Protein AF-A0A2E7M8R8-F1 (afdb_monomer)

Foldseek 3Di:
DPPDPDFDKDWDADPPVRDTPDIGTDPPQWDWADWEAALDPQWIKTFTQGFDPQAAKIKIWGDDVPDPVRTDIDIQGDRHGFNEWYWQQDPPWIWIWTFHPPFQFIWIAGPPPRHTDALFPVDPDRGGQGPVAHWQAKDWANWFAFAQEAPQPPPPPPDDPRHGGDGAGWMWTAGQAQWIFTARSRNNATRFRRYFWKDKDAKDKDADDDDFDKDWDQDPVNRGSKDFDRGQRLAAFWKKKWFAAPVVQFTFIQTPVVGTAPDTHHAQDWDAGPSNGMIIHIHGDPGGGDGGIMIMITMHGSHDTHRRDHAWHYKDKDKDFDFDPPDPDTDTDIFIWIWIQHPVARWIWIAGPNVRDTFTFDPDVPPDTDTD

Secondary structure (DSSP, 8-state):
----SS--EEEEE-TTT--EEEEEEPPTT--EEEEEE-SSTTEEEEEEEEEETTEEEEEEEEEETTEEEEEEEEEEEESS-EEEEEEE--SSS-EEEEEESSSSEEEEEETTT-PBP-S-TTSSS-PPEE-SS-EEEEEEEEEEEEE----TT----TT-TT---EEEEEEEEEETTSEEEEEETTT-PBPPSSSSS-EEPPPEEE--SS----EEPPBTTTTBSSEEPSSBTTB-SEEEEEEEETTTTEEEEEETTTEE-SSPB-BTSEEE-TTSSEEEEEEP-SS---TT-EEEEEEE----PEE--SSB---EEEEEEE--TTSSS---EEEEEEEEEBTTSSEEEEEETTTTEEEEEE--TTS-PPP-

pLDDT: mean 87.68, std 16.13, range [33.31, 98.69]

Radius of gyration: 24.46 Å; Cα contacts (8 Å, |Δi|>4): 1000; chains: 1; bounding box: 55×43×77 Å

Structure (mmCIF, N/CA/C/O backbone):
data_AF-A0A2E7M8R8-F1
#
_entry.id   AF-A0A2E7M8R8-F1
#
loop_
_atom_site.group_PDB
_atom_site.id
_atom_site.type_symbol
_atom_site.label_atom_id
_atom_site.label_alt_id
_atom_site.label_comp_id
_atom_site.label_asym_id
_atom_site.label_entity_id
_atom_site.label_seq_id
_atom_site.pdbx_PDB_ins_code
_atom_site.Cartn_x
_atom_site.Cartn_y
_atom_site.Cartn_z
_atom_site.occupancy
_atom_site.B_iso_or_equiv
_atom_site.auth_seq_id
_atom_site.auth_comp_id
_atom_site.auth_asym_id
_atom_site.auth_atom_id
_atom_site.pdbx_PDB_model_num
ATOM 1 N N . VAL A 1 1 ? -12.414 -19.714 8.429 1.00 45.38 1 VAL A N 1
ATOM 2 C CA . VAL A 1 1 ? -13.511 -19.969 9.389 1.00 45.38 1 VAL A CA 1
ATOM 3 C C . VAL A 1 1 ? -14.718 -20.389 8.561 1.00 45.38 1 VAL A C 1
ATOM 5 O O . VAL A 1 1 ? -14.936 -19.780 7.523 1.00 45.38 1 VAL A O 1
ATOM 8 N N . LEU A 1 2 ? -15.378 -21.513 8.873 1.00 39.88 2 LEU A N 1
ATOM 9 C CA . LEU A 1 2 ? -16.619 -21.882 8.169 1.00 39.88 2 LEU A CA 1
ATOM 10 C C . LEU A 1 2 ? -17.666 -20.814 8.516 1.00 39.88 2 LEU A C 1
ATOM 12 O O . LEU A 1 2 ? -17.676 -20.415 9.678 1.00 39.88 2 LEU A O 1
ATOM 16 N N . PRO A 1 3 ? -18.504 -20.338 7.578 1.00 47.56 3 PRO A N 1
ATOM 17 C CA . PRO A 1 3 ? -19.588 -19.441 7.941 1.00 47.56 3 PRO A CA 1
ATOM 18 C C . PRO A 1 3 ? -20.509 -20.211 8.886 1.00 47.56 3 PRO A C 1
ATOM 20 O O . PRO A 1 3 ? -21.206 -21.138 8.468 1.00 47.56 3 PRO A O 1
ATOM 23 N N . ASP A 1 4 ? -20.441 -19.883 10.175 1.00 55.84 4 ASP A N 1
ATOM 24 C CA . ASP A 1 4 ? -21.497 -20.252 11.099 1.00 55.84 4 ASP A CA 1
ATOM 25 C C . ASP A 1 4 ? -22.782 -19.656 10.519 1.00 55.84 4 ASP A C 1
ATOM 27 O O . ASP A 1 4 ? -22.821 -18.493 10.118 1.00 55.84 4 ASP A O 1
ATOM 31 N N . GLU A 1 5 ? -23.811 -20.488 10.375 1.00 66.81 5 GLU A N 1
ATOM 32 C CA . GLU A 1 5 ? -25.112 -20.081 9.850 1.00 66.81 5 GLU A CA 1
ATOM 33 C C . GLU A 1 5 ? -25.780 -19.133 10.864 1.00 66.81 5 GLU A C 1
ATOM 35 O O . GLU A 1 5 ? -26.605 -19.541 11.680 1.00 66.81 5 GLU A O 1
ATOM 40 N N . GLY A 1 6 ? -25.376 -17.865 10.873 1.00 79.06 6 GLY A N 1
ATOM 41 C CA . GLY A 1 6 ? -25.885 -16.845 11.778 1.00 79.06 6 GLY A CA 1
ATOM 42 C C . GLY A 1 6 ? -25.357 -15.451 11.434 1.00 79.06 6 GLY A C 1
ATOM 43 O O . GLY A 1 6 ? -24.307 -15.330 10.804 1.00 79.06 6 GLY A O 1
ATOM 44 N N . PRO A 1 7 ? -26.084 -14.387 11.813 1.00 87.75 7 PRO A N 1
ATOM 45 C CA . PRO A 1 7 ? -25.567 -13.030 11.693 1.00 87.75 7 PRO A CA 1
ATOM 46 C C . PRO A 1 7 ? -24.338 -12.878 12.595 1.00 87.75 7 PRO A C 1
ATOM 48 O O . PRO A 1 7 ? -24.340 -13.385 13.716 1.00 87.75 7 PRO A O 1
ATOM 51 N N . GLY A 1 8 ? -23.301 -12.174 12.135 1.00 91.50 8 GLY A N 1
ATOM 52 C CA . GLY A 1 8 ? -22.233 -11.715 13.023 1.00 91.50 8 GLY A CA 1
ATOM 53 C C . GLY A 1 8 ? -22.794 -10.781 14.103 1.00 91.50 8 GLY A C 1
ATOM 54 O O . GLY A 1 8 ? -23.845 -10.167 13.918 1.00 91.50 8 GLY A O 1
ATOM 55 N N . TRP A 1 9 ? -22.118 -10.654 15.242 1.00 95.12 9 TRP A N 1
ATOM 56 C CA . TRP A 1 9 ? -22.523 -9.716 16.293 1.00 95.12 9 TRP A CA 1
ATOM 57 C C . TRP A 1 9 ? -21.320 -9.133 17.027 1.00 95.12 9 TRP A C 1
ATOM 59 O O . TRP A 1 9 ? -20.230 -9.702 17.029 1.00 95.12 9 TRP A O 1
ATOM 69 N N . ILE A 1 10 ? -21.553 -8.012 17.703 1.00 95.06 10 ILE A N 1
ATOM 70 C CA . ILE A 1 10 ? -20.622 -7.386 18.641 1.00 95.06 10 ILE A CA 1
ATOM 71 C C . ILE A 1 10 ? -21.244 -7.456 20.030 1.00 95.06 10 ILE A C 1
ATOM 73 O O . ILE A 1 10 ? -22.393 -7.061 20.222 1.00 95.06 10 ILE A O 1
ATOM 77 N N . SER A 1 11 ? -20.478 -7.937 21.005 1.00 95.50 11 SER A N 1
ATOM 78 C CA . SER A 1 11 ? -20.872 -7.915 22.414 1.00 95.50 11 SER A CA 1
ATOM 79 C C . SER A 1 11 ? -20.107 -6.825 23.155 1.00 95.50 11 SER A C 1
ATOM 81 O O . SER A 1 11 ? -18.877 -6.787 23.115 1.00 95.50 11 SER A O 1
ATOM 83 N N . VAL A 1 12 ? -20.831 -5.973 23.877 1.00 93.94 12 VAL A N 1
ATOM 84 C CA . VAL A 1 12 ? -20.264 -4.931 24.739 1.00 93.94 12 VAL A CA 1
ATOM 85 C C . VAL A 1 12 ? -20.285 -5.429 26.176 1.00 93.94 12 VAL A C 1
ATOM 87 O O . VAL A 1 12 ? -21.319 -5.875 26.668 1.00 93.94 12 VAL A O 1
ATOM 90 N N . TRP A 1 13 ? -19.144 -5.355 26.857 1.00 94.94 13 TRP A N 1
ATOM 91 C CA . TRP A 1 13 ? -18.977 -5.874 28.213 1.00 94.94 13 TRP A CA 1
ATOM 92 C C . TRP A 1 13 ? -18.534 -4.776 29.171 1.00 94.94 13 TRP A C 1
ATOM 94 O O . TRP A 1 13 ? -17.684 -3.950 28.835 1.00 94.94 13 TRP A O 1
ATOM 104 N N . ASP A 1 14 ? -19.057 -4.820 30.393 1.00 92.12 14 ASP A N 1
ATOM 105 C CA . ASP A 1 14 ? -18.472 -4.091 31.508 1.00 92.12 14 ASP A CA 1
ATOM 106 C C . ASP A 1 14 ? -17.150 -4.764 31.899 1.00 92.12 14 ASP A C 1
ATOM 108 O O . ASP A 1 14 ? -17.120 -5.931 32.293 1.00 92.12 14 ASP A O 1
ATOM 112 N N . ALA A 1 15 ? -16.042 -4.036 31.770 1.00 91.06 15 ALA A N 1
ATOM 113 C CA . ALA A 1 15 ? -14.710 -4.576 32.031 1.00 91.06 15 ALA A CA 1
ATOM 114 C C . ALA A 1 15 ? -14.411 -4.807 33.527 1.00 91.06 15 ALA A C 1
ATOM 116 O O . ALA A 1 15 ? -13.434 -5.481 3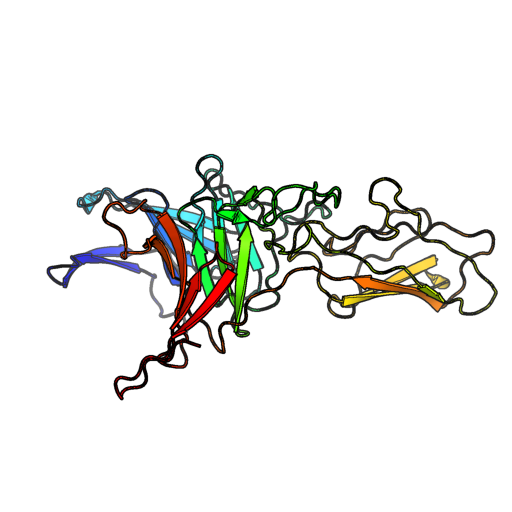3.853 1.00 91.06 15 ALA A O 1
ATOM 117 N N . VAL A 1 16 ? -15.203 -4.227 34.436 1.00 93.69 16 VAL A N 1
ATOM 118 C CA . VAL A 1 16 ? -15.038 -4.355 35.891 1.00 93.69 16 VAL A CA 1
ATOM 119 C C . VAL A 1 16 ? -15.857 -5.531 36.411 1.00 93.69 16 VAL A C 1
ATOM 121 O O . VAL A 1 16 ? -15.319 -6.406 37.091 1.00 93.69 16 VAL A O 1
ATOM 124 N N . ASP A 1 17 ? -17.143 -5.558 36.070 1.00 95.62 17 ASP A N 1
ATOM 125 C CA . ASP A 1 17 ? -18.104 -6.547 36.553 1.00 95.62 17 ASP A CA 1
ATOM 126 C C . ASP A 1 17 ? -18.163 -7.802 35.665 1.00 95.62 17 ASP A C 1
ATOM 128 O O . ASP A 1 17 ? -18.731 -8.816 36.076 1.00 95.62 17 ASP A O 1
ATOM 132 N N . PHE A 1 18 ? -17.550 -7.768 34.473 1.00 95.50 18 PHE A N 1
ATOM 133 C CA . PHE A 1 18 ? -17.568 -8.847 33.475 1.00 95.50 18 PHE A CA 1
ATOM 134 C C . PHE A 1 18 ? -18.992 -9.295 33.111 1.00 95.50 18 PHE A C 1
ATOM 136 O O . PHE A 1 18 ? -19.281 -10.487 32.988 1.00 95.50 18 PHE A O 1
ATOM 143 N N . VAL A 1 19 ? -19.891 -8.326 32.932 1.00 96.62 19 VAL A N 1
ATOM 144 C CA . VAL A 1 19 ? -21.278 -8.549 32.505 1.00 96.62 19 VAL A CA 1
ATOM 145 C C . VAL A 1 19 ? -21.467 -8.004 31.092 1.00 96.62 19 VAL A C 1
ATOM 147 O O . VAL A 1 19 ? -21.001 -6.909 30.784 1.00 96.62 19 VAL A O 1
ATOM 150 N N . GLU A 1 20 ? -22.147 -8.765 30.234 1.00 96.12 20 GLU A N 1
ATOM 151 C CA . GLU A 1 20 ? -22.554 -8.300 28.904 1.00 96.12 20 GLU A CA 1
ATOM 152 C C . GLU A 1 20 ? -23.636 -7.224 29.061 1.00 96.12 20 GLU A C 1
ATOM 154 O O . GLU A 1 20 ? -24.700 -7.477 29.632 1.00 96.12 20 GLU A O 1
ATOM 159 N N . LEU A 1 21 ? -23.330 -6.016 28.596 1.00 93.94 21 LEU A N 1
ATOM 160 C CA . LEU A 1 21 ? -24.202 -4.848 28.675 1.00 93.94 21 LEU A CA 1
ATOM 161 C C . LEU A 1 21 ? -25.174 -4.789 27.498 1.00 93.94 21 LEU A C 1
ATOM 163 O O . LEU A 1 21 ? -26.335 -4.435 27.688 1.00 93.94 21 LEU A O 1
ATOM 167 N N . GLU A 1 22 ? -24.690 -5.126 26.301 1.00 95.50 22 GLU A N 1
ATOM 168 C CA . GLU A 1 22 ? -25.430 -5.013 25.044 1.00 95.50 22 GLU A CA 1
ATOM 169 C C . GLU A 1 22 ? -24.887 -6.006 24.006 1.00 95.50 22 GLU A C 1
ATOM 171 O O . GLU A 1 22 ? -23.699 -6.351 24.030 1.00 95.50 22 GLU A O 1
ATOM 176 N N . ARG A 1 23 ? -25.745 -6.432 23.070 1.00 95.31 23 ARG A N 1
ATOM 177 C CA . ARG A 1 23 ? -25.347 -7.237 21.910 1.00 95.31 23 ARG A CA 1
ATOM 178 C C . ARG A 1 23 ? -25.957 -6.669 20.639 1.00 95.31 23 ARG A C 1
ATOM 180 O O . ARG A 1 23 ? -27.170 -6.681 20.464 1.00 95.31 23 ARG A O 1
ATOM 187 N N . LEU A 1 24 ? -25.094 -6.236 19.730 1.00 95.62 24 LEU A N 1
ATOM 188 C CA . LEU A 1 24 ? -25.476 -5.619 18.467 1.00 95.62 24 LEU A CA 1
ATOM 189 C C . LEU A 1 24 ? -25.312 -6.642 17.346 1.00 95.62 24 LEU A C 1
ATOM 191 O O . LEU A 1 24 ? -24.199 -7.097 17.083 1.00 95.62 24 LEU A O 1
ATOM 195 N N . GLU A 1 25 ? -26.410 -7.011 16.692 1.00 95.69 25 GLU A N 1
ATOM 196 C CA . GLU A 1 25 ? -26.355 -7.819 15.472 1.00 95.69 25 GLU A CA 1
ATOM 197 C C . GLU A 1 25 ? -25.780 -6.978 14.324 1.00 95.69 25 GLU A C 1
ATOM 199 O O . GLU A 1 25 ? -26.183 -5.833 14.107 1.00 95.69 25 GLU A O 1
ATOM 204 N N . LEU A 1 26 ? -24.826 -7.549 13.595 1.00 95.62 26 LEU A N 1
ATOM 205 C CA . LEU A 1 26 ? -24.290 -6.976 12.367 1.00 95.62 26 LEU A CA 1
ATOM 206 C C . LEU A 1 26 ? -25.182 -7.361 11.177 1.00 95.62 26 LEU A C 1
ATOM 208 O O . LEU A 1 26 ? -25.947 -8.329 11.264 1.00 95.62 26 LEU A O 1
ATOM 212 N N . PRO A 1 27 ? -25.099 -6.629 10.051 1.00 94.00 27 PRO A N 1
ATOM 213 C CA . PRO A 1 27 ? -25.817 -6.988 8.834 1.00 94.00 27 PRO A CA 1
ATOM 214 C C . PRO A 1 27 ? -25.595 -8.449 8.419 1.00 94.00 27 PRO A C 1
ATOM 216 O O . PRO A 1 27 ? -24.531 -9.029 8.644 1.00 94.00 27 PRO A O 1
ATOM 219 N N . GLU A 1 28 ? -26.600 -9.044 7.774 1.00 91.56 28 GLU A N 1
ATOM 220 C CA . GLU A 1 28 ? -26.524 -10.425 7.292 1.00 91.56 28 GLU A CA 1
ATOM 221 C C . GLU A 1 28 ? -25.280 -10.639 6.408 1.00 91.56 28 GLU A C 1
ATOM 223 O O . GLU A 1 28 ? -24.886 -9.773 5.617 1.00 91.56 28 GLU A O 1
ATOM 228 N N . GLY A 1 29 ? -24.629 -11.790 6.587 1.00 91.94 29 GLY A N 1
ATOM 229 C CA . GLY A 1 29 ? -23.390 -12.130 5.891 1.00 91.94 29 GLY A CA 1
ATOM 230 C C . GLY A 1 29 ? -22.135 -11.434 6.422 1.00 91.94 29 GLY A C 1
ATOM 231 O O . GLY A 1 29 ? -21.093 -11.572 5.798 1.00 91.94 29 GLY A O 1
ATOM 232 N N . ALA A 1 30 ? -22.206 -10.685 7.531 1.00 95.69 30 ALA A N 1
ATOM 233 C CA . ALA A 1 30 ? -21.009 -10.168 8.194 1.00 95.69 30 ALA A CA 1
ATOM 234 C C . ALA A 1 30 ? -20.132 -11.316 8.716 1.00 95.69 30 ALA A C 1
ATOM 236 O O . ALA A 1 30 ? -20.626 -12.262 9.333 1.00 95.69 30 ALA A O 1
ATOM 237 N N . ALA A 1 31 ? -18.832 -11.186 8.490 1.00 95.88 31 ALA A N 1
ATOM 238 C CA . ALA A 1 31 ? -17.755 -12.005 9.016 1.00 95.88 31 ALA A CA 1
ATOM 239 C C . ALA A 1 31 ? -16.782 -11.072 9.766 1.00 95.88 31 ALA A C 1
ATOM 241 O O . ALA A 1 31 ? -15.711 -10.753 9.243 1.00 95.88 31 ALA A O 1
ATOM 242 N N . PRO A 1 32 ? -17.176 -10.574 10.957 1.00 96.69 32 PRO A N 1
ATOM 243 C CA . PRO A 1 32 ? -16.380 -9.597 11.682 1.00 96.69 32 PRO A CA 1
ATOM 244 C C . PRO A 1 32 ? -15.031 -10.191 12.087 1.00 96.69 32 PRO A C 1
ATOM 246 O O . PRO A 1 32 ? -14.962 -11.298 12.623 1.00 96.69 32 PRO A O 1
ATOM 249 N N . GLU A 1 33 ? -13.981 -9.415 11.862 1.00 96.50 33 GLU A N 1
ATOM 250 C CA . GLU A 1 33 ? -12.601 -9.741 12.193 1.00 96.50 33 GLU A CA 1
ATOM 251 C C . GLU A 1 33 ? -12.136 -8.843 13.349 1.00 96.50 33 GLU A C 1
ATOM 253 O O . GLU A 1 33 ? -12.683 -8.882 14.456 1.00 96.50 33 GLU A O 1
ATOM 258 N N . ARG A 1 34 ? -11.103 -8.030 13.126 1.00 96.25 34 ARG A N 1
ATOM 259 C CA . ARG A 1 34 ? -10.447 -7.264 14.181 1.00 96.25 34 ARG A CA 1
ATOM 260 C C . ARG A 1 34 ? -11.191 -6.004 14.564 1.00 96.25 34 ARG A C 1
ATOM 262 O O . ARG A 1 34 ? -11.857 -5.367 13.751 1.00 96.25 34 ARG A O 1
ATOM 269 N N . LEU A 1 35 ? -11.010 -5.642 15.831 1.00 97.12 35 LEU A N 1
ATOM 270 C CA . LEU A 1 35 ? -11.492 -4.403 16.417 1.00 97.12 35 LEU A CA 1
ATOM 271 C C . LEU A 1 35 ? -10.329 -3.436 16.589 1.00 97.12 35 LEU A C 1
ATOM 273 O O . LEU A 1 35 ? -9.287 -3.804 17.129 1.00 97.12 35 LEU A O 1
ATOM 277 N N . SER A 1 36 ? -10.554 -2.177 16.242 1.00 96.31 36 SER A N 1
ATOM 278 C CA . SER A 1 36 ? -9.603 -1.105 16.496 1.00 96.31 36 SER A CA 1
ATOM 279 C C . SER A 1 36 ? -10.300 0.116 17.061 1.00 96.31 36 SER A C 1
ATOM 281 O O . SER A 1 36 ? -11.467 0.388 16.784 1.00 96.31 36 SER A O 1
ATOM 283 N N . ARG A 1 37 ? -9.596 0.870 17.899 1.00 94.88 37 ARG A N 1
ATOM 284 C CA . ARG A 1 37 ? -10.142 2.105 18.457 1.00 94.88 37 ARG A CA 1
ATOM 285 C C . ARG A 1 37 ? -10.030 3.213 17.413 1.00 94.88 37 ARG A C 1
ATOM 287 O O . ARG A 1 37 ? -8.963 3.411 16.838 1.00 94.88 37 ARG A O 1
ATOM 294 N N . GLY A 1 38 ? -11.099 3.980 17.236 1.00 94.38 38 GLY A N 1
ATOM 295 C CA . GLY A 1 38 ? -11.058 5.203 16.444 1.00 94.38 38 GLY A CA 1
ATOM 296 C C . GLY A 1 38 ? -10.193 6.298 17.075 1.00 94.38 38 GLY A C 1
ATOM 297 O O . GLY A 1 38 ? -9.634 6.170 18.177 1.00 94.38 38 GLY A O 1
ATOM 298 N N . ARG A 1 39 ? -10.069 7.410 16.355 1.00 89.25 39 ARG A N 1
ATOM 299 C CA . ARG A 1 39 ? -9.386 8.616 16.834 1.00 89.25 39 ARG A CA 1
ATOM 300 C C . ARG A 1 39 ? -10.118 9.217 18.028 1.00 89.25 39 ARG A C 1
ATOM 302 O O . ARG A 1 39 ? -9.490 9.501 19.051 1.00 89.25 39 ARG A O 1
ATOM 309 N N . ASP A 1 40 ? -11.424 9.392 17.879 1.00 91.25 40 ASP A N 1
ATOM 310 C CA . ASP A 1 40 ? -12.271 10.006 18.888 1.00 91.25 40 ASP A CA 1
ATOM 311 C C . ASP A 1 40 ? -12.658 8.999 19.975 1.00 91.25 40 ASP A C 1
ATOM 313 O O . ASP A 1 40 ? -12.763 7.786 19.758 1.00 91.25 40 ASP A O 1
ATOM 317 N N . GLU A 1 41 ? -12.853 9.498 21.196 1.00 92.19 41 GLU A N 1
ATOM 318 C CA . GLU A 1 41 ? -13.480 8.683 22.231 1.00 92.19 41 GLU A CA 1
ATOM 319 C C . GLU A 1 41 ? -14.895 8.321 21.795 1.00 92.19 41 GLU A C 1
ATOM 321 O O . GLU A 1 41 ? -15.639 9.187 21.343 1.00 92.19 41 GLU A O 1
ATOM 326 N N . GLY A 1 42 ? -15.261 7.047 21.941 1.00 95.19 42 GLY A N 1
ATOM 327 C CA . GLY A 1 42 ? -16.572 6.588 21.503 1.00 95.19 42 GLY A CA 1
ATOM 328 C C . GLY A 1 42 ? -16.632 6.054 20.075 1.00 95.19 42 GLY A C 1
ATOM 329 O O . GLY A 1 42 ? -17.722 5.776 19.597 1.00 95.19 42 GLY A O 1
ATOM 330 N N . VAL A 1 43 ? -15.499 5.892 19.387 1.00 96.75 43 VAL A N 1
ATOM 331 C CA . VAL A 1 43 ? -15.459 5.250 18.065 1.00 96.75 43 VAL A CA 1
ATOM 332 C C . VAL A 1 43 ? -14.671 3.945 18.137 1.00 96.75 43 VAL A C 1
ATOM 334 O O . VAL A 1 43 ? -13.553 3.907 18.661 1.00 96.75 43 VAL A O 1
ATOM 337 N N . VAL A 1 44 ? -15.244 2.875 17.592 1.00 97.19 44 VAL A N 1
ATOM 338 C CA . VAL A 1 44 ? -14.585 1.583 17.360 1.00 97.19 44 VAL A CA 1
ATOM 339 C C . VAL A 1 44 ? -14.819 1.167 15.913 1.00 97.19 44 VAL A C 1
ATOM 341 O O . VAL A 1 44 ? -15.934 1.242 15.407 1.00 97.19 44 VAL A O 1
ATOM 344 N N . TRP A 1 45 ? -13.762 0.719 15.257 1.00 98.06 45 TRP A N 1
ATOM 345 C CA . TRP A 1 45 ? -13.791 0.148 13.922 1.00 98.06 45 TRP A CA 1
ATOM 346 C C . TRP A 1 45 ? -13.763 -1.374 14.006 1.00 98.06 45 TRP A C 1
ATOM 348 O O . TRP A 1 45 ? -13.086 -1.928 14.872 1.00 98.06 45 TRP A O 1
ATOM 358 N N . ILE A 1 46 ? -14.496 -2.037 13.116 1.00 98.31 46 ILE A N 1
ATOM 359 C CA . ILE A 1 46 ? -14.550 -3.495 12.995 1.00 98.31 46 ILE A CA 1
ATOM 360 C C . ILE A 1 46 ? -14.263 -3.864 11.541 1.00 98.31 46 ILE A C 1
ATOM 362 O O . ILE A 1 46 ? -15.010 -3.457 10.650 1.00 98.31 46 ILE A O 1
ATOM 366 N N . ALA A 1 47 ? -13.194 -4.617 11.295 1.00 98.31 47 ALA A N 1
ATOM 367 C CA . ALA A 1 47 ? -12.926 -5.185 9.977 1.00 98.31 47 ALA A CA 1
ATOM 368 C C . ALA A 1 47 ? -13.936 -6.300 9.661 1.00 98.31 47 ALA A C 1
ATOM 370 O O . ALA A 1 47 ? -14.427 -6.964 10.573 1.00 98.31 47 ALA A O 1
ATOM 371 N N . ASP A 1 48 ? -14.256 -6.502 8.385 1.00 98.00 48 ASP A N 1
ATOM 372 C CA . ASP A 1 48 ? -15.190 -7.534 7.931 1.00 98.00 48 ASP A CA 1
ATOM 373 C C . ASP A 1 48 ? -14.595 -8.272 6.728 1.00 98.00 48 ASP A C 1
ATOM 375 O O . ASP A 1 48 ? -14.378 -7.678 5.669 1.00 98.00 48 ASP A O 1
ATOM 379 N N . SER A 1 49 ? -14.342 -9.574 6.874 1.00 97.44 49 SER A N 1
ATOM 380 C CA . SER A 1 49 ? -13.740 -10.395 5.813 1.00 97.44 49 SER A CA 1
ATOM 381 C C . SER A 1 49 ? -14.768 -10.948 4.823 1.00 97.44 49 SER A C 1
ATOM 383 O O . SER A 1 49 ? -14.433 -11.765 3.965 1.00 97.44 49 SER A O 1
ATOM 385 N N . ALA A 1 50 ? -16.026 -10.510 4.911 1.00 95.81 50 ALA A N 1
ATOM 386 C CA . ALA A 1 50 ? -17.066 -10.936 3.991 1.00 95.81 50 ALA A CA 1
ATOM 387 C C . ALA A 1 50 ? -16.789 -10.429 2.567 1.00 95.81 50 ALA A C 1
ATOM 389 O O . ALA A 1 50 ? -16.587 -9.236 2.340 1.00 95.81 50 ALA A O 1
ATOM 390 N N . ASP A 1 51 ? -16.837 -11.348 1.602 1.00 94.88 51 ASP A N 1
ATOM 391 C CA . ASP A 1 51 ? -16.708 -11.047 0.176 1.00 94.88 51 ASP A CA 1
ATOM 392 C C . ASP A 1 51 ? -18.053 -10.597 -0.403 1.00 94.88 51 ASP A C 1
ATOM 394 O O . ASP A 1 51 ? -18.992 -11.392 -0.542 1.00 94.88 51 ASP A O 1
ATOM 398 N N . LEU A 1 52 ? -18.173 -9.299 -0.688 1.00 95.00 52 LEU A N 1
ATOM 399 C CA . LEU A 1 52 ? -19.381 -8.699 -1.240 1.00 95.00 52 LEU A CA 1
ATOM 400 C C . LEU A 1 52 ? -19.240 -8.532 -2.759 1.00 95.00 52 LEU A C 1
ATOM 402 O O . LEU A 1 52 ? -18.147 -8.307 -3.270 1.00 95.00 52 LEU A O 1
ATOM 406 N N . PRO A 1 53 ? -20.351 -8.520 -3.523 1.00 94.94 53 PRO A N 1
ATOM 407 C CA . PRO A 1 53 ? -20.293 -8.367 -4.981 1.00 94.94 53 PRO A CA 1
ATOM 408 C C . PRO A 1 53 ? -19.565 -7.114 -5.499 1.00 94.94 53 PRO A C 1
ATOM 410 O O . PRO A 1 53 ? -19.215 -7.074 -6.674 1.00 94.94 53 PRO A O 1
ATOM 413 N N . ASN A 1 54 ? -19.385 -6.092 -4.654 1.00 92.56 54 ASN A N 1
ATOM 414 C CA . ASN A 1 54 ? -18.779 -4.805 -5.004 1.00 92.56 54 ASN A CA 1
ATOM 415 C C . ASN A 1 54 ? -17.585 -4.444 -4.094 1.00 92.56 54 ASN A C 1
ATOM 417 O O . ASN A 1 54 ? -17.351 -3.259 -3.871 1.00 92.56 54 ASN A O 1
ATOM 421 N N . GLY A 1 55 ? -16.876 -5.435 -3.542 1.00 95.56 55 GLY A N 1
ATOM 422 C CA . GLY A 1 55 ? -15.715 -5.221 -2.673 1.00 95.56 55 GLY A CA 1
ATOM 423 C C . GLY A 1 55 ? -15.929 -5.764 -1.264 1.00 95.56 55 GLY A C 1
ATOM 424 O O . GLY A 1 55 ? -16.496 -6.838 -1.086 1.00 95.56 55 GLY A O 1
ATOM 425 N N . GLY A 1 56 ? -15.478 -5.023 -0.257 1.00 97.31 56 GLY A N 1
ATOM 426 C CA . GLY A 1 56 ? -15.670 -5.362 1.150 1.00 97.31 56 GLY A CA 1
ATOM 427 C C . GLY A 1 56 ? -16.416 -4.282 1.917 1.00 97.31 56 GLY A C 1
ATOM 428 O O . GLY A 1 56 ? -16.957 -3.321 1.361 1.00 97.31 56 GLY A O 1
ATOM 429 N N . ARG A 1 57 ? -16.419 -4.431 3.237 1.00 97.69 57 ARG A N 1
ATOM 430 C CA . ARG A 1 57 ? -16.903 -3.406 4.159 1.00 97.69 57 ARG A CA 1
ATOM 431 C C . ARG A 1 57 ? -16.093 -3.414 5.446 1.00 97.69 57 ARG A C 1
ATOM 433 O O . ARG A 1 57 ? -15.371 -4.357 5.745 1.00 97.69 57 ARG A O 1
ATOM 440 N N . VAL A 1 58 ? -16.245 -2.352 6.212 1.00 98.50 58 VAL A N 1
ATOM 441 C CA . VAL A 1 58 ? -15.884 -2.281 7.625 1.00 98.50 58 VAL A CA 1
ATOM 442 C C . VAL A 1 58 ? -17.054 -1.652 8.371 1.00 98.50 58 VAL A C 1
ATOM 444 O O . VAL A 1 58 ? -17.870 -0.934 7.785 1.00 98.50 58 VAL A O 1
ATOM 447 N N . PHE A 1 59 ? -17.159 -1.907 9.669 1.00 98.25 59 PHE A N 1
ATOM 448 C CA . PHE A 1 59 ? -18.177 -1.283 10.504 1.00 98.25 59 PHE A CA 1
ATOM 449 C C . PHE A 1 59 ? -17.562 -0.221 11.404 1.00 98.25 59 PHE A C 1
ATOM 451 O O . PHE A 1 59 ? -16.461 -0.381 11.930 1.00 98.25 59 PHE A O 1
ATOM 458 N N . ARG A 1 60 ? -18.309 0.860 11.607 1.00 97.88 60 ARG A N 1
ATOM 459 C CA . ARG A 1 60 ? -18.005 1.932 12.549 1.00 97.88 60 ARG A CA 1
ATOM 460 C C . ARG A 1 60 ? -19.058 1.919 13.643 1.00 97.88 60 ARG A C 1
ATOM 462 O O . ARG A 1 60 ? -20.237 2.146 13.373 1.00 97.88 60 ARG A O 1
ATOM 469 N N . LEU A 1 61 ? -18.625 1.629 14.861 1.00 97.50 61 LEU A N 1
ATOM 470 C CA . LEU A 1 61 ? -19.427 1.685 16.072 1.00 97.50 61 LEU A CA 1
ATOM 471 C C . LEU A 1 61 ? -19.190 3.026 16.769 1.00 97.50 61 LEU A C 1
ATOM 473 O O . LEU A 1 61 ? -18.095 3.282 17.271 1.00 97.50 61 LEU A O 1
ATOM 477 N N . ASP A 1 62 ? -20.228 3.849 16.818 1.00 97.19 62 ASP A N 1
ATOM 478 C CA . ASP A 1 62 ? -20.277 5.098 17.570 1.00 97.19 62 ASP A CA 1
ATOM 479 C C . ASP A 1 62 ? -20.969 4.892 18.918 1.00 97.19 62 ASP A C 1
ATOM 481 O O . ASP A 1 62 ? -21.977 4.190 19.004 1.00 97.19 62 ASP A O 1
ATOM 485 N N . PHE A 1 63 ? -20.459 5.531 19.968 1.00 96.25 63 PHE A N 1
ATOM 486 C CA . PHE A 1 63 ? -21.077 5.585 21.288 1.00 96.25 63 PHE A CA 1
ATOM 487 C C . PHE A 1 63 ? -20.566 6.772 22.104 1.00 96.25 63 PHE A C 1
ATOM 489 O O . PHE A 1 63 ? -19.501 7.326 21.855 1.00 96.25 63 PHE A O 1
ATOM 496 N N . VAL A 1 64 ? -21.304 7.149 23.138 1.00 96.31 64 VAL A N 1
ATOM 497 C CA . VAL A 1 64 ? -20.844 8.057 24.187 1.00 96.31 64 VAL A CA 1
ATOM 498 C C . VAL A 1 64 ? -20.278 7.205 25.328 1.00 96.31 64 VAL A C 1
ATOM 500 O O . VAL A 1 64 ? -20.991 6.349 25.856 1.00 96.31 64 VAL A O 1
ATOM 503 N N . PRO A 1 65 ? -19.010 7.397 25.744 1.00 91.56 65 PRO A N 1
ATOM 504 C CA . PRO A 1 65 ? -18.428 6.624 26.838 1.00 91.56 65 PRO A CA 1
ATOM 505 C C . PRO A 1 65 ? -19.286 6.663 28.111 1.00 91.56 65 PRO A C 1
ATOM 507 O O . PRO A 1 65 ? -19.563 7.730 28.658 1.00 91.56 65 PRO A O 1
ATOM 510 N N . GLY A 1 66 ? -19.686 5.482 28.589 1.00 89.12 66 GLY A N 1
ATOM 511 C CA . GLY A 1 66 ? -20.545 5.323 29.767 1.00 89.12 66 GLY A CA 1
ATOM 512 C C . GLY A 1 66 ? -22.053 5.360 29.492 1.00 89.12 66 GLY A C 1
ATOM 513 O O . GLY A 1 66 ? -22.821 5.239 30.443 1.00 89.12 66 GLY A O 1
ATOM 514 N N . ASP A 1 67 ? -22.481 5.496 28.234 1.00 94.38 67 ASP A N 1
ATOM 515 C CA . ASP A 1 67 ? -23.892 5.478 27.838 1.00 94.38 67 ASP A CA 1
ATOM 516 C C . ASP A 1 67 ? -24.144 4.451 26.723 1.00 94.38 67 ASP A C 1
ATOM 518 O O . ASP A 1 67 ? -23.986 4.722 25.530 1.00 94.38 67 ASP A O 1
ATOM 522 N N . GLN A 1 68 ? -24.552 3.245 27.122 1.00 90.81 68 GLN A N 1
ATOM 523 C CA . GLN A 1 68 ? -24.829 2.143 26.198 1.00 90.81 68 GLN A CA 1
ATOM 524 C C . GLN A 1 68 ? -26.032 2.396 25.275 1.00 90.81 68 GLN A C 1
ATOM 526 O O . GLN A 1 68 ? -26.109 1.788 24.213 1.00 90.81 68 GLN A O 1
ATOM 531 N N . GLU A 1 69 ? -26.951 3.305 25.623 1.00 94.44 69 GLU A N 1
ATOM 532 C CA . GLU A 1 69 ? -28.130 3.589 24.788 1.00 94.44 69 GLU A CA 1
ATOM 533 C C . GLU A 1 69 ? -27.762 4.344 23.498 1.00 94.44 69 GLU A C 1
ATOM 535 O O . GLU A 1 69 ? -28.576 4.455 22.582 1.00 94.44 69 GLU A O 1
ATOM 540 N N . THR A 1 70 ? -26.529 4.853 23.411 1.00 95.62 70 THR A N 1
ATOM 541 C CA . THR A 1 70 ? -26.018 5.611 22.259 1.00 95.62 70 THR A CA 1
ATOM 542 C C . THR A 1 70 ? -25.276 4.761 21.228 1.00 95.62 70 THR A C 1
ATOM 544 O O . THR A 1 70 ? -24.832 5.310 20.221 1.00 95.62 70 THR A O 1
ATOM 547 N N . LEU A 1 71 ? -25.140 3.450 21.462 1.00 96.19 71 LEU A N 1
ATOM 548 C CA . LEU A 1 71 ? -24.458 2.534 20.550 1.00 96.19 71 LEU A CA 1
ATOM 549 C C . LEU A 1 71 ? -25.137 2.528 19.171 1.00 96.19 71 LEU A C 1
ATOM 551 O O . LEU A 1 71 ? -26.308 2.171 19.040 1.00 96.19 71 LEU A O 1
ATOM 555 N N . ALA A 1 72 ? -24.384 2.888 18.135 1.00 96.12 72 ALA A N 1
ATOM 556 C CA . ALA A 1 72 ? -24.848 2.903 16.755 1.00 96.12 72 ALA A CA 1
ATOM 557 C C . ALA A 1 72 ? -23.795 2.294 15.829 1.00 96.12 72 ALA A C 1
ATOM 559 O O . ALA A 1 72 ? -22.643 2.717 15.826 1.00 96.12 72 ALA A O 1
ATOM 560 N N . VAL A 1 73 ? -24.198 1.309 15.025 1.00 96.75 73 VAL A N 1
ATOM 561 C CA . VAL A 1 73 ? -23.338 0.700 14.003 1.00 96.75 73 VAL A CA 1
ATOM 562 C C . VAL A 1 73 ? -23.663 1.316 12.649 1.00 96.75 73 VAL A C 1
ATOM 564 O O . VAL A 1 73 ? -24.826 1.380 12.247 1.00 96.75 73 VAL A O 1
ATOM 567 N N . SER A 1 74 ? -22.629 1.740 11.936 1.00 97.19 74 SER A N 1
ATOM 568 C CA . SER A 1 74 ? -22.696 2.158 10.540 1.00 97.19 74 SER A CA 1
ATOM 569 C C . SER A 1 74 ? -21.750 1.319 9.687 1.00 97.19 74 SER A C 1
ATOM 571 O O . SER A 1 74 ? -20.755 0.788 10.176 1.00 97.19 74 SER A O 1
ATOM 573 N N . GLU A 1 75 ? -22.097 1.159 8.414 1.00 97.44 75 GLU A N 1
ATOM 574 C CA . GLU A 1 75 ? -21.314 0.408 7.435 1.00 97.44 75 GLU A CA 1
ATOM 575 C C . GLU A 1 75 ? -20.545 1.382 6.541 1.00 97.44 75 GLU A C 1
ATOM 577 O O . GLU A 1 75 ? -21.103 2.376 6.069 1.00 97.44 75 GLU A O 1
ATOM 582 N N . VAL A 1 76 ? -19.273 1.077 6.304 1.00 98.12 76 VAL A N 1
ATOM 583 C CA . VAL A 1 76 ? -18.402 1.792 5.374 1.00 98.12 76 VAL A CA 1
ATOM 584 C C . VAL A 1 76 ? -17.933 0.796 4.325 1.00 98.12 76 VAL A C 1
ATOM 586 O O . VAL A 1 76 ? -17.322 -0.218 4.655 1.00 98.12 76 VAL A O 1
ATOM 589 N N . LEU A 1 77 ? -18.240 1.074 3.059 1.00 97.88 77 LEU A N 1
ATOM 590 C CA . LEU A 1 77 ? -17.784 0.244 1.947 1.00 97.88 77 LEU A CA 1
ATOM 591 C C . LEU A 1 77 ? -16.287 0.455 1.728 1.00 97.88 77 LEU A C 1
ATOM 593 O O . LEU A 1 77 ? -15.808 1.587 1.769 1.00 97.88 77 LEU A O 1
ATOM 597 N N . VAL A 1 78 ? -15.571 -0.634 1.469 1.00 98.25 78 VAL A N 1
ATOM 598 C CA . VAL A 1 78 ? -14.136 -0.616 1.165 1.00 98.25 78 VAL A CA 1
ATOM 599 C C . VAL A 1 78 ? -13.866 -1.417 -0.116 1.00 98.25 78 VAL A C 1
ATOM 601 O O . VAL A 1 78 ? -14.699 -2.244 -0.498 1.00 98.25 78 VAL A O 1
ATOM 604 N N . PRO A 1 79 ? -12.736 -1.195 -0.811 1.00 97.88 79 PRO A N 1
ATOM 605 C CA . PRO A 1 79 ? -12.499 -1.810 -2.122 1.00 97.88 79 PRO A CA 1
ATOM 606 C C . PRO A 1 79 ? -12.476 -3.344 -2.133 1.00 97.88 79 PRO A C 1
ATOM 608 O O . PRO A 1 79 ? -12.839 -3.948 -3.139 1.00 97.88 79 PRO A O 1
ATOM 611 N N . GLU A 1 80 ? -12.100 -3.984 -1.026 1.00 97.81 80 GLU A N 1
ATOM 612 C CA . GLU A 1 80 ? -12.053 -5.444 -0.898 1.00 97.81 80 GLU A CA 1
ATOM 613 C C . GLU A 1 80 ? -12.284 -5.893 0.560 1.00 97.81 80 GLU A C 1
ATOM 615 O O . GLU A 1 80 ? -12.237 -5.052 1.462 1.00 97.81 80 GLU A O 1
ATOM 620 N N . PRO A 1 81 ? -12.542 -7.188 0.823 1.00 98.25 81 PRO A N 1
ATOM 621 C CA . PRO A 1 81 ? -12.752 -7.708 2.178 1.00 98.25 81 PRO A CA 1
ATOM 622 C C . PRO A 1 81 ? -11.594 -7.378 3.119 1.00 98.25 81 PRO A C 1
ATOM 624 O O . PRO A 1 81 ? -10.438 -7.449 2.711 1.00 98.25 81 PRO A O 1
ATOM 627 N N . ALA A 1 82 ? -11.888 -7.061 4.380 1.00 98.31 82 ALA A N 1
ATOM 628 C CA . ALA A 1 82 ? -10.912 -6.530 5.326 1.00 98.31 82 ALA A CA 1
ATOM 629 C C . ALA A 1 82 ? -10.598 -7.510 6.467 1.00 98.31 82 ALA A C 1
ATOM 631 O O . ALA A 1 82 ? -11.508 -8.060 7.084 1.00 98.31 82 ALA A O 1
ATOM 632 N N . ILE A 1 83 ? -9.314 -7.696 6.790 1.00 98.12 83 ILE A N 1
ATOM 633 C CA . ILE A 1 83 ? -8.876 -8.468 7.975 1.00 98.12 83 ILE A CA 1
ATOM 634 C C . ILE A 1 83 ? -8.558 -7.571 9.169 1.00 98.12 83 ILE A C 1
ATOM 636 O O . ILE A 1 83 ? -8.688 -7.984 10.321 1.00 98.12 83 ILE A O 1
ATOM 640 N N . ASP A 1 84 ? -8.155 -6.334 8.897 1.00 98.44 84 ASP A N 1
ATOM 641 C CA . ASP A 1 84 ? -7.807 -5.356 9.916 1.00 98.44 84 ASP A CA 1
ATOM 642 C C . ASP A 1 84 ? -8.146 -3.942 9.440 1.00 98.44 84 ASP A C 1
ATOM 644 O O . ASP A 1 84 ? -8.212 -3.664 8.239 1.00 98.44 84 ASP A O 1
ATOM 648 N N . VAL A 1 85 ? -8.372 -3.047 10.392 1.00 98.50 85 VAL A N 1
ATOM 649 C CA . VAL A 1 85 ? -8.728 -1.653 10.142 1.00 98.50 85 VAL A CA 1
ATOM 650 C C . VAL A 1 85 ? -8.176 -0.782 11.259 1.00 98.50 85 VAL A C 1
ATOM 652 O O . VAL A 1 85 ? -8.293 -1.113 12.434 1.00 98.50 85 VAL A O 1
ATOM 655 N N . VAL A 1 86 ? -7.588 0.362 10.924 1.00 97.94 86 VAL A N 1
ATOM 656 C CA . VAL A 1 86 ? -7.142 1.335 11.925 1.00 97.94 86 VAL A CA 1
ATOM 657 C C . VAL A 1 86 ? -7.314 2.755 11.418 1.00 97.94 86 VAL A C 1
ATOM 659 O O . VAL A 1 86 ? -7.066 3.063 10.256 1.00 97.94 86 VAL A O 1
ATOM 662 N N . GLU A 1 87 ? -7.728 3.650 12.305 1.00 96.88 87 GLU A N 1
ATOM 663 C CA . GLU A 1 87 ? -7.800 5.070 11.990 1.00 96.88 87 GLU A CA 1
ATOM 664 C C . GLU A 1 87 ? -6.441 5.733 12.234 1.00 96.88 87 GLU A C 1
ATOM 666 O O . GLU A 1 87 ? -5.913 5.722 13.352 1.00 96.88 87 GLU A O 1
ATOM 671 N N . VAL A 1 88 ? -5.872 6.329 11.188 1.00 94.75 88 VAL A N 1
ATOM 672 C CA . VAL A 1 88 ? -4.631 7.095 11.275 1.00 94.75 88 VAL A CA 1
ATOM 673 C C . VAL A 1 88 ? -4.939 8.456 11.884 1.00 94.75 88 VAL A C 1
ATOM 675 O O . VAL A 1 88 ? -5.753 9.236 11.379 1.00 94.75 88 VAL A O 1
ATOM 678 N N . ARG A 1 89 ? -4.245 8.767 12.978 1.00 84.69 89 ARG A N 1
ATOM 679 C CA . AR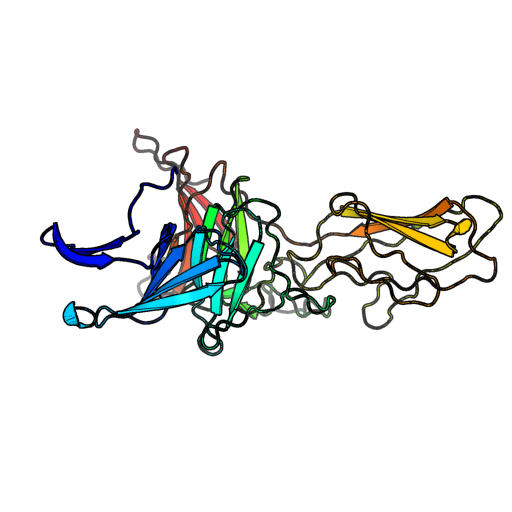G A 1 89 ? -4.475 9.964 13.790 1.00 84.69 89 ARG A CA 1
ATOM 680 C C . ARG A 1 89 ? -3.771 11.194 13.217 1.00 84.69 89 ARG A C 1
ATOM 682 O O . ARG A 1 89 ? -2.976 11.825 13.903 1.00 84.69 89 ARG A O 1
ATOM 689 N N . SER A 1 90 ? -4.105 11.564 11.985 1.00 82.44 90 SER A N 1
ATOM 690 C CA . SER A 1 90 ? -3.696 12.856 11.431 1.00 82.44 90 SER A CA 1
ATOM 691 C C . SER A 1 90 ? -4.599 13.975 11.940 1.00 82.44 90 SER A C 1
ATOM 693 O O . SER A 1 90 ? -5.825 13.825 11.972 1.00 82.44 90 SER A O 1
ATOM 695 N N . THR A 1 91 ? -4.037 15.124 12.324 1.00 75.44 91 THR A N 1
ATOM 696 C CA . THR A 1 91 ? -4.851 16.245 12.821 1.00 75.44 91 THR A CA 1
ATOM 697 C C . THR A 1 91 ? -5.720 16.854 11.731 1.00 75.44 91 THR A C 1
ATOM 699 O O . THR A 1 91 ? -6.882 17.165 12.007 1.00 75.44 91 THR A O 1
ATOM 702 N N . ASP A 1 92 ? -5.176 16.963 10.519 1.00 87.19 92 ASP A N 1
ATOM 703 C CA . ASP A 1 92 ? -5.727 17.800 9.451 1.00 87.19 92 ASP A CA 1
ATOM 704 C C . ASP A 1 92 ? -6.388 16.971 8.345 1.00 87.19 92 ASP A C 1
ATOM 706 O O . ASP A 1 92 ? -7.277 17.459 7.649 1.00 87.19 92 ASP A O 1
ATOM 710 N N . GLN A 1 93 ? -5.955 15.722 8.183 1.00 90.81 93 GLN A N 1
ATOM 711 C CA . GLN A 1 93 ? -6.371 14.837 7.102 1.00 90.81 93 GLN A CA 1
ATOM 712 C C . GLN A 1 93 ? -6.568 13.421 7.651 1.00 90.81 93 GLN A C 1
ATOM 714 O O . GLN A 1 93 ? -5.699 12.573 7.458 1.00 90.81 93 GLN A O 1
ATOM 719 N N . PRO A 1 94 ? -7.662 13.154 8.395 1.00 92.81 94 PRO A N 1
ATOM 720 C CA . PRO A 1 94 ? -7.891 11.827 8.955 1.00 92.81 94 PRO A CA 1
ATOM 721 C C . PRO A 1 94 ? -7.893 10.788 7.832 1.00 92.81 94 PRO A C 1
ATOM 723 O O . PRO A 1 94 ? -8.357 11.060 6.717 1.00 92.81 94 PRO A O 1
ATOM 726 N N . ARG A 1 95 ? -7.358 9.604 8.123 1.00 96.81 95 ARG A N 1
ATOM 727 C CA . ARG A 1 95 ? -7.352 8.473 7.193 1.00 96.81 95 ARG A CA 1
ATOM 728 C C . ARG A 1 95 ? -7.833 7.223 7.894 1.00 96.81 95 ARG A C 1
ATOM 730 O O . ARG A 1 95 ? -7.609 7.049 9.090 1.00 96.81 95 ARG A O 1
ATOM 737 N N . LEU A 1 96 ? -8.460 6.349 7.126 1.00 97.88 96 LEU A N 1
ATOM 738 C CA . LEU A 1 96 ? -8.784 4.998 7.546 1.00 97.88 96 LEU A CA 1
ATOM 739 C C . LEU A 1 96 ? -7.895 4.041 6.757 1.00 97.88 96 LEU A C 1
ATOM 741 O O . LEU A 1 96 ? -7.964 4.010 5.533 1.00 97.88 96 LEU A O 1
ATOM 745 N N . ALA A 1 97 ? -7.041 3.302 7.451 1.00 98.25 97 ALA A N 1
ATOM 746 C CA . ALA A 1 97 ? -6.228 2.257 6.857 1.00 98.25 97 ALA A CA 1
ATOM 747 C C . ALA A 1 97 ? -6.960 0.920 6.971 1.00 98.25 97 ALA A C 1
ATOM 749 O O . ALA A 1 97 ? -7.445 0.571 8.048 1.00 98.25 97 ALA A O 1
ATOM 750 N N . VAL A 1 98 ? -7.033 0.180 5.869 1.00 98.50 98 VAL A N 1
ATOM 751 C CA . VAL A 1 98 ? -7.758 -1.087 5.758 1.00 98.50 98 VAL A CA 1
ATOM 752 C C . VAL A 1 98 ? -6.829 -2.123 5.135 1.00 98.50 98 VAL A C 1
ATOM 754 O O . VAL A 1 98 ? -6.290 -1.909 4.050 1.00 98.50 98 VAL A O 1
ATOM 757 N N . ALA A 1 99 ? -6.630 -3.240 5.830 1.00 98.50 99 ALA A N 1
ATOM 758 C CA . ALA A 1 99 ? -5.840 -4.362 5.339 1.00 98.50 99 ALA A CA 1
ATOM 759 C C . ALA A 1 99 ? -6.739 -5.352 4.602 1.00 98.50 99 ALA A C 1
ATOM 761 O O . ALA A 1 99 ? -7.699 -5.856 5.193 1.00 98.50 99 ALA A O 1
ATOM 762 N N . GLY A 1 100 ? -6.401 -5.668 3.351 1.00 98.25 100 GLY A N 1
ATOM 763 C CA . GLY A 1 100 ? -7.085 -6.697 2.576 1.00 98.25 100 GLY A CA 1
ATOM 764 C C . GLY A 1 100 ? -6.997 -8.069 3.250 1.00 98.25 100 GLY A C 1
ATOM 765 O O . GLY A 1 100 ? -5.945 -8.478 3.740 1.00 98.25 100 GLY A O 1
ATOM 766 N N . ALA A 1 101 ? -8.110 -8.798 3.299 1.00 97.50 101 ALA A N 1
ATOM 767 C CA . ALA A 1 101 ? -8.185 -10.087 3.982 1.00 97.50 101 ALA A CA 1
ATOM 768 C C . ALA A 1 101 ? -7.544 -11.232 3.200 1.00 97.50 101 ALA A C 1
ATOM 770 O O . ALA A 1 101 ? -7.073 -12.210 3.784 1.00 97.50 101 ALA A O 1
ATOM 771 N N . TYR A 1 102 ? -7.545 -11.118 1.874 1.00 96.81 102 TYR A N 1
ATOM 772 C CA . TYR A 1 102 ? -7.121 -12.177 0.958 1.00 96.81 102 TYR A CA 1
ATOM 773 C C . TYR A 1 102 ? -6.035 -11.717 -0.021 1.00 96.81 102 TYR A C 1
ATOM 775 O O . TYR A 1 102 ? -5.702 -12.442 -0.958 1.00 96.81 102 TYR A O 1
ATOM 783 N N . SER A 1 103 ? -5.477 -10.531 0.208 1.00 97.19 103 SER A N 1
ATOM 784 C CA . SER A 1 103 ? -4.456 -9.884 -0.609 1.00 97.19 103 SER A CA 1
ATOM 785 C C . SER A 1 103 ? -3.366 -9.290 0.291 1.00 97.19 103 SER A C 1
ATOM 787 O O . SER A 1 103 ? -3.459 -9.291 1.520 1.00 97.19 103 SER A O 1
ATOM 789 N N . ASP A 1 104 ? -2.289 -8.812 -0.317 1.00 96.94 104 ASP A N 1
ATOM 790 C CA . ASP A 1 104 ? -1.233 -8.042 0.342 1.00 96.94 104 ASP A CA 1
ATOM 791 C C . ASP A 1 104 ? -1.491 -6.528 0.277 1.00 96.94 104 ASP A C 1
ATOM 793 O O . ASP A 1 104 ? -0.572 -5.729 0.444 1.00 96.94 104 ASP A O 1
ATOM 797 N N . SER A 1 105 ? -2.726 -6.123 -0.006 1.00 97.25 105 SER A N 1
ATOM 798 C CA . SER A 1 105 ? -3.077 -4.735 -0.281 1.00 97.25 105 SER A CA 1
ATOM 799 C C . SER A 1 105 ? -3.415 -3.972 0.995 1.00 97.25 105 SER A C 1
ATOM 801 O O . SER A 1 105 ? -4.223 -4.401 1.824 1.00 97.25 105 SER A O 1
ATOM 803 N N . LEU A 1 106 ? -2.797 -2.802 1.135 1.00 97.81 106 LEU A N 1
ATOM 804 C CA . LEU A 1 106 ? -3.129 -1.808 2.142 1.00 97.81 106 LEU A CA 1
ATOM 805 C C . LEU A 1 106 ? -3.870 -0.651 1.474 1.00 97.81 106 LEU A C 1
ATOM 807 O O . LEU A 1 106 ? -3.291 0.101 0.687 1.00 97.81 106 LEU A O 1
ATOM 811 N N . TRP A 1 107 ? -5.133 -0.472 1.835 1.00 98.06 107 TRP A N 1
ATOM 812 C CA . TRP A 1 107 ? -5.937 0.651 1.376 1.00 98.06 107 TRP A CA 1
ATOM 813 C C . TRP A 1 107 ? -5.887 1.781 2.391 1.00 98.06 107 TRP A C 1
ATOM 815 O O . TRP A 1 107 ? -6.114 1.565 3.582 1.00 98.06 107 TRP A O 1
ATOM 825 N N . LEU A 1 108 ? -5.647 3.000 1.917 1.00 97.62 108 LEU A N 1
ATOM 826 C CA . LEU A 1 108 ? -5.947 4.206 2.676 1.00 97.62 108 LEU A CA 1
ATOM 827 C C . LEU A 1 108 ? -7.211 4.836 2.119 1.00 97.62 108 LEU A C 1
ATOM 829 O O . LEU A 1 108 ? -7.359 4.968 0.911 1.00 97.62 108 LEU A O 1
ATOM 833 N N . LEU A 1 109 ? -8.117 5.233 2.998 1.00 98.06 109 LEU A N 1
ATOM 834 C CA . LEU A 1 109 ? -9.336 5.942 2.652 1.00 98.06 109 LEU A CA 1
ATOM 835 C C . LEU A 1 109 ? -9.328 7.303 3.340 1.00 98.06 109 LEU A C 1
ATOM 837 O O . LEU A 1 109 ? -8.771 7.461 4.433 1.00 98.06 109 LEU A O 1
ATOM 841 N N . ASP A 1 110 ? -9.966 8.293 2.723 1.00 97.12 110 ASP A N 1
ATOM 842 C CA . ASP A 1 110 ? -10.209 9.564 3.389 1.00 97.12 110 ASP A CA 1
ATOM 843 C C . ASP A 1 110 ? -11.103 9.326 4.615 1.00 97.12 110 ASP A C 1
ATOM 845 O O . ASP A 1 110 ? -12.131 8.659 4.533 1.00 97.12 110 ASP A O 1
ATOM 849 N N . GLY A 1 111 ? -10.715 9.845 5.779 1.00 95.00 111 GLY A N 1
ATOM 850 C CA . GLY A 1 111 ? -11.417 9.567 7.033 1.00 95.00 111 GLY A CA 1
ATOM 851 C C . GLY A 1 111 ? -12.811 10.194 7.130 1.00 95.00 111 GLY A C 1
ATOM 852 O O . GLY A 1 111 ? -13.536 9.889 8.076 1.00 95.00 111 GLY A O 1
ATOM 853 N N . LEU A 1 112 ? -13.186 11.074 6.192 1.00 94.06 112 LEU A N 1
ATOM 854 C CA . LEU A 1 112 ? -14.489 11.737 6.157 1.00 94.06 112 LEU A CA 1
ATOM 855 C C . LEU A 1 112 ? -15.367 11.225 5.015 1.00 94.06 112 LEU A C 1
ATOM 857 O O . LEU A 1 112 ? -16.558 10.999 5.228 1.00 94.06 112 LEU A O 1
ATOM 861 N N . THR A 1 113 ? -14.815 11.092 3.805 1.00 96.75 113 THR A N 1
ATOM 862 C CA . THR A 1 113 ? -15.582 10.646 2.627 1.00 96.75 113 THR A CA 1
ATOM 863 C C . THR A 1 113 ? -15.517 9.141 2.405 1.00 96.75 113 THR A C 1
ATOM 865 O O . THR A 1 113 ? -16.375 8.605 1.706 1.00 96.75 113 THR A O 1
ATOM 868 N N . TYR A 1 114 ? -14.525 8.469 2.995 1.00 97.31 114 TYR A N 1
ATOM 869 C CA . TYR A 1 114 ? -14.194 7.065 2.754 1.00 97.31 114 TYR A CA 1
ATOM 870 C C . TYR A 1 114 ? -13.883 6.751 1.286 1.00 97.31 114 TYR A C 1
ATOM 872 O O . TYR A 1 114 ? -13.955 5.603 0.857 1.00 97.31 114 TYR A O 1
ATOM 880 N N . GLU A 1 115 ? -13.517 7.765 0.502 1.00 97.81 115 GLU A N 1
ATOM 881 C CA . GLU A 1 115 ? -12.994 7.544 -0.840 1.00 97.81 115 GLU A CA 1
ATOM 882 C C . GLU A 1 115 ? -11.574 6.967 -0.729 1.00 97.81 115 GLU A C 1
ATOM 884 O O . GLU A 1 115 ? -10.766 7.506 0.039 1.00 97.81 115 GLU A O 1
ATOM 889 N N . PRO A 1 116 ? -11.252 5.877 -1.450 1.00 97.44 116 PRO A N 1
ATOM 890 C CA . PRO A 1 116 ? -9.905 5.328 -1.452 1.00 97.44 116 PRO A CA 1
ATOM 891 C C . PRO A 1 116 ? -8.908 6.337 -2.030 1.00 97.44 116 PRO A C 1
ATOM 893 O O . PRO A 1 116 ? -9.177 6.996 -3.036 1.00 97.44 116 PRO A O 1
ATOM 896 N N . LEU A 1 117 ? -7.759 6.457 -1.376 1.00 96.31 117 LEU A N 1
ATOM 897 C CA . LEU A 1 117 ? -6.625 7.222 -1.858 1.00 96.31 117 LEU A CA 1
ATOM 898 C C . LEU A 1 117 ? -5.835 6.369 -2.835 1.00 96.31 117 LEU A C 1
ATOM 900 O O . LEU A 1 117 ? -5.536 5.208 -2.567 1.00 96.31 117 LEU A O 1
ATOM 904 N N . ASP A 1 118 ? -5.457 6.997 -3.936 1.00 95.44 118 ASP A N 1
ATOM 905 C CA . ASP A 1 118 ? -4.583 6.388 -4.916 1.00 95.44 118 ASP A CA 1
ATOM 906 C C . ASP A 1 118 ? -3.119 6.577 -4.507 1.00 95.44 118 ASP A C 1
ATOM 908 O O . ASP A 1 118 ? -2.598 7.698 -4.485 1.00 95.44 118 ASP A O 1
ATOM 912 N N . SER A 1 119 ? -2.468 5.470 -4.149 1.00 90.19 119 SER A N 1
ATOM 913 C CA . SER A 1 119 ? -1.042 5.457 -3.809 1.00 90.19 119 SER A CA 1
ATOM 914 C C . SER A 1 119 ? -0.143 5.605 -5.045 1.00 90.19 119 SER A C 1
ATOM 916 O O . SER A 1 119 ? 1.045 5.921 -4.912 1.00 90.19 119 SER A O 1
ATOM 918 N N . ASN A 1 120 ? -0.707 5.417 -6.243 1.00 91.19 120 ASN A N 1
ATOM 919 C CA . ASN A 1 120 ? 0.003 5.348 -7.510 1.00 91.19 120 ASN A CA 1
ATOM 920 C C . ASN A 1 120 ? -0.717 6.143 -8.618 1.00 91.19 120 ASN A C 1
ATOM 922 O O . ASN A 1 120 ? -1.261 5.571 -9.559 1.00 91.19 120 ASN A O 1
ATOM 926 N N . PRO A 1 121 ? -0.613 7.483 -8.612 1.00 88.31 121 PRO A N 1
ATOM 927 C CA . PRO A 1 121 ? -1.304 8.346 -9.575 1.00 88.31 121 PRO A CA 1
ATOM 928 C C . PRO A 1 121 ? -0.777 8.248 -11.019 1.00 88.31 121 PRO A C 1
ATOM 930 O O . PRO A 1 121 ? -1.078 9.106 -11.853 1.00 88.31 121 PRO A O 1
ATOM 933 N N . TRP A 1 122 ? 0.100 7.286 -11.319 1.00 89.88 122 TRP A N 1
ATOM 934 C CA . TRP A 1 122 ? 0.595 7.027 -12.672 1.00 89.88 122 TRP A CA 1
ATOM 935 C C . TRP A 1 122 ? -0.326 6.105 -13.469 1.00 89.88 122 TRP A C 1
ATOM 937 O O . TRP A 1 122 ? -0.206 6.058 -14.697 1.00 89.88 122 TRP A O 1
ATOM 947 N N . THR A 1 123 ? -1.231 5.395 -12.800 1.00 91.31 123 THR A N 1
ATOM 948 C CA . THR A 1 123 ? -2.292 4.601 -13.418 1.00 91.31 123 THR A CA 1
ATOM 949 C C . THR A 1 123 ? -3.617 5.373 -13.339 1.00 91.31 123 THR A C 1
ATOM 951 O O . THR A 1 123 ? -3.737 6.396 -12.667 1.00 91.31 123 THR A O 1
ATOM 954 N N . GLU A 1 124 ? -4.618 4.948 -14.114 1.00 90.81 124 GLU A N 1
ATOM 955 C CA . GLU A 1 124 ? -5.974 5.512 -14.001 1.00 90.81 124 GLU A CA 1
ATOM 956 C C . GLU A 1 124 ? -6.795 4.823 -12.896 1.00 90.81 124 GLU A C 1
ATOM 958 O O . GLU A 1 124 ? -7.854 5.324 -12.510 1.00 90.81 124 GLU A O 1
ATOM 963 N N . SER A 1 125 ? -6.349 3.648 -12.439 1.00 93.12 125 SER A N 1
ATOM 964 C CA . SER A 1 125 ? -6.974 2.896 -11.357 1.00 93.12 125 SER A CA 1
ATOM 965 C C . SER A 1 125 ? -6.551 3.453 -10.007 1.00 93.12 125 SER A C 1
ATOM 967 O O . SER A 1 125 ? -5.446 3.943 -9.846 1.00 93.12 125 SER A O 1
ATOM 969 N N . VAL A 1 126 ? -7.444 3.358 -9.024 1.00 95.31 126 VAL A N 1
ATOM 970 C CA . VAL A 1 126 ? -7.077 3.655 -7.641 1.00 95.31 126 VAL A CA 1
ATOM 971 C C . VAL A 1 126 ? -6.392 2.422 -7.073 1.00 95.31 126 VAL A C 1
ATOM 973 O O . VAL A 1 126 ? -7.052 1.397 -6.883 1.00 95.31 126 VAL A O 1
ATOM 976 N N . ASP A 1 127 ? -5.088 2.526 -6.830 1.00 94.50 127 ASP A N 1
ATOM 977 C CA . ASP A 1 127 ? -4.270 1.380 -6.448 1.00 94.50 127 ASP A CA 1
ATOM 978 C C . ASP A 1 127 ? -3.952 1.382 -4.937 1.00 94.50 127 ASP A C 1
ATOM 980 O O . ASP A 1 127 ? -3.580 2.426 -4.373 1.00 94.50 127 ASP A O 1
ATOM 984 N N . PRO A 1 128 ? -4.035 0.218 -4.263 1.00 96.12 128 PRO A N 1
ATOM 985 C CA . PRO A 1 128 ? -3.573 0.080 -2.888 1.00 96.12 128 PRO A CA 1
ATOM 986 C C . PRO A 1 128 ? -2.046 0.082 -2.825 1.00 96.12 128 PRO A C 1
ATOM 988 O O . PRO A 1 128 ? -1.368 -0.210 -3.810 1.00 96.12 128 PRO A O 1
ATOM 991 N N . THR A 1 129 ? -1.492 0.300 -1.633 1.00 94.94 129 THR A N 1
ATOM 992 C CA . THR A 1 129 ? -0.066 0.048 -1.409 1.00 94.94 129 THR A CA 1
ATOM 993 C C . THR A 1 129 ? 0.151 -1.461 -1.252 1.00 94.94 129 THR A C 1
ATOM 995 O O . THR A 1 129 ? -0.389 -2.045 -0.306 1.00 94.94 129 THR A O 1
ATOM 998 N N . PRO A 1 130 ? 0.941 -2.124 -2.114 1.00 94.75 130 PRO A N 1
ATOM 999 C CA . PRO A 1 130 ? 1.190 -3.551 -1.976 1.00 94.75 130 PRO A CA 1
ATOM 1000 C C . PRO A 1 130 ? 2.276 -3.803 -0.924 1.00 94.75 130 PRO A C 1
ATOM 1002 O O . PRO A 1 130 ? 3.347 -3.193 -0.941 1.00 94.75 130 PRO A O 1
ATOM 1005 N N . MET A 1 131 ? 2.015 -4.723 0.001 1.00 94.75 131 MET A N 1
ATOM 1006 C CA . MET A 1 131 ? 2.958 -5.089 1.063 1.00 94.75 131 MET A CA 1
ATOM 1007 C C . MET A 1 131 ? 3.925 -6.203 0.635 1.00 94.75 131 MET A C 1
ATOM 1009 O O . MET A 1 131 ? 4.960 -6.395 1.271 1.00 94.75 131 MET A O 1
ATOM 1013 N N . GLY A 1 132 ? 3.618 -6.938 -0.441 1.00 92.69 132 GLY A N 1
ATOM 1014 C CA . GLY A 1 132 ? 4.401 -8.076 -0.932 1.00 92.69 132 GLY A CA 1
ATOM 1015 C C . GLY A 1 132 ? 4.135 -9.395 -0.197 1.00 92.69 132 GLY A C 1
ATOM 1016 O O . GLY A 1 132 ? 4.632 -10.442 -0.616 1.00 92.69 132 GLY A O 1
ATOM 1017 N N . ALA A 1 133 ? 3.350 -9.356 0.879 1.00 95.25 133 ALA A N 1
ATOM 1018 C CA . ALA A 1 133 ? 2.871 -10.501 1.639 1.00 95.25 133 ALA A CA 1
ATOM 1019 C C . ALA A 1 133 ? 1.546 -10.148 2.330 1.00 95.25 133 ALA A C 1
ATOM 1021 O O . ALA A 1 133 ? 1.267 -8.977 2.585 1.00 95.25 133 ALA A O 1
ATOM 1022 N N . LEU A 1 134 ? 0.743 -11.167 2.661 1.00 97.25 134 LEU A N 1
ATOM 1023 C CA . LEU A 1 134 ? -0.514 -10.962 3.384 1.00 97.25 134 LEU A CA 1
ATOM 1024 C C . LEU A 1 134 ? -0.269 -10.160 4.667 1.00 97.25 134 LEU A C 1
ATOM 1026 O O . LEU A 1 134 ? 0.710 -10.399 5.389 1.00 97.25 134 LEU A O 1
ATOM 1030 N N . ILE A 1 135 ? -1.181 -9.240 4.959 1.00 97.81 135 ILE A N 1
ATOM 1031 C CA . ILE A 1 135 ? -1.100 -8.395 6.145 1.00 97.81 135 ILE A CA 1
ATOM 1032 C C . ILE A 1 135 ? -1.555 -9.199 7.360 1.00 97.81 135 ILE A C 1
ATOM 1034 O O . ILE A 1 135 ? -2.638 -9.777 7.382 1.00 97.81 135 ILE A O 1
ATOM 1038 N N . SER A 1 136 ? -0.700 -9.228 8.377 1.00 97.12 136 SER A N 1
ATOM 1039 C CA . SER A 1 136 ? -0.970 -9.848 9.667 1.00 97.12 136 SER A CA 1
ATOM 1040 C C . SER A 1 136 ? -1.495 -8.851 10.688 1.00 97.12 136 SER A C 1
ATOM 1042 O O . SER A 1 136 ? -2.135 -9.286 11.631 1.00 97.12 136 SER A O 1
ATOM 1044 N N . GLY A 1 137 ? -1.274 -7.540 10.548 1.00 97.44 137 GLY A N 1
ATOM 1045 C CA . GLY A 1 137 ? -1.934 -6.557 11.406 1.00 97.44 137 GLY A CA 1
ATOM 1046 C C . GLY A 1 137 ? -1.527 -5.111 11.217 1.00 97.44 137 GLY A C 1
ATOM 1047 O O . GLY A 1 137 ? -0.494 -4.818 10.619 1.00 97.44 137 GLY A O 1
ATOM 1048 N N . LEU A 1 138 ? -2.358 -4.216 11.748 1.00 98.00 138 LEU A N 1
ATOM 1049 C CA . LEU A 1 138 ? -2.221 -2.771 11.624 1.00 98.00 138 LEU A CA 1
ATOM 1050 C C . LEU A 1 138 ? -2.178 -2.078 12.986 1.00 98.00 138 LEU A C 1
ATOM 1052 O O . LEU A 1 138 ? -2.878 -2.457 13.921 1.00 98.00 138 LEU A O 1
ATOM 1056 N N . ALA A 1 139 ? -1.416 -0.991 13.075 1.00 96.94 139 ALA A N 1
ATOM 1057 C CA . ALA A 1 139 ? -1.544 -0.035 14.167 1.00 96.94 139 ALA A CA 1
ATOM 1058 C C . ALA A 1 139 ? -1.095 1.361 13.754 1.00 96.94 139 ALA A C 1
ATOM 1060 O O . ALA A 1 139 ? -0.085 1.526 13.074 1.00 96.94 139 ALA A O 1
ATOM 1061 N N . ALA A 1 140 ? -1.821 2.377 14.210 1.00 95.00 140 ALA A N 1
ATOM 1062 C CA . ALA A 1 140 ? -1.484 3.768 13.962 1.00 95.00 140 ALA A CA 1
ATOM 1063 C C . ALA A 1 140 ? -0.813 4.404 15.184 1.00 95.00 140 ALA A C 1
ATOM 1065 O O . ALA A 1 140 ? -1.218 4.187 16.330 1.00 95.00 140 ALA A O 1
ATOM 1066 N N . GLY A 1 141 ? 0.191 5.229 14.911 1.00 89.94 141 GLY A N 1
ATOM 1067 C CA . GLY A 1 141 ? 0.798 6.136 15.868 1.00 89.94 141 GLY A CA 1
ATOM 1068 C C . GLY A 1 141 ? -0.184 7.180 16.376 1.00 89.94 141 GLY A C 1
ATOM 1069 O O . GLY A 1 141 ? -1.218 7.474 15.770 1.00 89.94 141 GLY A O 1
ATOM 1070 N N . SER A 1 142 ? 0.136 7.752 17.532 1.00 82.25 142 SER A N 1
ATOM 1071 C CA . SER A 1 142 ? -0.683 8.807 18.138 1.00 82.25 142 SER A CA 1
ATOM 1072 C C . SER A 1 142 ? -0.297 10.201 17.650 1.00 82.25 142 SER A C 1
ATOM 1074 O O . SER A 1 142 ? -1.007 11.167 17.938 1.00 82.25 142 SER A O 1
ATOM 1076 N N . ARG A 1 143 ? 0.831 10.305 16.943 1.00 77.56 143 ARG A N 1
ATOM 1077 C CA . ARG A 1 143 ? 1.424 11.556 16.491 1.00 77.56 143 ARG A CA 1
ATOM 1078 C C . ARG A 1 143 ? 2.168 11.375 15.178 1.00 77.56 143 ARG A C 1
ATOM 1080 O O . ARG A 1 143 ? 2.659 10.290 14.869 1.00 77.56 143 ARG A O 1
ATOM 1087 N N . ALA A 1 144 ? 2.345 12.485 14.474 1.00 74.69 144 ALA A N 1
ATOM 1088 C CA . ALA A 1 144 ? 3.302 12.531 13.392 1.00 74.69 144 ALA A CA 1
ATOM 1089 C C . ALA A 1 144 ? 4.721 12.374 13.954 1.00 74.69 144 ALA A C 1
ATOM 1091 O O . ALA A 1 144 ? 5.131 13.086 14.879 1.00 74.69 144 ALA A O 1
ATOM 1092 N N . MET A 1 145 ? 5.474 11.438 13.394 1.00 67.88 145 MET A N 1
ATOM 1093 C CA . MET A 1 145 ? 6.854 11.181 13.769 1.00 67.88 145 MET A CA 1
ATOM 1094 C C . MET A 1 145 ? 7.797 11.732 12.726 1.00 67.88 145 MET A C 1
ATOM 1096 O O . MET A 1 145 ? 7.565 11.629 11.528 1.00 67.88 145 MET A O 1
ATOM 1100 N N . GLY A 1 146 ? 8.897 12.311 13.190 1.00 57.59 146 GLY A N 1
ATOM 1101 C CA . GLY A 1 146 ? 9.923 12.803 12.295 1.00 57.59 146 GLY A CA 1
ATOM 1102 C C . GLY A 1 146 ? 10.618 11.658 11.557 1.00 57.59 146 GLY A C 1
ATOM 1103 O O . GLY A 1 146 ? 11.455 10.974 12.144 1.00 57.59 146 GLY A O 1
ATOM 1104 N N . THR A 1 147 ? 10.311 11.482 10.277 1.00 56.09 147 THR A N 1
ATOM 1105 C CA . THR A 1 147 ? 11.035 10.598 9.359 1.00 56.09 147 THR A CA 1
ATOM 1106 C C . THR A 1 147 ? 12.412 11.174 9.040 1.00 56.09 147 THR A C 1
ATOM 1108 O O . THR A 1 147 ? 12.590 12.389 8.976 1.00 56.09 147 THR A O 1
ATOM 1111 N N . ALA A 1 148 ? 13.410 10.318 8.833 1.00 49.22 148 ALA A N 1
ATOM 1112 C CA . ALA A 1 148 ? 14.721 10.732 8.341 1.00 49.22 148 ALA A CA 1
ATOM 1113 C C . ALA A 1 148 ? 14.668 10.972 6.820 1.00 49.22 148 ALA A C 1
ATOM 1115 O O . ALA A 1 148 ? 15.276 10.234 6.051 1.00 49.22 148 ALA A O 1
ATOM 1116 N N . LEU A 1 149 ? 13.912 11.972 6.369 1.00 48.50 149 LEU A N 1
ATOM 1117 C CA . LEU A 1 149 ? 13.954 12.416 4.979 1.00 48.50 149 LEU A CA 1
ATOM 1118 C C . LEU A 1 149 ? 14.884 13.623 4.862 1.00 48.50 149 LEU A C 1
ATOM 1120 O O . LEU A 1 149 ? 14.540 14.738 5.232 1.00 48.50 149 LEU A O 1
ATOM 1124 N N . LEU A 1 150 ? 16.080 13.373 4.330 1.00 45.16 150 LEU A N 1
ATOM 1125 C CA . LEU A 1 150 ? 16.916 14.416 3.743 1.00 45.16 150 LEU A CA 1
ATOM 1126 C C . LEU A 1 150 ? 16.143 15.018 2.561 1.00 45.16 150 LEU A C 1
ATOM 1128 O O . LEU A 1 150 ? 15.625 14.259 1.736 1.00 45.16 150 LEU A O 1
ATOM 1132 N N . ASP A 1 151 ? 16.060 16.350 2.495 1.00 43.69 151 ASP A N 1
ATOM 1133 C CA . ASP A 1 151 ? 15.489 17.071 1.356 1.00 43.69 151 ASP A CA 1
ATOM 1134 C C . ASP A 1 151 ? 16.025 16.479 0.039 1.00 43.69 151 ASP A C 1
ATOM 1136 O O . ASP A 1 151 ? 17.206 16.138 -0.091 1.00 43.69 151 ASP A O 1
ATOM 1140 N N . GLY A 1 152 ? 15.128 16.297 -0.935 1.00 44.41 152 GLY A N 1
ATOM 1141 C CA . GLY A 1 152 ? 15.360 15.551 -2.178 1.00 44.41 152 GLY A CA 1
ATOM 1142 C C . GLY A 1 152 ? 16.451 16.097 -3.109 1.00 44.41 152 GLY A C 1
ATOM 1143 O O . GLY A 1 152 ? 16.595 15.592 -4.218 1.00 44.41 152 GLY A O 1
ATOM 1144 N N . ASP A 1 153 ? 17.231 17.092 -2.689 1.00 49.78 153 ASP A N 1
ATOM 1145 C CA . ASP A 1 153 ? 18.366 17.624 -3.443 1.00 49.78 153 ASP A CA 1
ATOM 1146 C C . ASP A 1 153 ? 19.691 16.893 -3.155 1.00 49.78 153 ASP A C 1
ATOM 1148 O O . ASP A 1 153 ? 20.711 17.184 -3.783 1.00 49.78 153 ASP A O 1
ATOM 1152 N N . GLY A 1 154 ? 19.700 15.928 -2.224 1.00 44.34 154 GLY A N 1
ATOM 1153 C CA . GLY A 1 154 ? 20.913 15.191 -1.859 1.00 44.34 154 GLY A CA 1
ATOM 1154 C C . GLY A 1 154 ? 21.988 16.074 -1.218 1.00 44.34 154 GLY A C 1
ATOM 1155 O O . GLY A 1 154 ? 23.099 15.600 -0.959 1.00 44.34 154 GLY A O 1
ATOM 1156 N N . SER A 1 155 ? 21.673 17.337 -0.920 1.00 46.03 155 SER A N 1
ATOM 1157 C CA . SER A 1 155 ? 22.482 18.158 -0.050 1.00 46.03 155 SER A CA 1
ATOM 1158 C C . SER A 1 155 ? 22.144 17.728 1.373 1.00 46.03 155 SER A C 1
ATOM 1160 O O . SER A 1 155 ? 21.191 18.160 2.014 1.00 46.03 155 SER A O 1
ATOM 1162 N N . ALA A 1 156 ? 22.959 16.822 1.908 1.00 43.16 156 ALA A N 1
ATOM 1163 C CA . ALA A 1 156 ? 23.189 16.825 3.340 1.00 43.16 156 ALA A CA 1
ATOM 1164 C C . ALA A 1 156 ? 23.802 18.197 3.657 1.00 43.16 156 ALA A C 1
ATOM 1166 O O . ALA A 1 156 ? 25.024 18.349 3.651 1.00 43.16 156 ALA A O 1
ATOM 1167 N N . ALA A 1 157 ? 22.953 19.222 3.784 1.00 40.38 157 ALA A N 1
ATOM 1168 C CA . ALA A 1 157 ? 23.367 20.572 4.082 1.00 40.38 157 ALA A CA 1
ATOM 1169 C C . ALA A 1 157 ? 24.190 20.496 5.366 1.00 40.38 157 ALA A C 1
ATOM 1171 O O . ALA A 1 157 ? 23.717 20.066 6.419 1.00 40.38 157 ALA A O 1
ATOM 1172 N N . GLU A 1 158 ? 25.469 20.816 5.216 1.00 42.69 158 GLU A N 1
ATOM 1173 C CA . GLU A 1 158 ? 26.490 20.784 6.246 1.00 42.69 158 GLU A CA 1
ATOM 1174 C C . GLU A 1 158 ? 25.966 21.442 7.536 1.00 42.69 158 GLU A C 1
ATOM 1176 O O . GLU A 1 158 ? 25.888 22.667 7.616 1.00 42.69 158 GLU A O 1
ATOM 1181 N N . GLY A 1 159 ? 25.616 20.673 8.575 1.00 40.00 159 GLY A N 1
ATOM 1182 C CA . GLY A 1 159 ? 25.410 21.298 9.885 1.00 40.00 159 GLY A CA 1
ATOM 1183 C C . GLY A 1 159 ? 24.698 20.513 10.972 1.00 40.00 159 GLY A C 1
ATOM 1184 O O . GLY A 1 159 ? 25.071 20.673 12.135 1.00 40.00 159 GLY A O 1
ATOM 1185 N N . ASP A 1 160 ? 23.729 19.659 10.650 1.00 46.28 160 ASP A N 1
ATOM 1186 C CA . ASP A 1 160 ? 23.110 18.789 11.649 1.00 46.28 160 ASP A CA 1
ATOM 1187 C C . ASP A 1 160 ? 23.242 17.325 11.210 1.00 46.28 160 ASP A C 1
ATOM 1189 O O . ASP A 1 160 ? 23.003 16.963 10.063 1.00 46.28 160 ASP A O 1
ATOM 1193 N N . ALA A 1 161 ? 23.735 16.478 12.109 1.00 49.94 161 ALA A N 1
ATOM 1194 C CA . ALA A 1 161 ? 24.028 15.078 11.816 1.00 49.94 161 ALA A CA 1
ATOM 1195 C C . ALA A 1 161 ? 22.763 14.198 11.696 1.00 49.94 161 ALA A C 1
ATOM 1197 O O . ALA A 1 161 ? 22.885 12.973 11.676 1.00 49.94 161 ALA A O 1
ATOM 1198 N N . PHE A 1 162 ? 21.566 14.791 11.672 1.00 52.28 162 PHE A N 1
ATOM 1199 C CA . PHE A 1 162 ? 20.285 14.097 11.791 1.00 52.28 162 PHE A CA 1
ATOM 1200 C C . PHE A 1 162 ? 19.260 14.441 10.695 1.00 52.28 162 PHE A C 1
ATOM 1202 O O . PHE A 1 162 ? 18.265 13.723 10.605 1.00 52.28 162 PHE A O 1
ATOM 1209 N N . GLY A 1 163 ? 19.518 15.443 9.848 1.00 56.16 163 GLY A N 1
ATOM 1210 C CA . GLY A 1 163 ? 18.634 15.890 8.771 1.00 56.16 163 GLY A CA 1
ATOM 1211 C C . GLY A 1 163 ? 17.336 16.538 9.278 1.00 56.16 163 GLY A C 1
ATOM 1212 O O . GLY A 1 163 ? 16.887 16.298 10.403 1.00 56.16 163 GLY A O 1
ATOM 1213 N N . THR A 1 164 ? 16.693 17.349 8.433 1.00 58.34 164 THR A N 1
ATOM 1214 C CA . THR A 1 164 ? 15.330 17.836 8.699 1.00 58.34 164 THR A CA 1
ATOM 1215 C C . THR A 1 164 ? 14.398 16.638 8.800 1.00 58.34 164 THR A C 1
ATOM 1217 O O . THR A 1 164 ? 14.224 15.904 7.836 1.00 58.34 164 THR A O 1
ATOM 1220 N N . ARG A 1 165 ? 13.782 16.416 9.963 1.00 63.94 165 ARG A N 1
ATOM 1221 C CA . ARG A 1 165 ? 12.824 15.323 10.098 1.00 63.94 165 ARG A CA 1
ATOM 1222 C C . ARG A 1 165 ? 11.448 15.749 9.591 1.00 63.94 165 ARG A C 1
ATOM 1224 O O . ARG A 1 165 ? 10.832 16.621 10.202 1.00 63.94 165 ARG A O 1
ATOM 1231 N N . ILE A 1 166 ? 10.954 15.133 8.518 1.00 64.44 166 ILE A N 1
ATOM 1232 C CA . ILE A 1 166 ? 9.598 15.396 8.017 1.00 64.44 166 ILE A CA 1
ATOM 1233 C C . ILE A 1 166 ? 8.602 14.614 8.881 1.00 64.44 166 ILE A C 1
ATOM 1235 O O . ILE A 1 166 ? 8.745 13.393 8.980 1.00 64.44 166 ILE A O 1
ATOM 1239 N N . PRO A 1 167 ? 7.626 15.273 9.527 1.00 71.25 167 PRO A N 1
ATOM 1240 C CA . PRO A 1 167 ? 6.592 14.581 10.284 1.00 71.25 167 PRO A CA 1
ATOM 1241 C C . PRO A 1 167 ? 5.749 13.711 9.340 1.00 71.25 167 PRO A C 1
ATOM 1243 O O . PRO A 1 167 ? 5.182 14.231 8.385 1.00 71.25 167 PRO A O 1
ATOM 1246 N N . ALA A 1 168 ? 5.665 12.411 9.615 1.00 78.50 168 ALA A N 1
ATOM 1247 C CA . ALA A 1 168 ? 4.752 11.481 8.959 1.00 78.50 168 ALA A CA 1
ATOM 1248 C C . ALA A 1 168 ? 3.815 10.873 9.998 1.00 78.50 168 ALA A C 1
ATOM 1250 O O . ALA A 1 168 ? 4.260 10.406 11.056 1.00 78.50 168 ALA A O 1
ATOM 1251 N N . ASP A 1 169 ? 2.522 10.871 9.697 1.00 89.75 169 ASP A N 1
ATOM 1252 C CA . ASP A 1 169 ? 1.546 10.164 10.515 1.00 89.75 169 ASP A CA 1
ATOM 1253 C C . ASP A 1 169 ? 1.851 8.675 10.403 1.00 89.75 169 ASP A C 1
ATOM 1255 O O . ASP A 1 169 ? 1.903 8.120 9.314 1.00 89.75 169 ASP A O 1
ATOM 1259 N N . SER A 1 170 ? 2.183 8.029 11.514 1.00 91.56 170 SER A N 1
ATOM 1260 C CA . SER A 1 170 ? 2.797 6.706 11.433 1.00 91.56 170 SER A CA 1
ATOM 1261 C C . SER A 1 170 ? 1.747 5.611 11.385 1.00 91.56 170 SER A C 1
ATOM 1263 O O . SER A 1 170 ? 0.861 5.550 12.233 1.00 91.56 170 SER A O 1
ATOM 1265 N N . LEU A 1 171 ? 1.869 4.731 10.400 1.00 95.25 171 LEU A N 1
ATOM 1266 C CA . LEU A 1 171 ? 1.104 3.502 10.284 1.00 95.25 171 LEU A CA 1
ATOM 1267 C C . LEU A 1 171 ? 2.085 2.330 10.239 1.00 95.25 171 LEU A C 1
ATOM 1269 O O . LEU A 1 171 ? 3.042 2.323 9.468 1.00 95.25 171 LEU A O 1
ATOM 1273 N N . PHE A 1 172 ? 1.853 1.342 11.087 1.00 96.25 172 PHE A N 1
ATOM 1274 C CA . PHE A 1 172 ? 2.664 0.143 11.197 1.00 96.25 172 PHE A CA 1
ATOM 1275 C C . PHE A 1 172 ? 1.881 -1.046 10.690 1.00 96.25 172 PHE A C 1
ATOM 1277 O O . PHE A 1 172 ? 0.743 -1.258 11.106 1.00 96.25 172 PHE A O 1
ATOM 1284 N N . VAL A 1 173 ? 2.515 -1.819 9.816 1.00 97.69 173 VAL A N 1
ATOM 1285 C CA . VAL A 1 173 ? 1.906 -2.985 9.182 1.00 97.69 173 VAL A CA 1
ATOM 1286 C C . VAL A 1 173 ? 2.803 -4.182 9.420 1.00 97.69 173 VAL A C 1
ATOM 1288 O O . VAL A 1 173 ? 3.966 -4.162 9.020 1.00 97.69 173 VAL A O 1
ATOM 1291 N N . THR A 1 174 ? 2.299 -5.213 10.086 1.00 97.94 174 THR A N 1
ATOM 1292 C CA . THR A 1 174 ? 2.983 -6.505 10.159 1.00 97.94 174 THR A CA 1
ATOM 1293 C C . THR A 1 174 ? 2.481 -7.415 9.053 1.00 97.94 174 THR A C 1
ATOM 1295 O O . THR A 1 174 ? 1.301 -7.390 8.709 1.00 97.94 174 THR A O 1
ATOM 1298 N N . THR A 1 175 ? 3.361 -8.234 8.492 1.00 97.62 175 THR A N 1
ATOM 1299 C CA . THR A 1 175 ? 3.044 -9.169 7.404 1.00 97.62 175 THR A CA 1
ATOM 1300 C C . THR A 1 175 ? 3.356 -10.606 7.805 1.00 97.62 175 THR A C 1
ATOM 1302 O O . THR A 1 175 ? 4.213 -10.874 8.651 1.00 97.62 175 THR A O 1
ATOM 1305 N N . PHE A 1 176 ? 2.661 -11.569 7.199 1.00 95.81 176 PHE A N 1
ATOM 1306 C CA . PHE A 1 176 ? 2.804 -12.992 7.535 1.00 95.81 176 PHE A CA 1
ATOM 1307 C C . PHE A 1 176 ? 4.208 -13.565 7.274 1.00 95.81 176 PHE A C 1
ATOM 1309 O O . PHE A 1 176 ? 4.576 -14.575 7.876 1.00 95.81 176 PHE A O 1
ATOM 1316 N N . ASP A 1 177 ? 5.001 -12.929 6.413 1.00 95.94 177 ASP A N 1
ATOM 1317 C CA . ASP A 1 177 ? 6.388 -13.301 6.117 1.00 95.94 177 ASP A CA 1
ATOM 1318 C C . ASP A 1 177 ? 7.406 -12.764 7.143 1.00 95.94 177 ASP A C 1
ATOM 1320 O O . ASP A 1 177 ? 8.603 -13.031 7.027 1.00 95.94 177 ASP A O 1
ATOM 1324 N N . GLY A 1 178 ? 6.940 -12.087 8.196 1.00 96.19 178 GLY A N 1
ATOM 1325 C CA . GLY A 1 178 ? 7.760 -11.764 9.360 1.00 96.19 178 GLY A CA 1
ATOM 1326 C C . GLY A 1 178 ? 8.374 -10.378 9.372 1.00 96.19 178 GLY A C 1
ATOM 1327 O O . GLY A 1 178 ? 9.376 -10.151 10.064 1.00 96.19 178 GLY A O 1
ATOM 1328 N N . TYR A 1 179 ? 7.772 -9.452 8.634 1.00 96.00 179 TYR A N 1
ATOM 1329 C CA . TYR A 1 179 ? 8.232 -8.082 8.527 1.00 96.00 179 TYR A CA 1
ATOM 1330 C C . TYR A 1 179 ? 7.263 -7.091 9.170 1.00 96.00 179 TYR A C 1
ATOM 1332 O O . TYR A 1 179 ? 6.069 -7.337 9.323 1.00 96.00 179 TYR A O 1
ATOM 1340 N N . LEU A 1 180 ? 7.829 -5.962 9.587 1.00 95.50 180 LEU A N 1
ATOM 1341 C CA . LEU A 1 180 ? 7.132 -4.761 10.003 1.00 95.50 180 LEU A CA 1
ATOM 1342 C C . LEU A 1 180 ? 7.474 -3.648 9.016 1.00 95.50 180 LEU A C 1
ATOM 1344 O O . LEU A 1 180 ? 8.640 -3.273 8.852 1.00 95.50 180 LEU A O 1
ATOM 1348 N N . HIS A 1 181 ? 6.447 -3.092 8.400 1.00 94.38 181 HIS A N 1
ATOM 1349 C CA . HIS A 1 181 ? 6.532 -1.953 7.508 1.00 94.38 181 HIS A CA 1
ATOM 1350 C C . HIS A 1 181 ? 6.111 -0.694 8.265 1.00 94.38 181 HIS A C 1
ATOM 1352 O O . HIS A 1 181 ? 5.159 -0.711 9.047 1.00 94.38 181 HIS A O 1
ATOM 1358 N N . TRP A 1 182 ? 6.835 0.397 8.025 1.00 92.88 182 TRP A N 1
ATOM 1359 C CA . TRP A 1 182 ? 6.445 1.735 8.455 1.00 92.88 182 TRP A CA 1
ATOM 1360 C C . TRP A 1 182 ? 5.939 2.493 7.233 1.00 92.88 182 TRP A C 1
ATOM 1362 O O . TRP A 1 182 ? 6.682 2.699 6.272 1.00 92.88 182 TRP A O 1
ATOM 1372 N N . ILE A 1 183 ? 4.668 2.859 7.277 1.00 92.75 183 ILE A N 1
ATOM 1373 C CA . ILE A 1 183 ? 3.928 3.546 6.232 1.00 92.75 183 ILE A CA 1
ATOM 1374 C C . ILE A 1 183 ? 3.616 4.960 6.719 1.00 92.75 183 ILE A C 1
ATOM 1376 O O . ILE A 1 183 ? 3.257 5.164 7.882 1.00 92.75 183 ILE A O 1
ATOM 1380 N N . ASP A 1 184 ? 3.752 5.938 5.832 1.00 92.12 184 ASP A N 1
ATOM 1381 C CA . ASP A 1 184 ? 3.179 7.260 6.035 1.00 92.12 184 ASP A CA 1
ATOM 1382 C C . ASP A 1 184 ? 1.666 7.158 5.845 1.00 92.12 184 ASP A C 1
ATOM 1384 O O . ASP A 1 184 ? 1.157 7.002 4.737 1.00 92.12 184 ASP A O 1
ATOM 1388 N N . GLY A 1 185 ? 0.938 7.226 6.948 1.00 92.94 185 GLY A N 1
ATOM 1389 C CA . GLY A 1 185 ? -0.503 7.090 7.002 1.00 92.94 185 GLY A CA 1
ATOM 1390 C C . GLY A 1 185 ? -1.268 8.208 6.299 1.00 92.94 185 GLY A C 1
ATOM 1391 O O . GLY A 1 185 ? -2.480 8.076 6.189 1.00 92.94 185 GLY A O 1
ATOM 1392 N N . LEU A 1 186 ? -0.615 9.272 5.807 1.00 92.06 186 LEU A N 1
ATOM 1393 C CA . LEU A 1 186 ? -1.245 10.266 4.929 1.00 92.06 186 LEU A CA 1
ATOM 1394 C C . LEU A 1 186 ? -1.228 9.872 3.454 1.00 92.06 186 LEU A C 1
ATOM 1396 O O . LEU A 1 186 ? -2.201 10.138 2.745 1.00 92.06 186 LEU A O 1
ATOM 1400 N N . THR A 1 187 ? -0.108 9.310 3.001 1.00 91.38 187 THR A N 1
ATOM 1401 C CA . THR A 1 187 ? 0.184 9.070 1.580 1.00 91.38 187 THR A CA 1
ATOM 1402 C C . THR A 1 187 ? 0.085 7.601 1.188 1.00 91.38 187 THR A C 1
ATOM 1404 O O . THR A 1 187 ? -0.067 7.296 0.013 1.00 91.38 187 THR A O 1
ATOM 1407 N N . GLY A 1 188 ? 0.181 6.686 2.154 1.00 92.38 188 GLY A N 1
ATOM 1408 C CA . GLY A 1 188 ? 0.241 5.244 1.918 1.00 92.38 188 GLY A CA 1
ATOM 1409 C C . GLY A 1 188 ? 1.632 4.765 1.526 1.00 92.38 188 GLY A C 1
ATOM 1410 O O . GLY A 1 188 ? 1.831 3.569 1.332 1.00 92.38 188 GLY A O 1
ATOM 1411 N N . CYS A 1 189 ? 2.612 5.665 1.441 1.00 91.19 189 CYS A N 1
ATOM 1412 C CA . CYS A 1 189 ? 3.959 5.327 1.017 1.00 91.19 189 CYS A CA 1
ATOM 1413 C C . CYS A 1 189 ? 4.772 4.712 2.146 1.00 91.19 189 CYS A C 1
ATOM 1415 O O . CYS A 1 189 ? 4.737 5.176 3.286 1.00 91.19 189 CYS A O 1
ATOM 1417 N N . HIS A 1 190 ? 5.591 3.714 1.819 1.00 90.44 190 HIS A N 1
ATOM 1418 C CA . HIS A 1 190 ? 6.577 3.219 2.771 1.00 90.44 190 HIS A CA 1
ATOM 1419 C C . HIS A 1 190 ? 7.593 4.313 3.106 1.00 90.44 190 HIS A C 1
ATOM 1421 O O . HIS A 1 190 ? 8.147 4.976 2.223 1.00 90.44 190 HIS A O 1
ATOM 1427 N N . VAL A 1 191 ? 7.885 4.458 4.394 1.00 85.50 191 VAL A N 1
ATOM 1428 C CA . VAL A 1 191 ? 8.886 5.397 4.890 1.00 85.50 191 VAL A CA 1
ATOM 1429 C C . VAL A 1 191 ? 10.284 4.858 4.575 1.00 85.50 191 VAL A C 1
ATOM 1431 O O . VAL A 1 191 ? 10.699 3.802 5.055 1.00 85.50 191 VAL A O 1
ATOM 1434 N N . SER A 1 192 ? 11.036 5.601 3.764 1.00 74.12 192 SER A N 1
ATOM 1435 C CA . SER A 1 192 ? 12.421 5.284 3.394 1.00 74.12 192 SER A CA 1
ATOM 1436 C C . SER A 1 192 ? 13.433 5.903 4.366 1.00 74.12 192 SER A C 1
ATOM 1438 O O . SER A 1 192 ? 13.214 7.001 4.875 1.00 74.12 192 SER A O 1
ATOM 1440 N N . ARG A 1 193 ? 14.587 5.249 4.569 1.00 62.91 193 ARG A N 1
ATOM 1441 C CA . ARG A 1 193 ? 15.636 5.718 5.500 1.00 62.91 193 ARG A CA 1
ATOM 1442 C C . ARG A 1 193 ? 16.662 6.683 4.888 1.00 62.91 193 ARG A C 1
ATOM 1444 O O . ARG A 1 193 ? 17.292 7.432 5.626 1.00 62.91 193 ARG A O 1
ATOM 1451 N N . THR A 1 194 ? 16.925 6.594 3.585 1.00 60.50 194 THR A N 1
ATOM 1452 C CA . THR A 1 194 ? 18.133 7.193 2.976 1.00 60.50 194 THR A CA 1
ATOM 1453 C C . THR A 1 194 ? 17.854 8.201 1.870 1.00 60.50 194 THR A C 1
ATOM 1455 O O . THR A 1 194 ? 18.637 9.130 1.699 1.00 60.50 194 THR A O 1
ATOM 1458 N N . ALA A 1 195 ? 16.777 8.023 1.111 1.00 62.00 195 ALA A N 1
ATOM 1459 C CA . ALA A 1 195 ? 16.285 8.984 0.133 1.00 62.00 195 ALA A CA 1
ATOM 1460 C C . ALA A 1 195 ? 14.852 8.604 -0.248 1.00 62.00 195 ALA A C 1
ATOM 1462 O O . ALA A 1 195 ? 14.585 7.403 -0.333 1.00 62.00 195 ALA A O 1
ATOM 1463 N N . PRO A 1 196 ? 13.971 9.585 -0.500 1.00 62.50 196 PRO A N 1
ATOM 1464 C CA . PRO A 1 196 ? 12.599 9.300 -0.885 1.00 62.50 196 PRO A CA 1
ATOM 1465 C C . PRO A 1 196 ? 12.558 8.492 -2.186 1.00 62.50 196 PRO A C 1
ATOM 1467 O O . PRO A 1 196 ? 13.145 8.890 -3.196 1.00 62.50 196 PRO A O 1
ATOM 1470 N N . GLY A 1 197 ? 11.836 7.375 -2.133 1.00 73.00 197 GLY A N 1
ATOM 1471 C CA . GLY A 1 197 ? 11.400 6.607 -3.293 1.00 73.00 197 GLY A CA 1
ATOM 1472 C C . GLY A 1 197 ? 12.414 5.661 -3.922 1.00 73.00 197 GLY A C 1
ATOM 1473 O O . GLY A 1 197 ? 13.578 5.547 -3.518 1.00 73.00 197 GLY A O 1
ATOM 1474 N N . GLY A 1 198 ? 11.930 4.965 -4.949 1.00 85.50 198 GLY A N 1
ATOM 1475 C CA . GLY A 1 198 ? 12.728 4.013 -5.698 1.00 85.50 198 GLY A CA 1
ATOM 1476 C C . GLY A 1 198 ? 13.789 4.686 -6.574 1.00 85.50 198 GLY A C 1
ATOM 1477 O O . GLY A 1 198 ? 13.699 5.856 -6.955 1.00 85.50 198 GLY A O 1
ATOM 1478 N N . ARG A 1 199 ? 14.834 3.932 -6.900 1.00 91.19 199 ARG A N 1
ATOM 1479 C CA . ARG A 1 199 ? 15.936 4.337 -7.780 1.00 91.19 199 ARG A CA 1
ATOM 1480 C C . ARG A 1 199 ? 16.162 3.275 -8.837 1.00 91.19 199 ARG A C 1
ATOM 1482 O O . ARG A 1 199 ? 16.010 2.092 -8.563 1.00 91.19 199 ARG A O 1
ATOM 1489 N N . SER A 1 200 ? 16.578 3.694 -10.022 1.00 94.94 200 SER A N 1
ATOM 1490 C CA . SER A 1 200 ? 17.030 2.788 -11.074 1.00 94.94 200 SER A CA 1
ATOM 1491 C C . SER A 1 200 ? 18.550 2.837 -11.211 1.00 94.94 200 SER A C 1
ATOM 1493 O O . SER A 1 200 ? 19.152 3.903 -11.070 1.00 94.94 200 SER A O 1
ATOM 1495 N N . GLY A 1 201 ? 19.161 1.706 -11.547 1.00 94.38 201 GLY A N 1
ATOM 1496 C CA . GLY A 1 201 ? 20.505 1.658 -12.111 1.00 94.38 201 GLY A CA 1
ATOM 1497 C C . GLY A 1 201 ? 20.543 2.198 -13.543 1.00 94.38 201 GLY A C 1
ATOM 1498 O O . GLY A 1 201 ? 19.504 2.450 -14.161 1.00 94.38 201 GLY A O 1
ATOM 1499 N N . ASP A 1 202 ? 21.753 2.365 -14.076 1.00 96.19 202 ASP A N 1
ATOM 1500 C CA . ASP A 1 202 ? 21.934 2.785 -15.464 1.00 96.19 202 ASP A CA 1
ATOM 1501 C C . ASP A 1 202 ? 21.448 1.689 -16.431 1.00 96.19 202 ASP A C 1
ATOM 1503 O O . ASP A 1 202 ? 21.792 0.514 -16.257 1.00 96.19 202 ASP A O 1
ATOM 1507 N N . PRO A 1 203 ? 20.675 2.048 -17.468 1.00 97.56 203 PRO A N 1
ATOM 1508 C CA . PRO A 1 203 ? 20.218 1.102 -18.472 1.00 97.56 203 PRO A CA 1
ATOM 1509 C C . PRO A 1 203 ? 21.374 0.609 -19.340 1.00 97.56 203 PRO A C 1
ATOM 1511 O O . PRO A 1 203 ? 22.183 1.385 -19.850 1.00 97.56 203 PRO A O 1
ATOM 1514 N N . VAL A 1 204 ? 21.408 -0.699 -19.565 1.00 98.19 204 VAL A N 1
ATOM 1515 C CA . VAL A 1 204 ? 22.331 -1.357 -20.490 1.00 98.19 204 VAL A CA 1
ATOM 1516 C C . VAL A 1 204 ? 21.564 -1.746 -21.745 1.00 98.19 204 VAL A C 1
ATOM 1518 O O . VAL A 1 204 ? 20.557 -2.447 -21.659 1.00 98.19 204 VAL A O 1
ATOM 1521 N N . PHE A 1 205 ? 22.053 -1.310 -22.905 1.00 98.25 205 PHE A N 1
ATOM 1522 C CA . PHE A 1 205 ? 21.534 -1.731 -24.202 1.00 98.25 205 PHE A CA 1
ATOM 1523 C C . PHE A 1 205 ? 22.351 -2.901 -24.761 1.00 98.25 205 PHE A C 1
ATOM 1525 O O . PHE A 1 205 ? 23.583 -2.852 -24.775 1.00 98.25 205 PHE A O 1
ATOM 1532 N N . THR A 1 206 ? 21.664 -3.939 -25.230 1.00 98.31 206 THR A N 1
ATOM 1533 C CA . THR A 1 206 ? 22.243 -5.098 -25.915 1.00 98.31 206 THR A CA 1
ATOM 1534 C C . THR A 1 206 ? 21.599 -5.236 -27.290 1.00 98.31 206 THR A C 1
ATOM 1536 O O . THR A 1 206 ? 20.419 -5.559 -27.393 1.00 98.31 206 THR A O 1
ATOM 1539 N N . ASP A 1 207 ? 22.399 -5.003 -28.325 1.00 97.56 207 ASP A N 1
ATOM 1540 C CA . ASP A 1 207 ? 22.045 -5.165 -29.739 1.00 97.56 207 ASP A CA 1
ATOM 1541 C C . ASP A 1 207 ? 22.134 -6.648 -30.139 1.00 97.56 207 ASP A C 1
ATOM 1543 O O . ASP A 1 207 ? 23.129 -7.316 -29.824 1.00 97.56 207 ASP A O 1
ATOM 1547 N N . ASN A 1 208 ? 21.106 -7.154 -30.825 1.00 89.75 208 ASN A N 1
ATOM 1548 C CA . ASN A 1 208 ? 21.020 -8.538 -31.282 1.00 89.75 208 ASN A CA 1
ATOM 1549 C C . ASN A 1 208 ? 21.071 -8.724 -32.807 1.00 89.75 208 ASN A C 1
ATOM 1551 O O . ASN A 1 208 ? 20.626 -9.748 -33.295 1.00 89.75 208 ASN A O 1
ATOM 1555 N N . THR A 1 209 ? 21.751 -7.861 -33.562 1.00 85.44 209 THR A N 1
ATOM 1556 C CA . THR A 1 209 ? 22.023 -7.982 -35.011 1.00 85.44 209 THR A CA 1
ATOM 1557 C C . THR A 1 209 ? 20.781 -8.095 -35.919 1.00 85.44 209 THR A C 1
ATOM 1559 O O . THR A 1 209 ? 20.003 -9.039 -35.792 1.00 85.44 209 THR A O 1
ATOM 1562 N N . PRO A 1 210 ? 20.657 -7.286 -36.994 1.00 95.12 210 PRO A N 1
ATOM 1563 C CA . PRO A 1 210 ? 21.580 -6.257 -37.508 1.00 95.12 210 PRO A CA 1
ATOM 1564 C C . PRO A 1 210 ? 21.870 -5.092 -36.551 1.00 95.12 210 PRO A C 1
ATOM 1566 O O . PRO A 1 210 ? 21.218 -4.968 -35.538 1.00 95.12 210 PRO A O 1
ATOM 1569 N N . ALA A 1 211 ? 22.861 -4.253 -36.874 1.00 96.69 211 ALA A N 1
ATOM 1570 C CA . ALA A 1 211 ? 23.235 -3.141 -35.998 1.00 96.69 211 ALA A CA 1
ATOM 1571 C C . ALA A 1 211 ? 22.077 -2.149 -35.800 1.00 96.69 211 ALA A C 1
ATOM 1573 O O . ALA A 1 211 ? 21.512 -1.666 -36.790 1.00 96.69 211 ALA A O 1
ATOM 1574 N N . SER A 1 212 ? 21.807 -1.812 -34.542 1.00 97.75 212 SER A N 1
ATOM 1575 C CA . SER A 1 212 ? 20.766 -0.880 -34.116 1.00 97.75 212 SER A CA 1
ATOM 1576 C C . SER A 1 212 ? 21.282 0.074 -33.034 1.00 97.75 212 SER A C 1
ATOM 1578 O O . SER A 1 212 ? 22.351 -0.120 -32.445 1.00 97.75 212 SER A O 1
ATOM 1580 N N . ASN A 1 213 ? 20.567 1.177 -32.789 1.00 97.94 213 ASN A N 1
ATOM 1581 C CA . ASN A 1 213 ? 20.963 2.125 -31.743 1.00 97.94 213 ASN A CA 1
ATOM 1582 C C . ASN A 1 213 ? 19.813 2.940 -31.119 1.00 97.94 213 ASN A C 1
ATOM 1584 O O . ASN A 1 213 ? 19.946 4.168 -31.013 1.00 97.94 213 ASN A O 1
ATOM 1588 N N . PRO A 1 214 ? 18.707 2.310 -30.677 1.00 98.25 214 PRO A N 1
ATOM 1589 C CA . PRO A 1 214 ? 17.730 3.004 -29.844 1.00 98.25 214 PRO A CA 1
ATOM 1590 C C . PRO A 1 214 ? 18.379 3.521 -28.554 1.00 98.25 214 PRO A C 1
ATOM 1592 O O . PRO A 1 214 ? 19.417 3.030 -28.100 1.00 98.25 214 PRO A O 1
ATOM 1595 N N . GLN A 1 215 ? 17.767 4.533 -27.945 1.00 98.19 215 GLN A N 1
ATOM 1596 C CA . GLN A 1 215 ? 18.275 5.146 -26.714 1.00 98.19 215 GLN A CA 1
ATOM 1597 C C . GLN A 1 215 ? 17.135 5.424 -25.743 1.00 98.19 215 GLN A C 1
ATOM 1599 O O . GLN A 1 215 ? 16.047 5.802 -26.163 1.00 98.19 215 GLN A O 1
ATOM 1604 N N . LEU A 1 216 ? 17.380 5.304 -24.439 1.00 98.12 216 LEU A N 1
ATOM 1605 C CA . LEU A 1 216 ? 16.446 5.847 -23.453 1.00 98.12 216 LEU A CA 1
ATOM 1606 C C . LEU A 1 216 ? 16.618 7.368 -23.377 1.00 98.12 216 LEU A C 1
ATOM 1608 O O . LEU A 1 216 ? 17.743 7.866 -23.320 1.00 98.12 216 LEU A O 1
ATOM 1612 N N . ALA A 1 217 ? 15.510 8.108 -23.372 1.00 98.00 217 ALA A N 1
ATOM 1613 C CA . ALA A 1 217 ? 15.535 9.547 -23.151 1.00 98.00 217 ALA A CA 1
ATOM 1614 C C . ALA A 1 217 ? 16.016 9.848 -21.727 1.00 98.00 217 ALA A C 1
ATOM 1616 O O . ALA A 1 217 ? 15.507 9.277 -20.762 1.00 98.00 217 ALA A O 1
ATOM 1617 N N . TYR A 1 218 ? 16.978 10.758 -21.605 1.00 96.81 218 TYR A N 1
ATOM 1618 C CA . TYR A 1 218 ? 17.445 11.239 -20.312 1.00 96.81 218 TYR A CA 1
ATOM 1619 C C . TYR A 1 218 ? 16.496 12.315 -19.779 1.00 96.81 218 TYR A C 1
ATOM 1621 O O . TYR A 1 218 ? 16.254 13.315 -20.457 1.00 96.81 218 TYR A O 1
ATOM 1629 N N . ASP A 1 219 ? 15.965 12.112 -18.578 1.00 92.56 219 ASP A N 1
ATOM 1630 C CA . ASP A 1 219 ? 15.221 13.123 -17.836 1.00 92.56 219 ASP A CA 1
ATOM 1631 C C . ASP A 1 219 ? 16.219 14.028 -17.101 1.00 92.56 219 ASP A C 1
ATOM 1633 O O . ASP A 1 219 ? 16.867 13.611 -16.138 1.00 92.56 219 ASP A O 1
ATOM 1637 N N . GLU A 1 220 ? 16.368 15.263 -17.587 1.00 92.81 220 GLU A N 1
ATOM 1638 C CA . GLU A 1 220 ? 17.273 16.258 -17.003 1.00 92.81 220 GLU A CA 1
ATOM 1639 C C . GLU A 1 220 ? 16.809 16.733 -15.618 1.00 92.81 220 GLU A C 1
ATOM 1641 O O . GLU A 1 220 ? 17.654 17.045 -14.781 1.00 92.81 220 GLU A O 1
ATOM 1646 N N . GLU A 1 221 ? 15.497 16.764 -15.353 1.00 88.12 221 GLU A N 1
ATOM 1647 C CA . GLU A 1 221 ? 14.938 17.209 -14.069 1.00 88.12 221 GLU A CA 1
ATOM 1648 C C . GLU A 1 221 ? 15.146 16.137 -12.997 1.00 88.12 221 GLU A C 1
ATOM 1650 O O . GLU A 1 221 ? 15.664 16.411 -11.913 1.00 88.12 221 GLU A O 1
ATOM 1655 N N . GLY A 1 222 ? 14.813 14.888 -13.327 1.00 84.25 222 GLY A N 1
ATOM 1656 C CA . GLY A 1 222 ? 15.038 13.740 -12.458 1.00 84.25 222 GLY A CA 1
ATOM 1657 C C . GLY A 1 222 ? 16.488 13.245 -12.422 1.00 84.25 222 GLY A C 1
ATOM 1658 O O . GLY A 1 222 ? 16.788 12.386 -11.588 1.00 84.25 222 GLY A O 1
ATOM 1659 N N . ASN A 1 223 ? 17.355 13.742 -13.312 1.00 90.38 223 ASN A N 1
ATOM 1660 C CA . ASN A 1 223 ? 18.735 13.299 -13.539 1.00 90.38 223 ASN A CA 1
ATOM 1661 C C . ASN A 1 223 ? 18.851 11.764 -13.667 1.00 90.38 223 ASN A C 1
ATOM 1663 O O . ASN A 1 223 ? 19.629 11.123 -12.954 1.00 90.38 223 ASN A O 1
ATOM 1667 N N . ARG A 1 224 ? 18.015 11.162 -14.526 1.00 93.50 224 ARG A N 1
ATOM 1668 C CA . ARG A 1 224 ? 17.875 9.700 -14.675 1.00 93.50 224 ARG A CA 1
ATOM 1669 C C . ARG A 1 224 ? 17.322 9.309 -16.051 1.00 93.50 224 ARG A C 1
ATOM 1671 O O . ARG A 1 224 ? 16.634 10.095 -16.687 1.00 93.50 224 ARG A O 1
ATOM 1678 N N . TYR A 1 225 ? 17.573 8.081 -16.507 1.00 96.56 225 TYR A N 1
ATOM 1679 C CA . TYR A 1 225 ? 16.953 7.541 -17.736 1.00 96.56 225 TYR A CA 1
ATOM 1680 C C . TYR A 1 225 ? 15.591 6.881 -17.486 1.00 96.56 225 TYR A C 1
ATOM 1682 O O . TYR A 1 225 ? 14.717 6.871 -18.354 1.00 96.56 225 TYR A O 1
ATOM 1690 N N . VAL A 1 226 ? 15.421 6.305 -16.296 1.00 96.81 226 VAL A N 1
ATOM 1691 C CA . VAL A 1 226 ? 14.213 5.597 -15.877 1.00 96.81 226 VAL A CA 1
ATOM 1692 C C . VAL A 1 226 ? 13.628 6.337 -14.685 1.00 96.81 226 VAL A C 1
ATOM 1694 O O . VAL A 1 226 ? 14.305 6.562 -13.681 1.00 96.81 226 VAL A O 1
ATOM 1697 N N . THR A 1 227 ? 12.364 6.728 -14.791 1.00 94.94 227 THR A N 1
ATOM 1698 C CA . THR A 1 227 ? 11.632 7.320 -13.673 1.00 94.94 227 THR A CA 1
ATOM 1699 C C . THR A 1 227 ? 11.019 6.184 -12.869 1.00 94.94 227 THR A C 1
ATOM 1701 O O . THR A 1 227 ? 10.234 5.414 -13.405 1.00 94.94 227 THR A O 1
ATOM 1704 N N . VAL A 1 228 ? 11.397 6.054 -11.600 1.00 94.00 228 VAL A N 1
ATOM 1705 C CA . VAL A 1 228 ? 10.830 5.067 -10.668 1.00 94.00 228 VAL A CA 1
ATOM 1706 C C . VAL A 1 228 ? 9.853 5.778 -9.745 1.00 94.00 228 VAL A C 1
ATOM 1708 O O . VAL A 1 228 ? 10.096 6.938 -9.390 1.00 94.00 228 VAL A O 1
ATOM 1711 N N . HIS A 1 229 ? 8.756 5.111 -9.392 1.00 91.75 229 HIS A N 1
ATOM 1712 C CA . HIS A 1 229 ? 7.733 5.687 -8.530 1.00 91.75 229 HIS A CA 1
ATOM 1713 C C . HIS A 1 229 ? 8.323 6.147 -7.187 1.00 91.75 229 HIS A C 1
ATOM 1715 O O . HIS A 1 229 ? 9.143 5.466 -6.563 1.00 91.75 229 HIS A O 1
ATOM 1721 N N . GLY A 1 230 ? 7.935 7.351 -6.758 1.00 87.69 230 GLY A N 1
ATOM 1722 C CA . GLY A 1 230 ? 8.474 7.983 -5.549 1.00 87.69 230 GLY A CA 1
ATOM 1723 C C . GLY A 1 230 ? 7.888 7.422 -4.252 1.00 87.69 230 GLY A C 1
ATOM 1724 O O . GLY A 1 230 ? 8.523 7.499 -3.203 1.00 87.69 230 GLY A O 1
ATOM 1725 N N . CYS A 1 231 ? 6.691 6.844 -4.323 1.00 87.75 231 CYS A N 1
ATOM 1726 C CA . CYS A 1 231 ? 6.049 6.175 -3.198 1.00 87.75 231 CYS A CA 1
ATOM 1727 C C . CYS A 1 231 ? 6.682 4.795 -3.004 1.00 87.75 231 CYS A C 1
ATOM 1729 O O . CYS A 1 231 ? 6.579 3.939 -3.887 1.00 87.75 231 CYS A O 1
ATOM 1731 N N . GLY A 1 232 ? 7.355 4.583 -1.869 1.00 85.25 232 GLY A N 1
ATOM 1732 C CA . GLY A 1 232 ? 7.849 3.256 -1.506 1.00 85.25 232 GLY A CA 1
ATOM 1733 C C . GLY A 1 232 ? 6.682 2.273 -1.400 1.00 85.25 232 GLY A C 1
ATOM 1734 O O . GLY A 1 232 ? 5.607 2.670 -0.959 1.00 85.25 232 GLY A O 1
ATOM 1735 N N . GLY A 1 233 ? 6.892 1.023 -1.813 1.00 83.25 233 GLY A N 1
ATOM 1736 C CA . GLY A 1 233 ? 5.850 -0.007 -1.913 1.00 83.25 233 GLY A CA 1
ATOM 1737 C C . GLY A 1 233 ? 5.336 -0.204 -3.337 1.00 83.25 233 GLY A C 1
ATOM 1738 O O . GLY A 1 233 ? 5.150 -1.337 -3.745 1.00 83.25 233 GLY A O 1
ATOM 1739 N N . VAL A 1 234 ? 5.198 0.862 -4.136 1.00 90.31 234 VAL A N 1
ATOM 1740 C CA . VAL A 1 234 ? 4.701 0.752 -5.526 1.00 90.31 234 VAL A CA 1
ATOM 1741 C C . VAL A 1 234 ? 5.727 0.083 -6.446 1.00 90.31 234 VAL A C 1
ATOM 1743 O O . VAL A 1 234 ? 5.403 -0.819 -7.214 1.00 90.31 234 VAL A O 1
ATOM 1746 N N . ALA A 1 235 ? 6.987 0.515 -6.367 1.00 92.56 235 ALA A N 1
ATOM 1747 C CA . ALA A 1 235 ? 8.088 -0.144 -7.058 1.00 92.56 235 ALA A CA 1
ATOM 1748 C C . ALA A 1 235 ? 8.724 -1.201 -6.150 1.00 92.56 235 ALA A C 1
ATOM 1750 O O . ALA A 1 235 ? 8.901 -0.956 -4.956 1.00 92.56 235 ALA A O 1
ATOM 1751 N N . PHE A 1 236 ? 9.133 -2.331 -6.731 1.00 92.06 236 PHE A N 1
ATOM 1752 C CA . PHE A 1 236 ? 9.894 -3.373 -6.045 1.00 92.06 236 PHE A CA 1
ATOM 1753 C C . PHE A 1 236 ? 11.365 -3.349 -6.449 1.00 92.06 236 PHE A C 1
ATOM 1755 O O . PHE A 1 236 ? 11.719 -2.992 -7.574 1.00 92.06 236 PHE A O 1
ATOM 1762 N N . SER A 1 237 ? 12.228 -3.811 -5.544 1.00 93.25 237 SER A N 1
ATOM 1763 C CA . SER A 1 237 ? 13.601 -4.160 -5.901 1.00 93.25 237 SER A CA 1
ATOM 1764 C C . SER A 1 237 ? 13.613 -5.360 -6.857 1.00 93.25 237 SER A C 1
ATOM 1766 O O . SER A 1 237 ? 13.348 -6.492 -6.438 1.00 93.25 237 SER A O 1
ATOM 1768 N N . GLU A 1 238 ? 13.883 -5.114 -8.140 1.00 96.38 238 GLU A N 1
ATOM 1769 C CA . GLU A 1 238 ? 13.828 -6.115 -9.209 1.00 96.38 238 GLU A CA 1
ATOM 1770 C C . GLU A 1 238 ? 14.617 -5.680 -10.458 1.00 96.38 238 GLU A C 1
ATOM 1772 O O . GLU A 1 238 ? 14.872 -4.493 -10.669 1.00 96.38 238 GLU A O 1
ATOM 1777 N N . SER A 1 239 ? 15.003 -6.630 -11.314 1.00 98.00 239 SER A N 1
ATOM 1778 C CA . SER A 1 239 ? 15.522 -6.315 -12.649 1.00 98.00 239 SER A CA 1
ATOM 1779 C C . SER A 1 239 ? 14.392 -6.201 -13.669 1.00 98.00 239 SER A C 1
ATOM 1781 O O . SER A 1 239 ? 13.422 -6.954 -13.615 1.00 98.00 239 SER A O 1
ATOM 1783 N N . TRP A 1 240 ? 14.551 -5.282 -14.616 1.00 98.56 240 TRP A N 1
ATOM 1784 C CA . TRP A 1 240 ? 13.630 -5.056 -15.723 1.00 98.56 240 TRP A CA 1
ATOM 1785 C C . TRP A 1 240 ? 14.327 -5.315 -17.051 1.00 98.56 240 TRP A C 1
ATOM 1787 O O . TRP A 1 240 ? 15.487 -4.932 -17.235 1.00 98.56 240 TRP A O 1
ATOM 1797 N N . VAL A 1 241 ? 13.609 -5.943 -17.980 1.00 98.69 241 VAL A N 1
ATOM 1798 C CA . VAL A 1 241 ? 14.071 -6.235 -19.337 1.00 98.69 241 VAL A CA 1
ATOM 1799 C C . VAL A 1 241 ? 13.010 -5.793 -20.338 1.00 98.69 241 VAL A C 1
ATOM 1801 O O . VAL A 1 241 ? 11.836 -6.119 -20.204 1.00 98.69 241 VAL A O 1
ATOM 1804 N N . PHE A 1 242 ? 13.440 -5.052 -21.352 1.00 98.56 242 PHE A N 1
ATOM 1805 C CA . PHE A 1 242 ? 12.624 -4.631 -22.485 1.00 98.56 242 PHE A CA 1
ATOM 1806 C C . PHE A 1 242 ? 13.181 -5.327 -23.719 1.00 98.56 242 PHE A C 1
ATOM 1808 O O . PHE A 1 242 ? 14.310 -5.019 -24.093 1.00 98.56 242 PHE A O 1
ATOM 1815 N N . THR A 1 243 ? 12.434 -6.239 -24.338 1.00 98.62 243 THR A N 1
ATOM 1816 C CA . THR A 1 243 ? 12.873 -6.992 -25.527 1.00 98.62 243 THR A CA 1
ATOM 1817 C C . THR A 1 243 ? 12.073 -6.557 -26.744 1.00 98.62 243 THR A C 1
ATOM 1819 O O . THR A 1 243 ? 10.855 -6.706 -26.761 1.00 98.62 243 THR A O 1
ATOM 1822 N N . TYR A 1 244 ? 12.737 -6.016 -27.761 1.00 98.50 244 TYR A N 1
ATOM 1823 C CA . TYR A 1 244 ? 12.074 -5.589 -28.988 1.00 98.50 244 TYR A CA 1
ATOM 1824 C C . TYR A 1 244 ? 11.593 -6.787 -29.809 1.00 98.50 244 TYR A C 1
ATOM 1826 O O . TYR A 1 244 ? 12.352 -7.728 -30.028 1.00 98.50 244 TYR A O 1
ATOM 1834 N N . GLU A 1 245 ? 10.354 -6.724 -30.294 1.00 98.38 245 GLU A N 1
ATOM 1835 C CA . GLU A 1 245 ? 9.794 -7.675 -31.256 1.00 98.38 245 GLU A CA 1
ATOM 1836 C C . GLU A 1 245 ? 9.454 -6.951 -32.560 1.00 98.38 245 GLU A C 1
ATOM 1838 O O . GLU A 1 245 ? 8.585 -6.070 -32.590 1.00 98.38 245 GLU A O 1
ATOM 1843 N N . GLU A 1 246 ? 10.118 -7.336 -33.651 1.00 97.25 246 GLU A N 1
ATOM 1844 C CA . GLU A 1 246 ? 9.987 -6.659 -34.946 1.00 97.25 246 GLU A CA 1
ATOM 1845 C C . GLU A 1 246 ? 8.579 -6.821 -35.537 1.00 97.25 246 GLU A C 1
ATOM 1847 O O . GLU A 1 246 ? 8.011 -5.854 -36.046 1.00 97.25 246 GLU A O 1
ATOM 1852 N N . ASP A 1 247 ? 7.959 -7.996 -35.409 1.00 97.75 247 ASP A N 1
ATOM 1853 C CA . ASP A 1 247 ? 6.613 -8.255 -35.945 1.00 97.75 247 ASP A CA 1
ATOM 1854 C C . ASP A 1 247 ? 5.541 -7.342 -35.323 1.00 97.75 247 ASP A C 1
ATOM 1856 O O . ASP A 1 247 ? 4.570 -6.960 -35.983 1.00 97.75 247 ASP A O 1
ATOM 1860 N N . LEU A 1 248 ? 5.727 -6.973 -34.052 1.00 97.94 248 LEU A N 1
ATOM 1861 C CA . LEU A 1 248 ? 4.812 -6.118 -33.294 1.00 97.94 248 LEU A CA 1
ATOM 1862 C C . LEU A 1 248 ? 5.273 -4.660 -33.220 1.00 97.94 248 LEU A C 1
ATOM 1864 O O . LEU A 1 248 ? 4.529 -3.828 -32.699 1.00 97.94 248 LEU A O 1
ATOM 1868 N N . GLN A 1 249 ? 6.483 -4.354 -33.698 1.00 98.00 249 GLN A N 1
ATOM 1869 C CA . GLN A 1 249 ? 7.104 -3.028 -33.632 1.00 98.00 249 GLN A CA 1
ATOM 1870 C C . GLN A 1 249 ? 7.059 -2.428 -32.211 1.00 98.00 249 GLN A C 1
ATOM 1872 O O . GLN A 1 249 ? 6.763 -1.247 -32.021 1.00 98.00 249 GLN A O 1
ATOM 1877 N N . SER A 1 250 ? 7.289 -3.258 -31.190 1.00 98.50 250 SER A N 1
ATOM 1878 C CA . SER A 1 250 ? 7.174 -2.872 -29.778 1.00 98.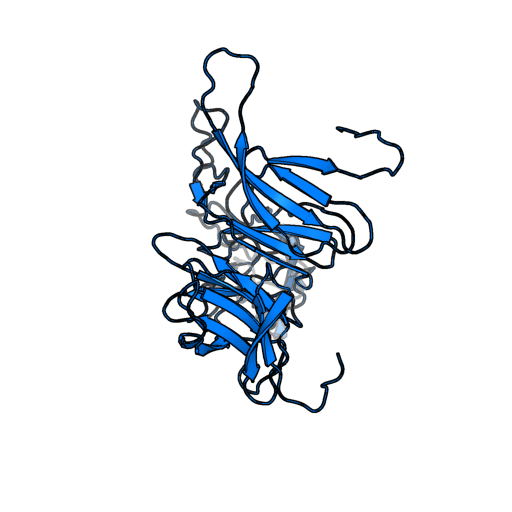50 250 SER A CA 1
ATOM 1879 C C . SER A 1 250 ? 8.028 -3.754 -28.871 1.00 98.50 250 SER A C 1
ATOM 1881 O O . SER A 1 250 ? 8.372 -4.881 -29.224 1.00 98.50 250 SER A O 1
ATOM 1883 N N . TYR A 1 251 ? 8.337 -3.253 -27.678 1.00 98.62 251 TYR A N 1
ATOM 1884 C CA . TYR A 1 251 ? 9.092 -3.981 -26.667 1.00 98.62 251 TYR A CA 1
ATOM 1885 C C . TYR A 1 251 ? 8.150 -4.743 -25.733 1.00 98.62 251 TYR A C 1
ATOM 1887 O O . TYR A 1 251 ? 7.233 -4.155 -25.153 1.00 98.62 251 TYR A O 1
ATOM 1895 N N . GLU A 1 252 ? 8.408 -6.036 -25.560 1.00 98.62 252 GLU A N 1
ATOM 1896 C CA . GLU A 1 252 ? 7.902 -6.810 -24.430 1.00 98.62 252 GLU A CA 1
ATOM 1897 C C . GLU A 1 252 ? 8.625 -6.337 -23.176 1.00 98.62 252 GLU A C 1
ATOM 1899 O O . GLU A 1 252 ? 9.850 -6.207 -23.187 1.00 98.62 252 GLU A O 1
ATOM 1904 N N . VAL A 1 253 ? 7.878 -6.055 -22.114 1.00 98.62 253 VAL A N 1
ATOM 1905 C CA . VAL A 1 253 ? 8.438 -5.560 -20.858 1.00 98.62 253 VAL A CA 1
ATOM 1906 C C . VAL A 1 253 ? 8.226 -6.612 -19.784 1.00 98.62 253 VAL A C 1
ATOM 1908 O O . VAL A 1 253 ? 7.100 -7.044 -19.556 1.00 98.62 253 VAL A O 1
ATOM 1911 N N . GLU A 1 254 ? 9.302 -7.014 -19.120 1.00 98.44 254 GLU A N 1
ATOM 1912 C CA . GLU A 1 254 ? 9.281 -8.019 -18.061 1.00 98.44 254 GLU A CA 1
ATOM 1913 C C . GLU A 1 254 ? 10.069 -7.522 -16.846 1.00 98.44 254 GLU A C 1
ATOM 1915 O O . GLU A 1 254 ? 11.234 -7.131 -16.961 1.00 98.44 254 GLU A O 1
ATOM 1920 N N . GLY A 1 255 ? 9.430 -7.548 -15.679 1.00 98.12 255 GLY A N 1
ATOM 1921 C CA . GLY A 1 255 ? 10.089 -7.398 -14.385 1.00 98.12 255 GLY A CA 1
ATOM 1922 C C . GLY A 1 255 ? 10.352 -8.768 -13.760 1.00 98.12 255 GLY A C 1
ATOM 1923 O O . GLY A 1 255 ? 9.505 -9.655 -13.817 1.00 98.12 255 GLY A O 1
ATOM 1924 N N . SER A 1 256 ? 11.512 -8.977 -13.139 1.00 97.50 256 SER A N 1
ATOM 1925 C CA . SER A 1 256 ? 11.848 -10.269 -12.509 1.00 97.50 256 SER A CA 1
ATOM 1926 C C . SER A 1 256 ? 10.929 -10.668 -11.342 1.00 97.50 256 SER A C 1
ATOM 1928 O O . SER A 1 256 ? 10.878 -11.847 -10.989 1.00 97.50 256 SER A O 1
ATOM 1930 N N . ARG A 1 257 ? 10.210 -9.710 -10.740 1.00 94.31 257 ARG A N 1
ATOM 1931 C CA . ARG A 1 257 ? 9.163 -9.940 -9.732 1.00 94.31 257 ARG A CA 1
ATOM 1932 C C . ARG A 1 257 ? 7.778 -9.615 -10.281 1.00 94.31 257 ARG A C 1
ATOM 1934 O O . ARG A 1 257 ? 6.853 -10.381 -10.035 1.00 94.31 257 ARG A O 1
ATOM 1941 N N . SER A 1 258 ? 7.654 -8.520 -11.028 1.00 95.25 258 SER A N 1
ATOM 1942 C CA . SER A 1 258 ? 6.384 -8.049 -11.594 1.00 95.25 258 SER A CA 1
ATOM 1943 C C . SER A 1 258 ? 5.885 -8.901 -12.772 1.00 95.25 258 SER A C 1
ATOM 1945 O O . SER A 1 258 ? 4.709 -8.846 -13.122 1.00 95.25 258 SER A O 1
ATOM 1947 N N . GLY A 1 259 ? 6.756 -9.712 -13.376 1.00 97.12 259 GLY A N 1
ATOM 1948 C CA . GLY A 1 259 ? 6.447 -10.547 -14.533 1.00 97.12 259 GLY A CA 1
ATOM 1949 C C . GLY A 1 259 ? 6.288 -9.755 -15.833 1.00 97.12 259 GLY A C 1
ATOM 1950 O O . GLY A 1 259 ? 6.618 -8.567 -15.918 1.00 97.12 259 GLY A O 1
ATOM 1951 N N . VAL A 1 260 ? 5.790 -10.440 -16.866 1.00 98.19 260 VAL A N 1
ATOM 1952 C CA . VAL A 1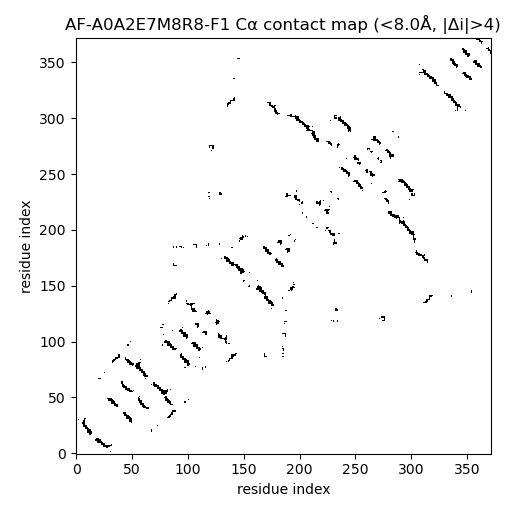 260 ? 5.505 -9.847 -18.182 1.00 98.19 260 VAL A CA 1
ATOM 1953 C C . VAL A 1 260 ? 4.316 -8.898 -18.075 1.00 98.19 260 VAL A C 1
ATOM 1955 O O . VAL A 1 260 ? 3.261 -9.270 -17.564 1.00 98.19 260 VAL A O 1
ATOM 1958 N N . GLN A 1 261 ? 4.496 -7.685 -18.583 1.00 98.06 261 GLN A N 1
ATOM 1959 C CA . GLN A 1 261 ? 3.487 -6.634 -18.579 1.00 98.06 261 GLN A CA 1
ATOM 1960 C C . GLN A 1 261 ? 2.520 -6.808 -19.760 1.00 98.06 261 GLN A C 1
ATOM 1962 O O . GLN A 1 261 ? 2.906 -7.212 -20.859 1.00 98.06 261 GLN A O 1
ATOM 1967 N N . ALA A 1 262 ? 1.248 -6.493 -19.539 1.00 97.38 262 ALA A N 1
ATOM 1968 C CA . ALA A 1 262 ? 0.203 -6.485 -20.550 1.00 97.38 262 ALA A CA 1
ATOM 1969 C C . ALA A 1 262 ? 0.422 -5.362 -21.572 1.00 97.38 262 ALA A C 1
ATOM 1971 O O . ALA A 1 262 ? 0.189 -5.554 -22.771 1.00 97.38 262 ALA A O 1
ATOM 1972 N N . THR A 1 263 ? 0.883 -4.196 -21.113 1.00 96.94 263 THR A N 1
ATOM 1973 C CA . THR A 1 263 ? 1.192 -3.062 -21.985 1.00 96.94 263 THR A CA 1
ATOM 1974 C C . THR A 1 263 ? 2.606 -3.186 -22.548 1.00 96.94 263 THR A C 1
ATOM 1976 O O . THR A 1 263 ? 3.575 -3.367 -21.817 1.00 96.94 263 THR A O 1
ATOM 1979 N N . ARG A 1 264 ? 2.751 -3.048 -23.870 1.00 98.38 264 ARG A N 1
ATOM 1980 C CA . ARG A 1 264 ? 4.057 -3.070 -24.550 1.00 98.38 264 ARG A CA 1
ATOM 1981 C C . ARG A 1 264 ? 4.604 -1.658 -24.717 1.00 98.38 264 ARG A C 1
ATOM 1983 O O . ARG A 1 264 ? 3.848 -0.735 -25.029 1.00 98.38 264 ARG A O 1
ATOM 1990 N N . ALA A 1 265 ? 5.914 -1.481 -24.569 1.00 98.50 265 ALA A N 1
ATOM 1991 C CA . ALA A 1 265 ? 6.539 -0.180 -24.796 1.00 98.50 265 ALA A CA 1
ATOM 1992 C C . ALA A 1 265 ? 6.751 0.074 -26.296 1.00 98.50 265 ALA A C 1
ATOM 1994 O O . ALA A 1 265 ? 7.034 -0.843 -27.066 1.00 98.50 265 ALA A O 1
ATOM 1995 N N . GLN A 1 266 ? 6.629 1.329 -26.724 1.00 98.50 266 GLN A N 1
ATOM 1996 C CA . GLN A 1 266 ? 6.824 1.740 -28.117 1.00 98.50 266 GLN A CA 1
ATOM 1997 C C . GLN A 1 266 ? 7.798 2.911 -28.192 1.00 98.50 266 GLN A C 1
ATOM 1999 O O . GLN A 1 266 ? 7.879 3.736 -27.281 1.00 98.50 266 GLN A O 1
ATOM 2004 N N . GLU A 1 267 ? 8.533 3.002 -29.296 1.00 98.62 267 GLU A N 1
ATOM 2005 C CA . GLU A 1 267 ? 9.467 4.103 -29.515 1.00 98.62 267 GLU A CA 1
ATOM 2006 C C . GLU A 1 267 ? 8.729 5.425 -29.732 1.00 98.62 267 GLU A C 1
ATOM 2008 O O . GLU A 1 267 ? 7.704 5.493 -30.407 1.00 98.62 267 GLU A O 1
ATOM 2013 N N . GLY A 1 268 ? 9.257 6.500 -29.150 1.00 98.06 268 GLY A N 1
ATOM 2014 C CA . GLY A 1 268 ? 8.662 7.833 -29.184 1.00 98.06 268 GLY A CA 1
ATOM 2015 C C . GLY A 1 268 ? 7.453 8.014 -28.261 1.00 98.06 268 GLY A C 1
ATOM 2016 O O . GLY A 1 268 ? 6.943 9.130 -28.167 1.00 98.06 268 GLY A O 1
ATOM 2017 N N . VAL A 1 269 ? 7.013 6.966 -27.558 1.00 98.19 269 VAL A N 1
ATOM 2018 C CA . VAL A 1 269 ? 5.891 7.010 -26.613 1.00 98.19 269 VAL A CA 1
ATOM 2019 C C . VAL A 1 269 ? 6.411 6.768 -25.199 1.00 98.19 269 VAL A C 1
ATOM 2021 O O . VAL A 1 269 ? 7.232 5.882 -24.964 1.00 98.19 269 VAL A O 1
ATOM 2024 N N . ARG A 1 270 ? 5.949 7.574 -24.236 1.00 97.19 270 ARG A N 1
ATOM 2025 C CA . ARG A 1 270 ? 6.243 7.326 -22.822 1.00 97.19 270 ARG A CA 1
ATOM 2026 C C . ARG A 1 270 ? 5.503 6.061 -22.398 1.00 97.19 270 ARG A C 1
ATOM 2028 O O . ARG A 1 270 ? 4.280 6.007 -22.447 1.00 97.19 270 ARG A O 1
ATOM 2035 N N . TYR A 1 271 ? 6.270 5.076 -21.974 1.00 97.88 271 TYR A N 1
ATOM 2036 C CA . TYR A 1 271 ? 5.795 3.864 -21.343 1.00 97.88 271 TYR A CA 1
ATOM 2037 C C . TYR A 1 271 ? 5.660 4.070 -19.831 1.00 97.88 271 TYR A C 1
ATOM 2039 O O . TYR A 1 271 ? 6.498 4.736 -19.212 1.00 97.88 271 TYR A O 1
ATOM 2047 N N . VAL A 1 272 ? 4.622 3.475 -19.251 1.00 97.50 272 VAL A N 1
ATOM 2048 C CA . VAL A 1 272 ? 4.401 3.313 -17.811 1.00 97.50 272 VAL A CA 1
ATOM 2049 C C . VAL A 1 272 ? 4.063 1.837 -17.608 1.00 97.50 272 VAL A C 1
ATOM 2051 O O . VAL A 1 272 ? 3.284 1.293 -18.389 1.00 97.50 272 VAL A O 1
ATOM 2054 N N . SER A 1 273 ? 4.694 1.175 -16.635 1.00 97.38 273 SER A N 1
ATOM 2055 C CA . SER A 1 273 ? 4.377 -0.225 -16.313 1.00 97.38 273 SER A CA 1
ATOM 2056 C C . SER A 1 273 ? 2.936 -0.374 -15.833 1.00 97.38 273 SER A C 1
ATOM 2058 O O . SER A 1 273 ? 2.365 0.592 -15.334 1.00 97.38 273 SER A O 1
ATOM 2060 N N . ASP A 1 274 ? 2.366 -1.578 -15.910 1.00 95.56 274 ASP A N 1
ATOM 2061 C CA . ASP A 1 274 ? 0.953 -1.792 -15.563 1.00 95.56 274 ASP A CA 1
ATOM 2062 C C . ASP A 1 274 ? 0.649 -1.408 -14.105 1.00 95.56 274 ASP A C 1
ATOM 2064 O O . ASP A 1 274 ? -0.432 -0.921 -13.803 1.00 95.56 274 ASP A O 1
ATOM 2068 N N . THR A 1 275 ? 1.631 -1.573 -13.217 1.00 92.44 275 THR A N 1
ATOM 2069 C CA . THR A 1 275 ? 1.563 -1.191 -11.798 1.00 92.44 275 THR A CA 1
ATOM 2070 C C . THR A 1 275 ? 2.095 0.212 -11.513 1.00 92.44 275 THR A C 1
ATOM 2072 O O . THR A 1 275 ? 2.325 0.553 -10.361 1.00 92.44 275 THR A O 1
ATOM 2075 N N . GLY A 1 276 ? 2.427 1.018 -12.525 1.00 94.81 276 GLY A N 1
ATOM 2076 C CA . GLY A 1 276 ? 3.046 2.335 -12.325 1.00 94.81 276 GLY A CA 1
ATOM 2077 C C . GLY A 1 276 ? 4.405 2.328 -11.601 1.00 94.81 276 GLY A C 1
ATOM 2078 O O . GLY A 1 276 ? 4.903 3.382 -11.232 1.00 94.81 276 GLY A O 1
ATOM 2079 N N . ALA A 1 277 ? 5.063 1.181 -11.413 1.00 95.12 277 ALA A N 1
ATOM 2080 C CA . ALA A 1 277 ? 6.382 1.109 -10.779 1.00 95.12 277 ALA A CA 1
ATOM 2081 C C . ALA A 1 277 ? 7.473 1.919 -11.513 1.00 95.12 277 ALA A C 1
ATOM 2083 O O . ALA A 1 277 ? 8.317 2.559 -10.872 1.00 95.12 277 ALA A O 1
ATOM 2084 N N . ILE A 1 278 ? 7.474 1.897 -12.852 1.00 97.12 278 ILE A N 1
ATOM 2085 C CA . ILE A 1 278 ? 8.468 2.583 -13.687 1.00 97.12 278 ILE A CA 1
ATOM 2086 C C . ILE A 1 278 ? 7.840 3.334 -14.862 1.00 97.12 278 ILE A C 1
ATOM 2088 O O . ILE A 1 278 ? 6.804 2.948 -15.401 1.00 97.12 278 ILE A O 1
ATOM 2092 N N . SER A 1 279 ? 8.536 4.371 -15.328 1.00 97.06 279 SER A N 1
ATOM 2093 C CA . SER A 1 279 ? 8.236 5.077 -16.568 1.00 97.06 279 SER A CA 1
ATOM 2094 C C . SER A 1 279 ? 9.498 5.317 -17.404 1.00 97.06 279 SER A C 1
ATOM 2096 O O . SER A 1 279 ? 10.518 5.808 -16.908 1.00 97.06 279 SER A O 1
ATOM 2098 N N . VAL A 1 280 ? 9.422 4.982 -18.697 1.00 97.81 280 VAL A N 1
ATOM 2099 C CA . VAL A 1 280 ? 10.547 5.008 -19.653 1.00 97.81 280 VAL A CA 1
ATOM 2100 C C . VAL A 1 280 ? 10.101 5.584 -21.004 1.00 97.81 280 VAL A C 1
ATOM 2102 O O . VAL A 1 280 ? 8.939 5.510 -21.376 1.00 97.81 280 VAL A O 1
ATOM 2105 N N . LEU A 1 281 ? 11.000 6.245 -21.737 1.00 98.25 281 LEU A N 1
ATOM 2106 C CA . LEU A 1 281 ? 10.755 6.803 -23.068 1.00 98.25 281 LEU A CA 1
ATOM 2107 C C . LEU A 1 281 ? 11.910 6.322 -23.918 1.00 98.25 281 LEU A C 1
ATOM 2109 O O . LEU A 1 281 ? 13.046 6.742 -23.708 1.00 98.25 281 LEU A O 1
ATOM 2113 N N . ILE A 1 282 ? 11.606 5.423 -24.840 1.00 98.62 282 ILE A N 1
ATOM 2114 C CA . ILE A 1 282 ? 12.582 4.880 -25.771 1.00 98.62 282 ILE A CA 1
ATOM 2115 C C . ILE A 1 282 ? 12.532 5.763 -27.010 1.00 98.62 282 ILE A C 1
ATOM 2117 O O . ILE A 1 282 ? 11.468 5.958 -27.590 1.00 98.62 282 ILE A O 1
ATOM 2121 N N . LEU A 1 283 ? 13.655 6.349 -27.394 1.00 98.44 283 LEU A N 1
ATOM 2122 C CA . LEU A 1 283 ? 13.786 7.144 -28.604 1.00 98.44 283 LEU A CA 1
ATOM 2123 C C . LEU A 1 283 ? 14.345 6.268 -29.729 1.00 98.44 283 LEU A C 1
ATOM 2125 O O . LEU A 1 283 ? 15.304 5.524 -29.491 1.00 98.44 283 LEU A O 1
ATOM 2129 N N . PRO A 1 284 ? 13.797 6.386 -30.951 1.00 98.06 284 PRO A N 1
ATOM 2130 C CA . PRO A 1 284 ? 14.369 5.712 -32.103 1.00 98.06 284 PRO A CA 1
ATOM 2131 C C . PRO A 1 284 ? 15.781 6.242 -32.370 1.00 98.06 284 PRO A C 1
ATOM 2133 O O . PRO A 1 284 ? 16.057 7.442 -32.253 1.00 98.06 284 PRO A O 1
ATOM 2136 N N . GLY A 1 285 ? 16.671 5.333 -32.751 1.00 97.25 285 GLY A N 1
ATOM 2137 C CA . GLY A 1 285 ? 18.038 5.650 -33.137 1.00 97.25 285 GLY A CA 1
ATOM 2138 C C . GLY A 1 285 ? 18.176 6.182 -34.567 1.00 97.25 285 GLY A C 1
ATOM 2139 O O . GLY A 1 285 ? 17.206 6.433 -35.283 1.00 97.25 285 GLY A O 1
ATOM 2140 N N . THR A 1 286 ? 19.423 6.334 -35.022 1.00 97.62 286 THR A N 1
ATOM 2141 C CA . THR A 1 286 ? 19.729 6.570 -36.449 1.00 97.62 286 THR A CA 1
ATOM 2142 C C . THR A 1 286 ? 19.738 5.282 -37.273 1.00 97.62 286 THR A C 1
ATOM 2144 O O . THR A 1 286 ? 19.672 5.336 -38.502 1.00 97.62 286 THR A O 1
ATOM 2147 N N . GLN A 1 287 ? 19.834 4.137 -36.603 1.00 97.75 287 GLN A N 1
ATOM 2148 C CA . GLN A 1 287 ? 19.685 2.790 -37.126 1.00 97.75 287 GLN A CA 1
ATOM 2149 C C . GLN A 1 287 ? 18.398 2.206 -36.524 1.00 97.75 287 GLN A C 1
ATOM 2151 O O . GLN A 1 287 ? 18.191 2.361 -35.318 1.00 97.75 287 GLN A O 1
ATOM 2156 N N . PRO A 1 288 ? 17.523 1.588 -37.338 1.00 97.06 288 PRO A N 1
ATOM 2157 C CA . PRO A 1 288 ? 16.294 0.985 -36.833 1.00 97.06 288 PRO A CA 1
ATOM 2158 C C . PRO A 1 288 ? 16.589 -0.082 -35.780 1.00 97.06 288 PRO A C 1
ATOM 2160 O O . PRO A 1 288 ? 17.565 -0.818 -35.917 1.00 97.06 288 PRO A O 1
ATOM 2163 N N . THR A 1 289 ? 15.732 -0.170 -34.770 1.00 97.94 289 THR A N 1
ATOM 2164 C CA . THR A 1 289 ? 15.746 -1.254 -33.784 1.00 97.94 289 THR A CA 1
ATOM 2165 C C . THR A 1 289 ? 15.437 -2.582 -34.460 1.00 97.94 289 THR A C 1
ATOM 2167 O O . THR A 1 289 ? 14.615 -2.647 -35.378 1.00 97.94 289 THR A O 1
ATOM 2170 N N . THR A 1 290 ? 16.130 -3.629 -34.035 1.00 97.81 290 THR A N 1
ATOM 2171 C CA . THR A 1 290 ? 16.065 -4.965 -34.624 1.00 97.81 290 THR A CA 1
ATOM 2172 C C . THR A 1 290 ? 15.501 -5.981 -33.647 1.00 97.81 290 THR A C 1
ATOM 2174 O O . THR A 1 290 ? 15.554 -5.796 -32.430 1.00 97.81 290 THR A O 1
ATOM 2177 N N . ASP A 1 291 ? 14.920 -7.052 -34.189 1.00 98.25 291 ASP A N 1
ATOM 2178 C CA . ASP A 1 291 ? 14.300 -8.108 -33.393 1.00 98.25 291 ASP A CA 1
ATOM 2179 C C . ASP A 1 291 ? 15.252 -8.657 -32.323 1.00 98.25 291 ASP A C 1
ATOM 2181 O O . ASP A 1 291 ? 16.413 -8.979 -32.583 1.00 98.25 291 ASP A O 1
ATOM 2185 N N . GLY A 1 292 ? 14.748 -8.757 -31.098 1.00 97.88 292 GLY A N 1
ATOM 2186 C CA . GLY A 1 292 ? 15.487 -9.254 -29.953 1.00 97.88 292 GLY A CA 1
ATOM 2187 C C . GLY A 1 292 ? 16.371 -8.231 -29.247 1.00 97.88 292 GLY A C 1
ATOM 2188 O O . GLY A 1 292 ? 16.918 -8.602 -28.208 1.00 97.88 292 GLY A O 1
ATOM 2189 N N . ASP A 1 293 ? 16.519 -6.993 -29.731 1.00 98.56 293 ASP A N 1
ATOM 2190 C CA . ASP A 1 293 ? 17.253 -5.925 -29.031 1.00 98.56 293 ASP A CA 1
ATOM 2191 C C . ASP A 1 293 ? 16.737 -5.718 -27.607 1.00 98.56 293 ASP A C 1
ATOM 2193 O O . ASP A 1 293 ? 15.536 -5.839 -27.353 1.00 98.56 293 ASP A O 1
ATOM 2197 N N . ARG A 1 294 ? 17.638 -5.409 -26.663 1.00 98.31 294 ARG A N 1
ATOM 2198 C CA . ARG A 1 294 ? 17.276 -5.354 -25.239 1.00 98.31 294 ARG A CA 1
ATOM 2199 C C . ARG A 1 294 ? 17.769 -4.125 -24.511 1.00 98.31 294 ARG A C 1
ATOM 2201 O O . ARG A 1 294 ? 18.952 -3.804 -24.578 1.00 98.31 294 ARG A O 1
ATOM 2208 N N . PHE A 1 295 ? 16.896 -3.537 -23.699 1.00 98.62 295 PHE A N 1
ATOM 2209 C CA . PHE A 1 295 ? 17.312 -2.729 -22.553 1.00 98.62 295 PHE A CA 1
ATOM 2210 C C . PHE A 1 295 ? 17.164 -3.540 -21.271 1.00 98.62 295 PHE A C 1
ATOM 2212 O O . PHE A 1 295 ? 16.164 -4.230 -21.087 1.00 98.62 295 PHE A O 1
ATOM 2219 N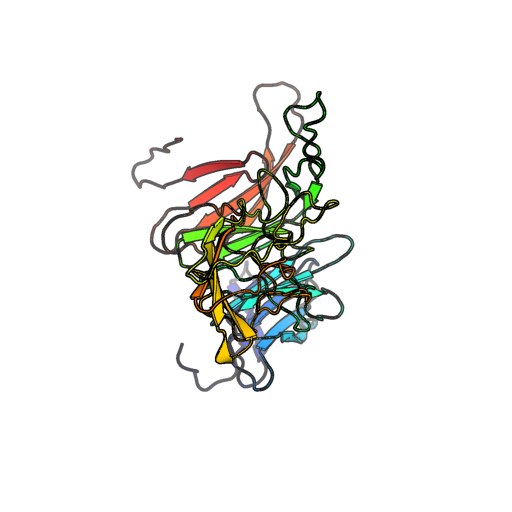 N . SER A 1 296 ? 18.136 -3.428 -20.371 1.00 98.44 296 SER A N 1
ATOM 2220 C CA . SER A 1 296 ? 18.041 -3.995 -19.026 1.00 98.44 296 SER A CA 1
ATOM 2221 C C . SER A 1 296 ? 18.564 -3.033 -17.971 1.00 98.44 296 SER A C 1
ATOM 2223 O O . SER A 1 296 ? 19.593 -2.392 -18.190 1.00 98.44 296 SER A O 1
ATOM 2225 N N . PHE A 1 297 ? 17.897 -2.965 -16.825 1.00 98.31 297 PHE A N 1
ATOM 2226 C CA . PHE A 1 297 ? 18.331 -2.195 -15.657 1.00 98.31 297 PHE A CA 1
ATOM 2227 C C . PHE A 1 297 ? 17.782 -2.812 -14.370 1.00 98.31 297 PHE A C 1
ATOM 2229 O O . PHE A 1 297 ? 16.871 -3.637 -14.397 1.00 98.31 297 PHE A O 1
ATOM 2236 N N . GLU A 1 298 ? 18.338 -2.399 -13.237 1.00 97.88 298 GLU A N 1
ATOM 2237 C CA . GLU A 1 298 ? 17.840 -2.761 -11.911 1.00 97.88 298 GLU A CA 1
ATOM 2238 C C . GLU A 1 298 ? 17.041 -1.600 -11.323 1.00 97.88 298 GLU A C 1
ATOM 2240 O O . GLU A 1 298 ? 17.405 -0.437 -11.497 1.00 97.88 298 GLU A O 1
ATOM 2245 N N . VAL A 1 299 ? 15.964 -1.912 -10.617 1.00 95.88 299 VAL A N 1
ATOM 2246 C CA . VAL A 1 299 ? 15.230 -0.986 -9.759 1.00 95.88 299 VAL A CA 1
ATOM 2247 C C . VAL A 1 299 ? 15.459 -1.409 -8.316 1.00 95.88 299 VAL A C 1
ATOM 2249 O O . VAL A 1 299 ? 15.486 -2.596 -8.006 1.00 95.88 299 VAL A O 1
ATOM 2252 N N . LEU A 1 300 ? 15.647 -0.429 -7.440 1.00 92.62 300 LEU A N 1
ATOM 2253 C CA . LEU A 1 300 ? 15.726 -0.575 -5.993 1.00 92.62 300 LEU A CA 1
ATOM 2254 C C . LEU A 1 300 ? 14.612 0.269 -5.386 1.00 92.62 300 LEU A C 1
ATOM 2256 O O . LEU A 1 300 ? 14.564 1.474 -5.621 1.00 92.62 300 LEU A O 1
ATOM 2260 N N . ASP A 1 301 ? 13.740 -0.337 -4.592 1.00 88.75 301 ASP A N 1
ATOM 2261 C CA . ASP A 1 301 ? 12.612 0.349 -3.941 1.00 88.75 301 ASP A CA 1
ATOM 2262 C C . ASP A 1 301 ? 13.043 1.284 -2.792 1.00 88.75 301 ASP A C 1
ATOM 2264 O O . ASP A 1 301 ? 12.305 2.195 -2.421 1.00 88.75 301 ASP A O 1
ATOM 2268 N N . ASN A 1 302 ? 14.256 1.088 -2.256 1.00 85.81 302 ASN A N 1
ATOM 2269 C CA . ASN A 1 302 ? 14.790 1.738 -1.051 1.00 85.81 302 ASN A CA 1
ATOM 2270 C C . ASN A 1 302 ? 13.887 1.599 0.187 1.00 85.81 302 ASN A C 1
ATOM 2272 O O . ASN A 1 302 ? 13.993 2.388 1.136 1.00 85.81 302 ASN A O 1
ATOM 2276 N N . VAL A 1 303 ? 13.039 0.573 0.205 1.00 85.19 303 VAL A N 1
ATOM 2277 C CA . VAL A 1 303 ? 12.213 0.210 1.350 1.00 85.19 303 VAL A CA 1
ATOM 2278 C C . VAL A 1 303 ? 12.932 -0.895 2.109 1.00 85.19 303 VAL A C 1
ATOM 2280 O O . VAL A 1 303 ? 13.285 -1.935 1.565 1.00 85.19 303 VAL A O 1
ATOM 2283 N N . SER A 1 304 ? 13.171 -0.673 3.399 1.00 84.94 304 SER A N 1
ATOM 2284 C CA . SER A 1 304 ? 13.809 -1.665 4.265 1.00 84.94 304 SER A CA 1
ATOM 2285 C C . SER A 1 304 ? 12.859 -1.994 5.408 1.00 84.94 304 SER A C 1
ATOM 2287 O O . SER A 1 304 ? 12.987 -1.384 6.475 1.00 84.94 304 SER A O 1
ATOM 2289 N N . PRO A 1 305 ? 11.905 -2.921 5.213 1.00 90.75 305 PRO A N 1
ATOM 2290 C CA . PRO A 1 305 ? 11.048 -3.339 6.305 1.00 90.75 305 PRO A CA 1
ATOM 2291 C C . PRO A 1 305 ? 11.884 -4.018 7.392 1.00 90.75 305 PRO A C 1
ATOM 2293 O O . PRO A 1 305 ? 12.963 -4.569 7.140 1.00 90.75 305 PRO A O 1
ATOM 2296 N N . LEU A 1 306 ? 11.404 -3.956 8.628 1.00 91.50 306 LEU A N 1
ATOM 2297 C CA . LEU A 1 306 ? 12.113 -4.514 9.765 1.00 91.50 306 LEU A CA 1
ATOM 2298 C C . LEU A 1 306 ? 11.692 -5.965 9.989 1.00 91.50 306 LEU A C 1
ATOM 2300 O O . LEU A 1 306 ? 10.521 -6.240 10.213 1.00 91.50 306 LEU A O 1
ATOM 2304 N N . ALA A 1 307 ? 12.649 -6.890 9.995 1.00 93.31 307 ALA A N 1
ATOM 2305 C CA . ALA A 1 307 ? 12.371 -8.271 10.373 1.00 93.31 307 ALA A CA 1
ATOM 2306 C C . ALA A 1 307 ? 12.006 -8.355 11.867 1.00 93.31 307 ALA A C 1
ATOM 2308 O O . ALA A 1 307 ? 12.814 -8.004 12.731 1.00 93.31 307 ALA A O 1
ATOM 2309 N N . VAL A 1 308 ? 10.805 -8.850 12.161 1.00 93.44 308 VAL A N 1
ATOM 2310 C CA . VAL A 1 308 ? 10.241 -8.997 13.518 1.00 93.44 308 VAL A CA 1
ATOM 2311 C C . VAL A 1 308 ? 10.014 -10.463 13.915 1.00 93.44 308 VAL A C 1
ATOM 2313 O O . VAL A 1 308 ? 9.608 -10.753 15.040 1.00 93.44 308 VAL A O 1
ATOM 2316 N N . GLY A 1 309 ? 10.367 -11.400 13.031 1.00 91.44 309 GLY A N 1
ATOM 2317 C CA . GLY A 1 309 ? 10.319 -12.844 13.271 1.00 91.44 309 GLY A CA 1
ATOM 2318 C C . GLY A 1 309 ? 9.114 -13.514 12.615 1.00 91.44 309 GLY A C 1
ATOM 2319 O O . GLY A 1 309 ? 8.263 -12.852 12.042 1.00 91.44 309 GLY A O 1
ATOM 2320 N N . GLU A 1 310 ? 9.054 -14.843 12.675 1.00 89.94 310 GLU A N 1
ATOM 2321 C CA . GLU A 1 310 ? 7.983 -15.618 12.033 1.00 89.94 310 GLU A CA 1
ATOM 2322 C C . GLU A 1 310 ? 6.628 -15.343 12.697 1.00 89.94 310 GLU A C 1
ATOM 2324 O O . GLU A 1 310 ? 6.547 -15.346 13.924 1.00 89.94 310 GLU A O 1
ATOM 2329 N N . LEU A 1 311 ? 5.574 -15.155 11.894 1.00 91.06 311 LEU A N 1
ATOM 2330 C CA . LEU A 1 311 ? 4.199 -14.928 12.358 1.00 91.06 311 LEU A CA 1
ATOM 2331 C C . LEU A 1 311 ? 4.085 -13.768 13.376 1.00 91.06 311 LEU A C 1
ATOM 2333 O O . LEU A 1 311 ? 3.754 -13.983 14.549 1.00 91.06 311 LEU A O 1
ATOM 2337 N N . PRO A 1 312 ? 4.380 -12.527 12.963 1.00 94.62 312 PRO A N 1
ATOM 2338 C CA . PRO A 1 312 ? 4.146 -11.366 13.802 1.00 94.62 312 PRO A CA 1
ATOM 2339 C C . PRO A 1 312 ? 2.642 -11.184 13.983 1.00 94.62 312 PRO A C 1
ATOM 2341 O O . PRO A 1 312 ? 1.873 -11.321 13.035 1.00 94.62 312 PRO A O 1
ATOM 2344 N N . GLY A 1 313 ? 2.218 -10.899 15.206 1.00 95.06 313 GLY A N 1
ATOM 2345 C CA . GLY A 1 313 ? 0.849 -10.513 15.506 1.00 95.06 313 GLY A CA 1
ATOM 2346 C C . GLY A 1 313 ? 0.612 -9.030 15.252 1.00 95.06 313 GLY A C 1
ATOM 2347 O O . GLY A 1 313 ? 1.398 -8.339 14.595 1.00 95.06 313 GLY A O 1
ATOM 2348 N N . ASP A 1 314 ? -0.486 -8.553 15.814 1.00 95.75 314 ASP A N 1
ATOM 2349 C CA . ASP A 1 314 ? -0.970 -7.187 15.685 1.00 95.75 314 ASP A CA 1
ATOM 2350 C C . ASP A 1 314 ? 0.015 -6.251 16.386 1.00 95.75 314 ASP A C 1
ATOM 2352 O O . ASP A 1 314 ? 0.299 -6.440 17.579 1.00 95.75 314 ASP A O 1
ATOM 2356 N N . PRO A 1 315 ? 0.572 -5.256 15.679 1.00 96.94 315 PRO A N 1
ATOM 2357 C CA . PRO A 1 315 ? 1.419 -4.284 16.332 1.00 96.94 315 PRO A CA 1
ATOM 2358 C C . PRO A 1 315 ? 0.598 -3.494 17.361 1.00 96.94 315 PRO A C 1
ATOM 2360 O O . PRO A 1 315 ? -0.583 -3.218 17.176 1.00 96.94 315 PRO A O 1
ATOM 2363 N N . LEU A 1 316 ? 1.232 -3.098 18.460 1.00 95.38 316 LEU A N 1
ATOM 2364 C CA . LEU A 1 316 ? 0.668 -2.168 19.432 1.00 95.38 316 LEU A CA 1
ATOM 2365 C C . LEU A 1 316 ? 1.550 -0.934 19.492 1.00 95.38 316 LEU A C 1
ATOM 2367 O O . LEU A 1 316 ? 2.741 -1.037 19.783 1.00 95.38 316 LEU A O 1
ATOM 2371 N N . VAL A 1 317 ? 0.951 0.232 19.283 1.00 93.81 317 VAL A N 1
ATOM 2372 C CA . VAL A 1 317 ? 1.665 1.506 19.299 1.00 93.81 317 VAL A CA 1
ATOM 2373 C C . VAL A 1 317 ? 1.242 2.308 20.517 1.00 93.81 317 VAL A C 1
ATOM 2375 O O . VAL A 1 317 ? 0.052 2.449 20.805 1.00 93.81 317 VAL A O 1
ATOM 2378 N N . PHE A 1 318 ? 2.211 2.840 21.254 1.00 91.94 318 PHE A N 1
ATOM 2379 C CA . PHE A 1 318 ? 1.936 3.732 22.374 1.00 91.94 318 PHE A CA 1
ATOM 2380 C C . PHE A 1 318 ? 3.045 4.763 22.561 1.00 91.94 318 PHE A C 1
ATOM 2382 O O . PHE A 1 318 ? 4.195 4.567 22.170 1.00 91.94 318 PHE A O 1
ATOM 2389 N N . THR A 1 319 ? 2.695 5.874 23.204 1.00 89.69 319 THR A N 1
ATOM 2390 C CA . THR A 1 319 ? 3.654 6.918 23.567 1.00 89.69 319 THR A CA 1
ATOM 2391 C C . THR A 1 319 ? 4.174 6.670 24.977 1.00 89.69 319 THR A C 1
ATOM 2393 O O . THR A 1 319 ? 3.405 6.622 25.938 1.00 89.69 319 THR A O 1
ATOM 2396 N N . GLU A 1 320 ? 5.489 6.527 25.111 1.00 88.31 320 GLU A N 1
ATOM 2397 C CA . GLU A 1 320 ? 6.171 6.402 26.394 1.00 88.31 320 GLU A CA 1
ATOM 2398 C C . GLU A 1 320 ? 6.811 7.737 26.791 1.00 88.31 320 GLU A C 1
ATOM 2400 O O . GLU A 1 320 ? 7.517 8.370 26.003 1.00 88.31 320 GLU A O 1
ATOM 2405 N N . LEU A 1 321 ? 6.623 8.132 28.053 1.00 84.94 321 LEU A N 1
ATOM 2406 C CA . LEU A 1 321 ? 7.403 9.196 28.681 1.00 84.94 321 LEU A CA 1
ATOM 2407 C C . LEU A 1 321 ? 8.723 8.612 29.206 1.00 84.94 321 LEU A C 1
ATOM 2409 O O . LEU A 1 321 ? 8.714 7.801 30.134 1.00 84.94 321 LEU A O 1
ATOM 2413 N N . TYR A 1 322 ? 9.858 9.047 28.659 1.00 81.50 322 TYR A N 1
ATOM 2414 C CA . TYR A 1 322 ? 11.188 8.554 29.025 1.00 81.50 322 TYR A CA 1
ATOM 2415 C C . TYR A 1 322 ? 12.161 9.698 29.357 1.00 81.50 322 TYR A C 1
ATOM 2417 O O . TYR A 1 322 ? 12.051 10.805 28.829 1.00 81.50 322 TYR A O 1
ATOM 2425 N N . ASP A 1 323 ? 13.117 9.439 30.255 1.00 77.75 323 ASP A N 1
ATOM 2426 C CA . ASP A 1 323 ? 14.295 10.294 30.464 1.00 77.75 323 ASP A CA 1
ATOM 2427 C C . ASP A 1 323 ? 15.415 9.543 31.215 1.00 77.75 323 ASP A C 1
ATOM 2429 O O . ASP A 1 323 ? 15.175 8.509 31.849 1.00 77.75 323 ASP A O 1
ATOM 2433 N N . ASP A 1 324 ? 16.633 10.089 31.186 1.00 67.62 324 ASP A N 1
ATOM 2434 C CA . ASP A 1 324 ? 17.745 9.681 32.045 1.00 67.62 324 ASP A CA 1
ATOM 2435 C C . ASP A 1 324 ? 17.478 10.147 33.487 1.00 67.62 324 ASP A C 1
ATOM 2437 O O . ASP A 1 324 ? 17.629 11.316 33.849 1.00 67.62 324 ASP A O 1
ATOM 2441 N N . ARG A 1 325 ? 17.070 9.204 34.344 1.00 65.75 325 ARG A N 1
ATOM 2442 C CA . ARG A 1 325 ? 16.716 9.460 35.752 1.00 65.75 325 ARG A CA 1
ATOM 2443 C C . ARG A 1 325 ? 17.922 9.777 36.654 1.00 65.75 325 ARG A C 1
ATOM 2445 O O . ARG A 1 325 ? 17.780 9.747 37.876 1.00 65.75 325 ARG A O 1
ATOM 2452 N N . SER A 1 326 ? 19.105 10.049 36.101 1.00 72.81 326 SER A N 1
ATOM 2453 C CA . SER A 1 326 ? 20.321 10.324 36.878 1.00 72.81 326 SER A CA 1
ATOM 2454 C C . SER A 1 326 ? 20.451 11.770 37.402 1.00 72.81 326 SER A C 1
ATOM 2456 O O . SER A 1 326 ? 21.331 12.029 38.226 1.00 72.81 326 SER A O 1
ATOM 2458 N N . GLY A 1 327 ? 19.579 12.708 36.995 1.00 70.56 327 GLY A N 1
ATOM 2459 C CA . GLY A 1 327 ? 19.626 14.134 37.379 1.00 70.56 327 GLY A CA 1
ATOM 2460 C C . GLY A 1 327 ? 18.540 14.617 38.363 1.00 70.56 327 GLY A C 1
ATOM 2461 O O . GLY A 1 327 ? 17.509 13.979 38.546 1.00 70.56 327 GLY A O 1
ATOM 2462 N N . THR A 1 328 ? 18.752 15.787 38.991 1.00 75.25 328 THR A N 1
ATOM 2463 C CA . THR A 1 328 ? 17.783 16.463 39.894 1.00 75.25 328 THR A CA 1
ATOM 2464 C C . THR A 1 328 ? 16.651 17.201 39.170 1.00 75.25 328 THR A C 1
ATOM 2466 O O . THR A 1 328 ? 15.654 17.548 39.798 1.00 75.25 328 THR A O 1
ATOM 2469 N N . TRP A 1 329 ? 16.804 17.434 37.866 1.00 69.19 329 TRP A N 1
ATOM 2470 C CA . TRP A 1 329 ? 15.782 17.938 36.952 1.00 69.19 329 TRP A CA 1
ATOM 2471 C C . TRP A 1 329 ? 15.870 17.112 35.674 1.00 69.19 329 TRP A C 1
ATOM 2473 O O . TRP A 1 329 ? 16.955 17.005 35.103 1.00 69.19 329 TRP A O 1
ATOM 2483 N N . TRP A 1 330 ? 14.753 16.540 35.239 1.00 63.03 330 TRP A N 1
ATOM 2484 C CA . TRP A 1 330 ? 14.687 15.707 34.042 1.00 63.03 330 TRP A CA 1
ATOM 2485 C C . TRP A 1 330 ? 13.678 16.313 33.060 1.00 63.03 330 TRP A C 1
ATOM 2487 O O . TRP A 1 330 ? 12.584 16.744 33.441 1.00 63.03 330 TRP A O 1
ATOM 2497 N N . LYS A 1 331 ? 14.094 16.442 31.799 1.00 65.50 331 LYS A N 1
ATOM 2498 C CA . LYS A 1 331 ? 13.248 16.915 30.709 1.00 65.50 331 LYS A CA 1
ATOM 2499 C C . LYS A 1 331 ? 12.490 15.698 30.203 1.00 65.50 331 LYS A C 1
ATOM 2501 O O . LYS A 1 331 ? 13.036 14.926 29.429 1.00 65.50 331 LYS A O 1
ATOM 2506 N N . VAL A 1 332 ? 11.228 15.570 30.607 1.00 74.88 332 VAL A N 1
ATOM 2507 C CA . VAL A 1 332 ? 10.341 14.520 30.096 1.00 74.88 332 VAL A CA 1
ATOM 2508 C C . VAL A 1 332 ? 10.377 14.552 28.569 1.00 74.88 332 VAL A C 1
ATOM 2510 O O . VAL A 1 332 ? 10.002 15.554 27.955 1.00 74.88 332 VAL A O 1
ATOM 2513 N N . LYS A 1 333 ? 10.909 13.485 27.976 1.00 80.94 333 LYS A N 1
ATOM 2514 C CA . LYS A 1 333 ? 10.829 13.240 26.543 1.00 80.94 333 LYS A CA 1
ATOM 2515 C C . LYS A 1 333 ? 9.722 12.233 26.309 1.00 80.94 333 LYS A C 1
ATOM 2517 O O . LYS A 1 333 ? 9.430 11.397 27.158 1.00 80.94 333 LYS A O 1
ATOM 2522 N N . GLU A 1 334 ? 9.121 12.326 25.143 1.00 82.31 334 GLU A N 1
ATOM 2523 C CA . GLU A 1 334 ? 8.145 11.365 24.664 1.00 82.31 334 GLU A CA 1
ATOM 2524 C C . GLU A 1 334 ? 8.751 10.643 23.476 1.00 82.31 334 GLU A C 1
ATOM 2526 O O . GLU A 1 334 ? 9.310 11.306 22.601 1.00 82.31 334 GLU A O 1
ATOM 2531 N N . ARG A 1 335 ? 8.597 9.324 23.422 1.00 85.12 335 ARG A N 1
ATOM 2532 C CA . ARG A 1 335 ? 8.903 8.509 22.243 1.00 85.12 335 ARG A CA 1
ATOM 2533 C C . ARG A 1 335 ? 7.716 7.628 21.902 1.00 85.12 335 ARG A C 1
ATOM 2535 O O . ARG A 1 335 ? 6.949 7.261 22.792 1.00 85.12 335 ARG A O 1
ATOM 2542 N N . GLU A 1 336 ? 7.580 7.286 20.633 1.00 88.69 336 GLU A N 1
ATOM 2543 C CA . GLU A 1 336 ? 6.617 6.283 20.202 1.00 88.69 336 GLU A CA 1
ATOM 2544 C C . GLU A 1 336 ? 7.294 4.916 20.154 1.00 88.69 336 GLU A C 1
ATOM 2546 O O . GLU A 1 336 ? 8.394 4.767 19.614 1.00 88.69 336 GLU A O 1
ATOM 2551 N N . ILE A 1 337 ? 6.636 3.941 20.767 1.00 92.25 337 ILE A N 1
ATOM 2552 C CA . ILE A 1 337 ? 7.085 2.561 20.837 1.00 92.25 337 ILE A CA 1
ATOM 2553 C C . ILE A 1 337 ? 6.102 1.688 20.078 1.00 92.25 337 ILE A C 1
ATOM 2555 O O . ILE A 1 337 ? 4.890 1.822 20.260 1.00 92.25 337 ILE A O 1
ATOM 2559 N N . VAL A 1 338 ? 6.640 0.751 19.301 1.00 94.62 338 VAL A N 1
ATOM 2560 C CA . VAL A 1 338 ? 5.865 -0.327 18.680 1.00 94.62 338 VAL A CA 1
ATOM 2561 C C . VAL A 1 338 ? 6.225 -1.641 19.354 1.00 94.62 338 VAL A C 1
ATOM 2563 O O . VAL A 1 338 ? 7.399 -2.008 19.431 1.00 94.62 338 VAL A O 1
ATOM 2566 N N . LEU A 1 339 ? 5.218 -2.353 19.849 1.00 95.81 339 LEU A N 1
ATOM 2567 C CA . LEU A 1 339 ? 5.349 -3.742 20.270 1.00 95.81 339 LEU A CA 1
ATOM 2568 C C . LEU A 1 339 ? 4.814 -4.636 19.173 1.00 95.81 339 LEU A C 1
ATOM 2570 O O . LEU A 1 339 ? 3.694 -4.433 18.720 1.00 95.81 339 LEU A O 1
ATOM 2574 N N . VAL A 1 340 ? 5.578 -5.651 18.801 1.00 96.50 340 VAL A N 1
ATOM 2575 C CA . VAL A 1 340 ? 5.114 -6.694 17.891 1.00 96.50 340 VAL A CA 1
ATOM 2576 C C . VAL A 1 340 ? 5.166 -8.022 18.640 1.00 96.50 340 VAL A C 1
ATOM 2578 O O . VAL A 1 340 ? 6.263 -8.554 18.850 1.00 96.50 340 VAL A O 1
ATOM 2581 N N . PRO A 1 341 ? 4.020 -8.546 19.113 1.00 95.94 341 PRO A N 1
ATOM 2582 C CA . PRO A 1 341 ? 3.979 -9.878 19.690 1.00 95.94 341 PRO A CA 1
ATOM 2583 C C . PRO A 1 341 ? 4.246 -10.906 18.591 1.00 95.94 341 PRO A C 1
ATOM 2585 O O . PRO A 1 341 ? 3.799 -10.744 17.459 1.00 95.94 341 PRO A O 1
ATOM 2588 N N . ASN A 1 342 ? 4.961 -11.975 18.905 1.00 93.19 342 ASN A N 1
ATOM 2589 C CA . ASN A 1 342 ? 5.094 -13.103 17.997 1.00 93.19 342 ASN A CA 1
ATOM 2590 C C . ASN A 1 342 ? 4.014 -14.136 18.335 1.00 93.19 342 ASN A C 1
ATOM 2592 O O . ASN A 1 342 ? 3.952 -14.597 19.467 1.00 93.19 342 ASN A O 1
ATOM 2596 N N . VAL A 1 343 ? 3.152 -14.528 17.393 1.00 91.44 343 VAL A N 1
ATOM 2597 C CA . VAL A 1 343 ? 2.049 -15.449 17.740 1.00 91.44 343 VAL A CA 1
ATOM 2598 C C . VAL A 1 343 ? 2.507 -16.901 17.908 1.00 91.44 343 VAL A C 1
ATOM 2600 O O . VAL A 1 343 ? 1.761 -17.732 18.423 1.00 91.44 343 VAL A O 1
ATOM 2603 N N . SER A 1 344 ? 3.731 -17.230 17.485 1.00 90.50 344 SER A N 1
ATOM 2604 C CA . SER A 1 344 ? 4.292 -18.583 17.581 1.00 90.50 344 SER A CA 1
ATOM 2605 C C . SER A 1 344 ? 5.050 -18.852 18.886 1.00 90.50 344 SER A C 1
ATOM 2607 O O . SER A 1 344 ? 5.375 -20.007 19.174 1.00 90.50 344 SER A O 1
ATOM 2609 N N . ASN A 1 345 ? 5.371 -17.815 19.669 1.00 89.62 345 ASN A N 1
ATOM 2610 C CA . ASN A 1 345 ? 6.198 -17.927 20.870 1.00 89.62 345 ASN A CA 1
ATOM 2611 C C . ASN A 1 345 ? 5.953 -16.775 21.866 1.00 89.62 345 ASN A C 1
ATOM 2613 O O . ASN A 1 345 ? 5.280 -15.805 21.560 1.00 89.62 345 ASN A O 1
ATOM 2617 N N . ASP A 1 346 ? 6.536 -16.856 23.063 1.00 88.50 346 ASP A N 1
ATOM 2618 C CA . ASP A 1 346 ? 6.371 -15.834 24.112 1.00 88.50 346 ASP A CA 1
ATOM 2619 C C . ASP A 1 346 ? 7.325 -14.626 23.936 1.00 88.50 346 ASP A C 1
ATOM 2621 O O . ASP A 1 346 ? 7.829 -14.063 24.914 1.00 88.50 346 ASP A O 1
ATOM 2625 N N . MET A 1 347 ? 7.658 -14.249 22.696 1.00 90.38 347 MET A N 1
ATOM 2626 C CA . MET A 1 347 ? 8.504 -13.085 22.417 1.00 90.38 347 MET A CA 1
ATOM 2627 C C . MET A 1 347 ? 7.674 -11.873 22.010 1.00 90.38 347 MET A C 1
ATOM 2629 O O . MET A 1 347 ? 6.678 -11.971 21.294 1.00 90.38 347 MET A O 1
ATOM 2633 N N . VAL A 1 348 ? 8.151 -10.703 22.431 1.00 93.19 348 VAL A N 1
ATOM 2634 C CA . VAL A 1 348 ? 7.628 -9.410 21.997 1.00 93.19 348 VAL A CA 1
ATOM 2635 C C . VAL A 1 348 ? 8.807 -8.580 21.518 1.00 93.19 348 VAL A C 1
ATOM 2637 O O . VAL A 1 348 ? 9.758 -8.332 22.265 1.00 93.19 348 VAL A O 1
ATOM 2640 N N . VAL A 1 349 ? 8.759 -8.162 20.258 1.00 93.12 349 VAL A N 1
ATOM 2641 C CA . VAL A 1 349 ? 9.725 -7.207 19.719 1.00 93.12 349 VAL A CA 1
ATOM 2642 C C . VAL A 1 349 ? 9.306 -5.818 20.171 1.00 93.12 349 VAL A C 1
ATOM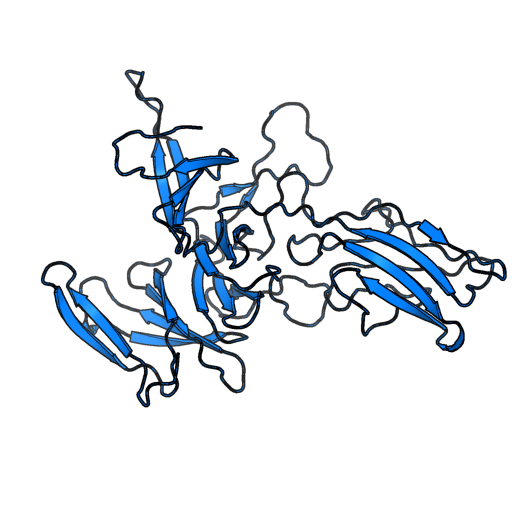 2644 O O . VAL A 1 349 ? 8.142 -5.455 20.040 1.00 93.12 349 VAL A O 1
ATOM 2647 N N . TRP A 1 350 ? 10.241 -5.053 20.720 1.00 93.31 350 TRP A N 1
ATOM 2648 C CA . TRP A 1 350 ? 10.005 -3.701 21.208 1.00 93.31 350 TRP A CA 1
ATOM 2649 C C . TRP A 1 350 ? 10.863 -2.744 20.389 1.00 93.31 350 TRP A C 1
ATOM 2651 O O . TRP A 1 350 ? 12.073 -2.932 20.243 1.00 93.31 350 TRP A O 1
ATOM 2661 N N . LEU A 1 351 ? 10.227 -1.740 19.802 1.00 90.31 351 LEU A N 1
ATOM 2662 C CA . LEU A 1 351 ? 10.843 -0.909 18.779 1.00 90.31 351 LEU A CA 1
ATOM 2663 C C . LEU A 1 351 ? 10.733 0.556 19.161 1.00 90.31 351 LEU A C 1
ATOM 2665 O O . LEU A 1 351 ? 9.629 1.074 19.311 1.00 90.31 351 LEU A O 1
ATOM 2669 N N . ASP A 1 352 ? 11.884 1.218 19.272 1.00 88.94 352 ASP A N 1
ATOM 2670 C CA . ASP A 1 352 ? 11.970 2.672 19.374 1.00 88.94 352 ASP A CA 1
ATOM 2671 C C . ASP A 1 352 ? 12.088 3.247 17.959 1.00 88.94 352 ASP A C 1
ATOM 2673 O O . ASP A 1 352 ? 13.155 3.203 17.331 1.00 88.94 352 ASP A O 1
ATOM 2677 N N . VAL A 1 353 ? 10.972 3.756 17.436 1.00 82.44 353 VAL A N 1
ATOM 2678 C CA . VAL A 1 353 ? 10.877 4.172 16.029 1.00 82.44 353 VAL A CA 1
ATOM 2679 C C . VAL A 1 353 ? 11.668 5.453 15.764 1.00 82.44 353 VAL A C 1
ATOM 2681 O O . VAL A 1 353 ? 12.271 5.609 14.704 1.00 82.44 353 VAL A O 1
ATOM 2684 N N . GLU A 1 354 ? 11.746 6.356 16.744 1.00 75.00 354 GLU A N 1
ATOM 2685 C CA . GLU A 1 354 ? 12.443 7.640 16.593 1.00 75.00 354 GLU A CA 1
ATOM 2686 C C . GLU A 1 354 ? 13.962 7.517 16.687 1.00 75.00 354 GLU A C 1
ATOM 2688 O O . GLU A 1 354 ? 14.700 8.336 16.116 1.00 75.00 354 GLU A O 1
ATOM 2693 N N . GLY A 1 355 ? 14.420 6.532 17.461 1.00 65.50 355 GLY A N 1
ATOM 2694 C CA . GLY A 1 355 ? 15.821 6.171 17.586 1.00 65.50 355 GLY A CA 1
ATOM 2695 C C . GLY A 1 355 ? 16.303 5.203 16.503 1.00 65.50 355 GLY A C 1
ATOM 2696 O O . GLY A 1 355 ? 17.514 5.106 16.305 1.00 65.50 355 GLY A O 1
ATOM 2697 N N . LEU A 1 356 ? 15.382 4.517 15.808 1.00 60.38 356 LEU A N 1
ATOM 2698 C CA . LEU A 1 356 ? 15.663 3.365 14.939 1.00 60.38 356 LEU A CA 1
ATOM 2699 C C . LEU A 1 356 ? 16.536 2.311 15.648 1.00 60.38 356 LEU A C 1
ATOM 2701 O O . LEU A 1 356 ? 17.445 1.731 15.048 1.00 60.38 356 LEU A O 1
ATOM 2705 N N . TRP A 1 357 ? 16.270 2.079 16.936 1.00 51.53 357 TRP A N 1
ATOM 2706 C CA . TRP A 1 357 ? 16.889 1.004 17.711 1.00 51.53 357 TRP A CA 1
ATOM 2707 C C . TRP A 1 357 ? 15.870 -0.118 17.910 1.00 51.53 357 TRP A C 1
ATOM 2709 O O . TRP A 1 357 ? 14.695 0.128 18.185 1.00 51.53 357 TRP A O 1
ATOM 2719 N N . VAL A 1 358 ? 16.334 -1.354 17.747 1.00 55.69 358 VAL A N 1
ATOM 2720 C CA . VAL A 1 358 ? 15.525 -2.569 17.866 1.00 55.69 358 VAL A CA 1
ATOM 2721 C C . VAL A 1 358 ?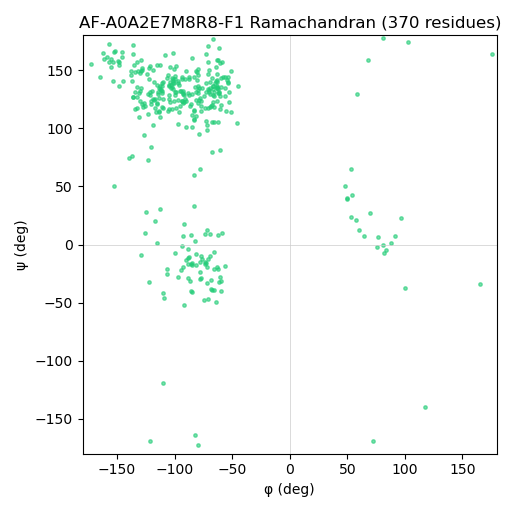 16.010 -3.321 19.093 1.00 55.69 358 VAL A C 1
ATOM 2723 O O . VAL A 1 358 ? 17.105 -3.882 19.055 1.00 55.69 358 VAL A O 1
ATOM 2726 N N . ASP A 1 359 ? 15.200 -3.360 20.152 1.00 51.88 359 ASP A N 1
ATOM 2727 C CA . ASP A 1 359 ? 15.476 -4.196 21.321 1.00 51.88 359 ASP A CA 1
ATOM 2728 C C . ASP A 1 359 ? 14.550 -5.422 21.290 1.00 51.88 359 ASP A C 1
ATOM 2730 O O . ASP A 1 359 ? 13.323 -5.323 21.255 1.00 51.88 359 ASP A O 1
ATOM 2734 N N . ILE A 1 360 ? 15.133 -6.620 21.303 1.00 59.22 360 ILE A N 1
ATOM 2735 C CA . ILE A 1 360 ? 14.364 -7.871 21.296 1.00 59.22 360 ILE A CA 1
ATOM 2736 C C . ILE A 1 360 ? 14.265 -8.396 22.726 1.00 59.22 360 ILE A C 1
ATOM 2738 O O . ILE A 1 360 ? 15.275 -8.769 23.327 1.00 59.22 360 ILE A O 1
ATOM 274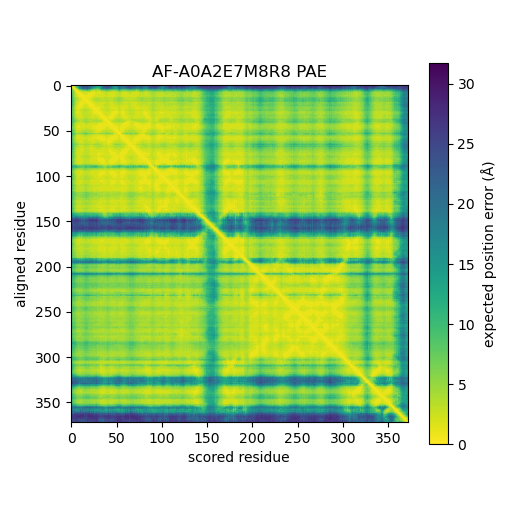2 N N . PHE A 1 361 ? 13.041 -8.485 23.251 1.00 55.53 361 PHE A N 1
ATOM 2743 C CA . PHE A 1 361 ? 12.779 -9.071 24.559 1.00 55.53 361 PHE A CA 1
ATOM 2744 C C . PHE A 1 361 ? 12.253 -10.502 24.407 1.00 55.53 361 PHE A C 1
ATOM 2746 O O . PHE A 1 361 ? 11.237 -10.759 23.768 1.00 55.53 361 PHE A O 1
ATOM 2753 N N . SER A 1 362 ? 12.939 -11.451 25.044 1.00 47.69 362 SER A N 1
ATOM 2754 C CA . SER A 1 362 ? 12.418 -12.798 25.285 1.00 47.69 362 SER A CA 1
ATOM 2755 C C . SER A 1 362 ? 12.261 -12.994 26.789 1.00 47.69 362 SER A C 1
ATOM 2757 O O . SER A 1 362 ? 13.261 -12.909 27.518 1.00 47.69 362 SER A O 1
ATOM 2759 N N . GLU A 1 363 ? 11.056 -13.288 27.280 1.00 46.78 363 GLU A N 1
ATOM 2760 C CA . GLU A 1 363 ? 10.929 -13.821 28.635 1.00 46.78 363 GLU A CA 1
ATOM 2761 C C . GLU A 1 363 ? 11.439 -15.263 28.644 1.00 46.78 363 GLU A C 1
ATOM 2763 O O . GLU A 1 363 ? 10.756 -16.210 28.275 1.00 46.78 363 GLU A O 1
ATOM 2768 N N . VA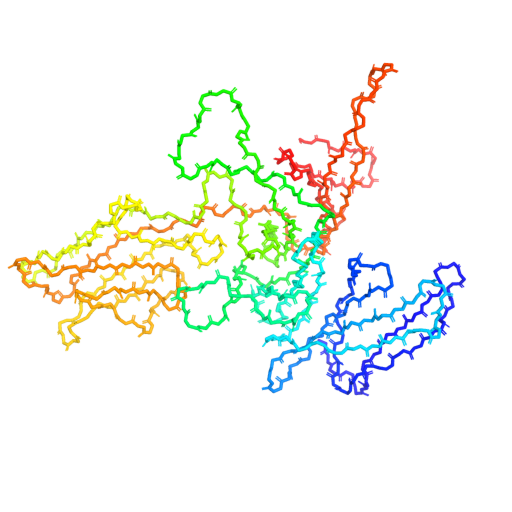L A 1 364 ? 12.685 -15.450 29.082 1.00 42.62 364 VAL A N 1
ATOM 2769 C CA . VAL A 1 364 ? 13.132 -16.773 29.515 1.00 42.62 364 VAL A CA 1
ATOM 2770 C C . VAL A 1 364 ? 12.485 -17.023 30.883 1.00 42.62 364 VAL A C 1
ATOM 2772 O O . VAL A 1 364 ? 12.715 -16.207 31.785 1.00 42.62 364 VAL A O 1
ATOM 2775 N N . PRO A 1 365 ? 11.785 -18.152 31.118 1.00 46.62 365 PRO A N 1
ATOM 2776 C CA . PRO A 1 365 ? 11.167 -18.493 32.411 1.00 46.62 365 PRO A CA 1
ATOM 2777 C C . PRO A 1 365 ? 12.128 -18.588 33.621 1.00 46.62 365 PRO A C 1
ATOM 2779 O O . PRO A 1 365 ? 11.744 -19.047 34.692 1.00 46.62 365 PRO A O 1
ATOM 2782 N N . SER A 1 366 ? 13.394 -18.177 33.490 1.00 46.44 366 SER A N 1
ATOM 2783 C CA . SER A 1 366 ? 14.438 -18.275 34.512 1.00 46.44 366 SER A CA 1
ATOM 2784 C C . SER A 1 366 ? 15.001 -16.928 34.996 1.00 46.44 366 SER A C 1
ATOM 2786 O O . SER A 1 366 ? 16.105 -16.894 35.540 1.00 46.44 366 SER A O 1
ATOM 2788 N N . GLY A 1 367 ? 14.296 -15.807 34.810 1.00 40.84 367 GLY A N 1
ATOM 2789 C CA . GLY A 1 367 ? 14.634 -14.542 35.484 1.00 40.84 367 GLY A CA 1
ATOM 2790 C C . GLY A 1 367 ? 15.924 -13.853 35.015 1.00 40.84 367 GLY A C 1
ATOM 2791 O O . GLY A 1 367 ? 16.540 -13.115 35.784 1.00 40.84 367 GLY A O 1
ATOM 2792 N N . ARG A 1 368 ? 16.352 -14.064 33.763 1.00 37.06 368 ARG A N 1
ATOM 2793 C CA . ARG A 1 368 ? 17.432 -13.281 33.137 1.00 37.06 368 ARG A CA 1
ATOM 2794 C C . ARG A 1 368 ? 16.886 -12.506 31.945 1.00 37.06 368 ARG A C 1
ATOM 2796 O O . ARG A 1 368 ? 16.501 -13.107 30.951 1.00 37.06 368 ARG A O 1
ATOM 2803 N N . ARG A 1 369 ? 16.886 -11.175 32.056 1.00 38.44 369 ARG A N 1
ATOM 2804 C CA . ARG A 1 369 ? 16.678 -10.264 30.925 1.00 38.44 369 ARG A CA 1
ATOM 2805 C C . ARG A 1 369 ? 17.985 -10.180 30.142 1.00 38.44 369 ARG A C 1
ATOM 2807 O O . ARG A 1 369 ? 19.020 -9.870 30.733 1.00 38.44 369 ARG A O 1
ATOM 2814 N N . TYR A 1 370 ? 17.941 -10.479 28.851 1.00 35.31 370 TYR A N 1
ATOM 2815 C CA . TYR A 1 370 ? 19.044 -10.203 27.939 1.00 35.31 370 TYR A CA 1
ATOM 2816 C C . TYR A 1 370 ? 18.753 -8.865 27.263 1.00 35.31 370 TYR A C 1
ATOM 2818 O O . TYR A 1 370 ? 17.728 -8.722 26.613 1.00 35.31 370 TYR A O 1
ATOM 2826 N N . TYR A 1 371 ? 19.640 -7.896 27.467 1.00 35.03 371 TYR A N 1
ATOM 2827 C CA . TYR A 1 371 ? 19.765 -6.728 26.599 1.00 35.03 371 TYR A CA 1
ATOM 2828 C C . TYR A 1 371 ? 20.825 -7.111 25.570 1.00 35.03 371 TYR A C 1
ATOM 2830 O O . TYR A 1 371 ? 21.875 -7.632 25.975 1.00 35.03 371 TYR A O 1
ATOM 2838 N N . ARG A 1 372 ? 20.551 -6.945 24.278 1.00 33.31 372 ARG A N 1
ATOM 2839 C CA . ARG A 1 372 ? 21.544 -7.204 23.237 1.00 33.31 372 ARG A CA 1
ATOM 2840 C C . ARG A 1 372 ? 21.890 -5.930 22.506 1.00 33.31 372 ARG A C 1
ATOM 2842 O O . ARG A 1 372 ? 20.935 -5.231 22.133 1.00 33.31 372 ARG A O 1
#

Solvent-accessible surface area (backbone atoms only — not comparable to full-atom values): 20072 Å² total; per-residue (Å²): 131,80,83,66,95,58,60,25,67,49,77,42,62,41,88,85,81,73,42,79,75,48,74,47,76,43,63,79,71,43,40,71,56,36,77,25,65,38,78,55,88,34,34,34,34,32,9,16,51,30,82,46,102,83,22,16,34,33,37,40,36,39,34,51,85,95,40,78,91,51,61,42,81,44,81,42,71,37,84,47,21,12,45,25,42,35,39,28,48,39,93,89,58,41,17,34,39,35,31,26,54,89,40,30,35,37,37,41,20,38,56,84,79,52,49,72,51,53,47,40,83,76,42,94,59,79,34,54,30,45,65,88,37,45,60,43,22,56,27,38,34,88,46,60,41,60,37,48,41,49,61,94,80,76,60,78,64,87,83,60,101,67,55,63,53,48,68,31,32,35,26,39,37,18,17,53,86,10,36,36,39,52,26,25,44,79,62,51,23,39,61,32,73,81,43,82,19,28,46,56,54,78,74,44,78,45,77,54,63,63,82,46,47,58,42,66,45,70,38,78,89,78,70,37,53,53,49,42,29,59,37,13,47,58,22,62,68,34,46,38,40,33,37,30,36,60,96,74,66,29,21,48,34,33,30,76,76,79,38,73,47,90,64,64,38,39,68,78,38,80,32,62,45,83,74,33,25,38,35,42,34,38,36,76,36,97,32,67,77,34,50,60,21,32,42,36,34,41,34,39,17,55,63,76,63,42,81,66,44,69,40,26,28,54,38,45,56,48,79,44,81,47,70,74,84,89,54,98,72,70,74,81,37,76,47,52,35,40,36,33,38,27,73,82,52,81,36,38,36,40,32,37,67,84,75,73,45,75,46,67,46,55,78,50,99,76,84,58,85,66,86,121

Mean predicted aligned error: 7.04 Å

Sequence (372 aa):
VLPDEGPGWISVWDAVDFVELERLELPEGAAPERLSRGRDEGVVWIADSADLPNGGRVFRLDFVPGDQETLAVSEVLVPEPAIDVVEVRSTDQPRLAVAGAYSDSLWLLDGLTYEPLDSNPWTESVDPTPMGALISGLAAGSRAMGTALLDGDGSAAEGDAFGTRIPADSLFVTTFDGYLHWIDGLTGCHVSRTAPGGRSGDPVFTDNTPASNPQLAYDEEGNRYVTVHGCGGVAFSESWVFTYEEDLQSYEVEGSRSGVQATRAQEGVRYVSDTGAISVLILPGTQPTTDGDRFSFEVLDNVSPLAVGELPGDPLVFTELYDDRSGTWWKVKEREIVLVPNVSNDMVVWLDVEGLWVDIFSEVPSGRRYYR

Nearest PDB structures (foldseek):
  2z13-assembly1_A  TM=4.614E-01  e=1.088E+00  Homo sapiens
  2z14-assembly1_A  TM=4.659E-01  e=1.197E+00  Homo sapiens
  4n2r-assembly1_A  TM=3.181E-01  e=1.954E-01  Mycosarcoma maydis
  6tvi-assembly1_AAA  TM=2.165E-01  e=4.192E-01  Salmonella enterica subsp. enterica serovar Typhimurium str. LT2
  3sil-assembly1_A  TM=2.191E-01  e=1.256E+00  Salmonella enterica subsp. enterica serovar Typhimurium str. LT2